Protein AF-0000000083947938 (afdb_homodimer)

Organism: NCBI:txid38313

Structure (mmCIF, N/CA/C/O backbone):
data_AF-0000000083947938-model_v1
#
loop_
_entity.id
_entity.type
_entity.pdbx_description
1 polymer 'Carbon starvation induced regulator'
#
loop_
_atom_site.group_PDB
_atom_site.id
_atom_site.type_symbol
_atom_site.label_atom_id
_atom_site.label_alt_id
_atom_site.label_comp_id
_atom_site.label_asym_id
_atom_site.label_entity_id
_atom_site.label_seq_id
_atom_site.pdbx_PDB_ins_code
_atom_site.Cartn_x
_atom_site.Cartn_y
_atom_site.Cartn_z
_atom_site.occupancy
_atom_site.B_iso_or_equiv
_atom_site.auth_seq_id
_atom_site.auth_comp_id
_atom_site.auth_asym_id
_atom_site.auth_atom_id
_atom_site.pdbx_PDB_model_num
ATOM 1 N N . MET A 1 1 ? -54.219 12.805 -4.195 1 29.02 1 MET A N 1
ATOM 2 C CA . MET A 1 1 ? -53.188 13.422 -3.361 1 29.02 1 MET A CA 1
ATOM 3 C C . MET A 1 1 ? -51.906 12.602 -3.389 1 29.02 1 MET A C 1
ATOM 5 O O . MET A 1 1 ? -51.781 11.578 -2.711 1 29.02 1 MET A O 1
ATOM 9 N N . ASP A 1 2 ? -51.25 12.336 -4.613 1 33.5 2 ASP A N 1
ATOM 10 C CA . ASP A 1 2 ? -50.344 11.352 -5.191 1 33.5 2 ASP A CA 1
ATOM 11 C C . ASP A 1 2 ? -48.938 11.547 -4.668 1 33.5 2 ASP A C 1
ATOM 13 O O . ASP A 1 2 ? -48.188 12.398 -5.168 1 33.5 2 ASP A O 1
ATOM 17 N N . LYS A 1 3 ? -48.594 11.461 -3.205 1 31.8 3 LYS A N 1
ATOM 18 C CA . LYS A 1 3 ? -47.594 11.75 -2.193 1 31.8 3 LYS A CA 1
ATOM 19 C C . LYS A 1 3 ? -46.281 11.062 -2.531 1 31.8 3 LYS A C 1
ATOM 21 O O . LYS A 1 3 ? -45.219 11.406 -1.966 1 31.8 3 LYS A O 1
ATOM 26 N N . ASN A 1 4 ? -46.156 9.766 -2.725 1 34.31 4 ASN A N 1
ATOM 27 C CA . ASN A 1 4 ? -44.938 9.156 -2.215 1 34.31 4 ASN A CA 1
ATOM 28 C C . ASN A 1 4 ? -43.719 9.5 -3.084 1 34.31 4 ASN A C 1
ATOM 30 O O . ASN A 1 4 ? -43.406 8.773 -4.023 1 34.31 4 ASN A O 1
ATOM 34 N N . GLY A 1 5 ? -43.5 10.711 -3.455 1 34 5 GLY A N 1
ATOM 35 C CA . GLY A 1 5 ? -42.375 11.078 -4.27 1 34 5 GLY A CA 1
ATOM 36 C C . GLY A 1 5 ? -41.031 10.578 -3.699 1 34 5 GLY A C 1
ATOM 37 O O . GLY A 1 5 ? -40.531 11.141 -2.725 1 34 5 GLY A O 1
ATOM 38 N N . PHE A 1 6 ? -40.844 9.234 -3.615 1 36.5 6 PHE A N 1
ATOM 39 C CA . PHE A 1 6 ? -39.5 8.734 -3.289 1 36.5 6 PHE A CA 1
ATOM 40 C C . PHE A 1 6 ? -38.438 9.523 -4.027 1 36.5 6 PHE A C 1
ATOM 42 O O . PHE A 1 6 ? -38.344 9.469 -5.258 1 36.5 6 PHE A O 1
ATOM 49 N N . ASP A 1 7 ? -38.125 10.703 -3.586 1 38.59 7 ASP A N 1
ATOM 50 C CA . ASP A 1 7 ? -36.969 11.492 -4.059 1 38.59 7 ASP A CA 1
ATOM 51 C C . ASP A 1 7 ? -35.75 10.602 -4.297 1 38.59 7 ASP A C 1
ATOM 53 O O . ASP A 1 7 ? -35.188 10.062 -3.354 1 38.59 7 ASP A O 1
ATOM 57 N N . LYS A 1 8 ? -35.688 9.844 -5.348 1 36.41 8 LYS A N 1
ATOM 58 C CA . LYS A 1 8 ? -34.531 9.125 -5.91 1 36.41 8 LYS A CA 1
ATOM 59 C C . LYS A 1 8 ? -33.281 9.977 -5.875 1 36.41 8 LYS A C 1
ATOM 61 O O . LYS A 1 8 ? -33.125 10.906 -6.672 1 36.41 8 LYS A O 1
ATOM 66 N N . ALA A 1 9 ? -32.75 10.281 -4.738 1 42.97 9 ALA A N 1
ATOM 67 C CA . ALA A 1 9 ? -31.453 10.938 -4.766 1 42.97 9 ALA A CA 1
ATOM 68 C C . ALA A 1 9 ? -30.562 10.32 -5.84 1 42.97 9 ALA A C 1
ATOM 70 O O . ALA A 1 9 ? -30.359 9.109 -5.871 1 42.97 9 ALA A O 1
ATOM 71 N N . THR A 1 10 ? -30.219 10.875 -6.938 1 44.31 10 THR A N 1
ATOM 72 C CA . THR A 1 10 ? -29.406 10.461 -8.078 1 44.31 10 THR A CA 1
ATOM 73 C C . THR A 1 10 ? -28 10.062 -7.637 1 44.31 10 THR A C 1
ATOM 75 O O . THR A 1 10 ? -27.422 10.703 -6.762 1 44.31 10 THR A O 1
ATOM 78 N N . PRO A 1 11 ? -27.469 8.914 -8.016 1 48.06 11 PRO A N 1
ATOM 79 C CA . PRO A 1 11 ? -26.141 8.375 -7.711 1 48.06 11 PRO A CA 1
ATOM 80 C C . PRO A 1 11 ? -25.062 9.453 -7.672 1 48.06 11 PRO A C 1
ATOM 82 O O . PRO A 1 11 ? -24.141 9.375 -6.855 1 48.06 11 PRO A O 1
ATOM 85 N N . GLU A 1 12 ? -25.125 10.461 -8.5 1 50.66 12 GLU A N 1
ATOM 86 C CA . GLU A 1 12 ? -24.156 11.555 -8.508 1 50.66 12 GLU A CA 1
ATOM 87 C C . GLU A 1 12 ? -24.234 12.375 -7.227 1 50.66 12 GLU A C 1
ATOM 89 O O . GLU A 1 12 ? -23.203 12.797 -6.691 1 50.66 12 GLU A O 1
ATOM 94 N N . LYS A 1 13 ? -25.406 12.617 -6.801 1 52.22 13 LYS A N 1
ATOM 95 C CA . LYS A 1 13 ? -25.609 13.414 -5.594 1 52.22 13 LYS A CA 1
ATOM 96 C C . LYS A 1 13 ? -25.078 12.695 -4.359 1 52.22 13 LYS A C 1
ATOM 98 O O . LYS A 1 13 ? -24.516 13.32 -3.463 1 52.22 13 LYS A O 1
ATOM 103 N N . SER A 1 14 ? -25.266 11.375 -4.387 1 57.41 14 SER A N 1
ATOM 104 C CA . SER A 1 14 ? -24.844 10.547 -3.268 1 57.41 14 SER A CA 1
ATOM 105 C C . SER A 1 14 ? -23.312 10.508 -3.16 1 57.41 14 SER A C 1
ATOM 107 O O . SER A 1 14 ? -22.766 10.602 -2.062 1 57.41 14 SER A O 1
ATOM 109 N N . SER A 1 15 ? -22.656 10.508 -4.344 1 64.06 15 SER A N 1
ATOM 110 C CA . SER A 1 15 ? -21.188 10.516 -4.34 1 64.06 15 SER A CA 1
ATOM 111 C C . SER A 1 15 ? -20.641 11.828 -3.795 1 64.06 15 SER A C 1
ATOM 113 O O . SER A 1 15 ? -19.688 11.836 -3.018 1 64.06 15 SER A O 1
ATOM 115 N N . THR A 1 16 ? -21.438 12.766 -4.031 1 76 16 THR A N 1
ATOM 116 C CA . THR A 1 16 ? -21 14.086 -3.574 1 76 16 THR A CA 1
ATOM 117 C C . THR A 1 16 ? -21.172 14.211 -2.062 1 76 16 THR A C 1
ATOM 119 O O . THR A 1 16 ? -20.297 14.766 -1.386 1 76 16 THR A O 1
ATOM 122 N N . LEU A 1 17 ? -22.266 13.594 -1.584 1 81.56 17 LEU A N 1
ATOM 123 C CA . LEU A 1 17 ? -22.5 13.672 -0.147 1 81.56 17 LEU A CA 1
ATOM 124 C C . LEU A 1 17 ? -21.453 12.859 0.618 1 81.56 17 LEU A C 1
ATOM 126 O O . LEU A 1 17 ? -20.938 13.312 1.638 1 81.56 17 LEU A O 1
ATOM 130 N N . VAL A 1 18 ? -21.141 11.688 0.118 1 87.19 18 VAL A N 1
ATOM 131 C CA . VAL A 1 18 ? -20.141 10.828 0.73 1 87.19 18 VAL A CA 1
ATOM 132 C C . VAL A 1 18 ? -18.781 11.539 0.765 1 87.19 18 VAL A C 1
ATOM 134 O O . VAL A 1 18 ? -18.094 11.516 1.783 1 87.19 18 VAL A O 1
ATOM 137 N N . ASP A 1 19 ? -18.5 12.219 -0.303 1 89.25 19 ASP A N 1
ATOM 138 C CA . ASP A 1 19 ? -17.234 12.93 -0.392 1 89.25 19 ASP A CA 1
ATOM 139 C C . ASP A 1 19 ? -17.156 14.047 0.643 1 89.25 19 ASP A C 1
ATOM 141 O O . ASP A 1 19 ? -16.109 14.258 1.259 1 89.25 19 ASP A O 1
ATOM 145 N N . GLN A 1 20 ? -18.188 14.75 0.762 1 86.81 20 GLN A N 1
ATOM 146 C CA . GLN A 1 20 ? -18.219 15.852 1.711 1 86.81 20 GLN A CA 1
ATOM 147 C C . GLN A 1 20 ? -18.031 15.359 3.143 1 86.81 20 GLN A C 1
ATOM 149 O O . GLN A 1 20 ? -17.25 15.922 3.908 1 86.81 20 GLN A O 1
ATOM 154 N N . ILE A 1 21 ? -18.734 14.336 3.471 1 88.62 21 ILE A N 1
ATOM 155 C CA . ILE A 1 21 ? -18.656 13.805 4.828 1 88.62 21 ILE A CA 1
ATOM 156 C C . ILE A 1 21 ? -17.281 13.195 5.062 1 88.62 21 ILE A C 1
ATOM 158 O O . ILE A 1 21 ? -16.719 13.305 6.156 1 88.62 21 ILE A O 1
ATOM 162 N N . LEU A 1 22 ? -16.812 12.555 4.047 1 93.25 22 LEU A N 1
ATOM 163 C CA . LEU A 1 22 ? -15.477 11.969 4.121 1 93.25 22 LEU A CA 1
ATOM 164 C C . LEU A 1 22 ? -14.438 13.031 4.48 1 93.25 22 LEU A C 1
ATOM 166 O O . LEU A 1 22 ? -13.648 12.844 5.406 1 93.25 22 LEU A O 1
ATOM 170 N N . VAL A 1 23 ? -14.516 14.125 3.836 1 92.06 23 VAL A N 1
ATOM 171 C CA . VAL A 1 23 ? -13.547 15.195 4.043 1 92.06 23 VAL A CA 1
ATOM 172 C C . VAL A 1 23 ? -13.68 15.742 5.465 1 92.06 23 VAL A C 1
ATOM 174 O O . VAL A 1 23 ? -12.68 16.031 6.117 1 92.06 23 VAL A O 1
ATOM 177 N N . GLN A 1 24 ? -14.852 15.859 5.93 1 90.5 24 GLN A N 1
ATOM 178 C CA . GLN A 1 24 ? -15.078 16.391 7.27 1 90.5 24 GLN A CA 1
ATOM 179 C C . GLN A 1 24 ? -14.523 15.461 8.336 1 90.5 24 GLN A C 1
ATOM 181 O O . GLN A 1 24 ? -13.844 15.906 9.266 1 90.5 24 GLN A O 1
ATOM 186 N N . ILE A 1 25 ? -14.82 14.172 8.211 1 93.38 25 ILE A N 1
ATOM 187 C CA . ILE A 1 25 ? -14.344 13.211 9.195 1 93.38 25 ILE A CA 1
ATOM 188 C C . ILE A 1 25 ? -12.82 13.117 9.125 1 93.38 25 ILE A C 1
ATOM 190 O O . ILE A 1 25 ? -12.148 13.094 10.164 1 93.38 25 ILE A O 1
ATOM 194 N N . GLN A 1 26 ? -12.305 13.094 7.93 1 94.94 26 GLN A N 1
ATOM 195 C CA . GLN A 1 26 ? -10.859 13.062 7.711 1 94.94 26 GLN A CA 1
ATOM 196 C C . GLN A 1 26 ? -10.18 14.234 8.406 1 94.94 26 GLN A C 1
ATOM 198 O O . GLN A 1 26 ? -9.18 14.055 9.102 1 94.94 26 GLN A O 1
ATOM 203 N N . THR A 1 27 ? -10.727 15.414 8.227 1 92.75 27 THR A N 1
ATOM 204 C CA . THR A 1 27 ? -10.18 16.625 8.828 1 92.75 27 THR A CA 1
ATOM 205 C C . THR A 1 27 ? -10.219 16.531 10.352 1 92.75 27 THR A C 1
ATOM 207 O O . THR A 1 27 ? -9.242 16.875 11.031 1 92.75 27 THR A O 1
ATOM 210 N N . SER A 1 28 ? -11.336 16.062 10.891 1 92.75 28 SER A N 1
ATOM 211 C CA . SER A 1 28 ? -11.484 15.938 12.336 1 92.75 28 SER A CA 1
ATOM 212 C C . SER A 1 28 ? -10.461 14.961 12.914 1 92.75 28 SER A C 1
ATOM 214 O O . SER A 1 28 ? -9.93 15.188 14 1 92.75 28 SER A O 1
ATOM 216 N N . ILE A 1 29 ? -10.172 13.906 12.188 1 95.94 29 ILE A N 1
ATOM 217 C CA . ILE A 1 29 ? -9.203 12.922 12.641 1 95.94 29 ILE A CA 1
ATOM 218 C C . ILE A 1 29 ? -7.793 13.508 12.555 1 95.94 29 ILE A C 1
ATOM 220 O O . ILE A 1 29 ? -7.027 13.438 13.516 1 95.94 29 ILE A O 1
ATOM 224 N N . ILE A 1 30 ? -7.484 14.164 11.492 1 94.69 30 ILE A N 1
ATOM 225 C CA . ILE A 1 30 ? -6.137 14.672 11.234 1 94.69 30 ILE A CA 1
ATOM 226 C C . ILE A 1 30 ? -5.812 15.797 12.211 1 94.69 30 ILE A C 1
ATOM 228 O O . ILE A 1 30 ? -4.711 15.859 12.758 1 94.69 30 ILE A O 1
ATOM 232 N N . LYS A 1 31 ? -6.781 16.609 12.531 1 92.06 31 LYS A N 1
ATOM 233 C CA . LYS A 1 31 ? -6.566 17.734 13.422 1 92.06 31 LYS A CA 1
ATOM 234 C C . LYS A 1 31 ? -6.621 17.297 14.883 1 92.06 31 LYS A C 1
ATOM 236 O O . LYS A 1 31 ? -6.328 18.094 15.789 1 92.06 31 LYS A O 1
ATOM 241 N N . GLY A 1 32 ? -7.094 16.094 15.156 1 93.5 32 GLY A N 1
ATOM 242 C CA . GLY A 1 32 ? -7.117 15.555 16.516 1 93.5 32 GLY A CA 1
ATOM 243 C C . GLY A 1 32 ? -8.422 15.828 17.234 1 93.5 32 GLY A C 1
ATOM 244 O O . GLY A 1 32 ? -8.531 15.57 18.438 1 93.5 32 GLY A O 1
ATOM 245 N N . GLU A 1 33 ? -9.367 16.375 16.516 1 93.44 33 GLU A N 1
ATOM 246 C CA . GLU A 1 33 ? -10.68 16.562 17.125 1 93.44 33 GLU A CA 1
ATOM 247 C C . GLU A 1 33 ? -11.312 15.219 17.484 1 93.44 33 GLU A C 1
ATOM 249 O O . GLU A 1 33 ? -12.039 15.117 18.469 1 93.44 33 GLU A O 1
ATOM 254 N N . LEU A 1 34 ? -11.195 14.25 16.641 1 94.69 34 LEU A N 1
ATOM 255 C CA . LEU A 1 34 ? -11.367 12.852 17 1 94.69 34 LEU A CA 1
ATOM 256 C C . LEU A 1 34 ? -10.031 12.219 17.391 1 94.69 34 LEU A C 1
ATOM 258 O O . LEU A 1 34 ? -9.172 11.992 16.547 1 94.69 34 LEU A O 1
ATOM 262 N N . ALA A 1 35 ? -9.867 11.953 18.625 1 94.88 35 ALA A N 1
ATOM 263 C CA . ALA A 1 35 ? -8.562 11.602 19.188 1 94.88 35 ALA A CA 1
ATOM 264 C C . ALA A 1 35 ? -8.109 10.227 18.703 1 94.88 35 ALA A C 1
ATOM 266 O O . ALA A 1 35 ? -8.93 9.32 18.531 1 94.88 35 ALA A O 1
ATOM 267 N N . PRO A 1 36 ? -6.785 10.055 18.609 1 96.25 36 P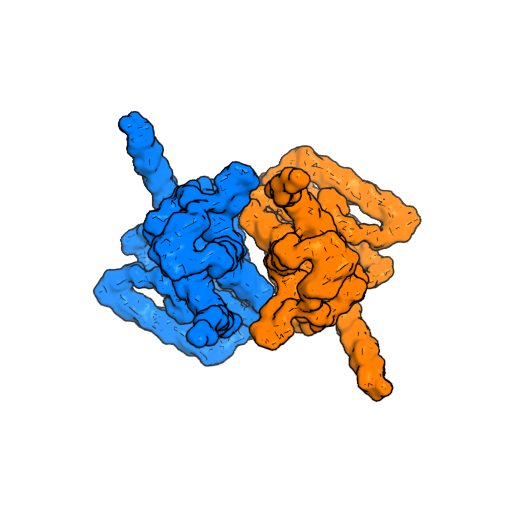RO A N 1
ATOM 268 C CA . PRO A 1 36 ? -6.281 8.711 18.312 1 96.25 36 PRO A CA 1
ATOM 269 C C . PRO A 1 36 ? -6.781 7.664 19.297 1 96.25 36 PRO A C 1
ATOM 271 O O . PRO A 1 36 ? -6.793 7.906 20.5 1 96.25 36 PRO A O 1
ATOM 274 N N . GLY A 1 37 ? -7.281 6.543 18.734 1 95.81 37 GLY A N 1
ATOM 275 C CA . GLY A 1 37 ? -7.727 5.441 19.562 1 95.81 37 GLY A CA 1
ATOM 276 C C . GLY A 1 37 ? -9.18 5.555 19.984 1 95.81 37 GLY A C 1
ATOM 277 O O . GLY A 1 37 ? -9.773 4.59 20.469 1 95.81 37 GLY A O 1
ATOM 278 N N . SER A 1 38 ? -9.805 6.676 19.812 1 96.31 38 SER A N 1
ATOM 279 C CA . SER A 1 38 ? -11.18 6.879 20.25 1 96.31 38 SER A CA 1
ATOM 280 C C . SER A 1 38 ? -12.164 6.07 19.406 1 96.31 38 SER A C 1
ATOM 282 O O . SER A 1 38 ? -11.898 5.801 18.234 1 96.31 38 SER A O 1
ATOM 284 N N . LYS A 1 39 ? -13.273 5.762 19.969 1 96.12 39 LYS A N 1
ATOM 285 C CA . LYS A 1 39 ? -14.32 5 19.281 1 96.12 39 LYS A CA 1
ATOM 286 C C . LYS A 1 39 ? -15.07 5.871 18.281 1 96.12 39 LYS A C 1
ATOM 288 O O . LYS A 1 39 ? -15.297 7.059 18.516 1 96.12 39 LYS A O 1
ATOM 293 N N . ILE A 1 40 ? -15.398 5.266 17.203 1 95.19 40 ILE A N 1
ATOM 294 C CA . ILE A 1 40 ? -16.234 5.914 16.203 1 95.19 40 ILE A CA 1
ATOM 295 C C . ILE A 1 40 ? -17.625 5.305 16.219 1 95.19 40 ILE A C 1
ATOM 297 O O . ILE A 1 40 ? -17.797 4.102 15.984 1 95.19 40 ILE A O 1
ATOM 301 N N . ASN A 1 41 ? -18.609 6.078 16.531 1 92.75 41 ASN A N 1
ATOM 302 C CA . ASN A 1 41 ? -20 5.676 16.516 1 92.75 41 ASN A CA 1
ATOM 303 C C . ASN A 1 41 ? -20.688 6.117 15.219 1 92.75 41 ASN A C 1
ATOM 305 O O . ASN A 1 41 ? -20.969 7.301 15.031 1 92.75 41 ASN A O 1
ATOM 309 N N . GLU A 1 42 ? -21.016 5.125 14.445 1 90.88 42 GLU A N 1
ATOM 310 C CA . GLU A 1 42 ? -21.578 5.391 13.125 1 90.88 42 GLU A CA 1
ATOM 311 C C . GLU A 1 42 ? -22.875 6.188 13.227 1 90.88 42 GLU A C 1
ATOM 313 O O . GLU A 1 42 ? -23.094 7.121 12.453 1 90.88 42 GLU A O 1
ATOM 318 N N . GLN A 1 43 ? -23.688 5.824 14.18 1 91.12 43 GLN A N 1
ATOM 319 C CA . GLN A 1 43 ? -24.969 6.504 14.359 1 91.12 43 GLN A CA 1
ATOM 320 C C . GLN A 1 43 ? -24.766 7.953 14.789 1 91.12 43 GLN A C 1
ATOM 322 O O . GLN A 1 43 ? -25.438 8.859 14.281 1 91.12 43 GLN A O 1
ATOM 327 N N . ALA A 1 44 ? -23.922 8.133 15.719 1 91.81 44 ALA A N 1
ATOM 328 C CA . ALA A 1 44 ? -23.625 9.477 16.203 1 91.81 44 ALA A CA 1
ATOM 329 C C . ALA A 1 44 ? -23.047 10.352 15.086 1 91.81 44 ALA A C 1
ATOM 331 O O . ALA A 1 44 ? -23.375 11.539 14.992 1 91.81 44 ALA A O 1
ATOM 332 N N . LEU A 1 45 ? -22.188 9.766 14.258 1 89.31 45 LEU A N 1
ATOM 333 C CA . LEU A 1 45 ? -21.578 10.5 13.148 1 89.31 45 LEU A CA 1
ATOM 334 C C . LEU A 1 45 ? -22.641 10.891 12.125 1 89.31 45 LEU A C 1
ATOM 336 O O . LEU A 1 45 ? -22.609 12.008 11.594 1 89.31 45 LEU A O 1
ATOM 340 N N . ALA A 1 46 ? -23.484 9.938 11.844 1 89.5 46 ALA A N 1
ATOM 341 C CA . ALA A 1 46 ? -24.562 10.211 10.898 1 89.5 46 ALA A CA 1
ATOM 342 C C . ALA A 1 46 ? -25.438 11.375 11.375 1 89.5 46 ALA A C 1
ATOM 344 O O . ALA A 1 46 ? -25.781 12.258 10.594 1 89.5 46 ALA A O 1
ATOM 345 N N . LEU A 1 47 ? -25.75 11.352 12.656 1 90.94 47 LEU A N 1
ATOM 346 C CA . LEU A 1 47 ? -26.562 12.406 13.258 1 90.94 47 LEU A CA 1
ATOM 347 C C . LEU A 1 47 ? -25.828 13.742 13.219 1 90.94 47 LEU A C 1
ATOM 349 O O . LEU A 1 47 ? -26.422 14.766 12.875 1 90.94 47 LEU A O 1
ATOM 353 N N . LYS A 1 48 ? -24.625 13.711 13.5 1 87.81 48 LYS A N 1
ATOM 354 C CA . LYS A 1 48 ? -23.812 14.922 13.555 1 87.81 48 LYS A CA 1
ATOM 355 C C . LYS A 1 48 ? -23.75 15.609 12.203 1 87.81 48 LYS A C 1
ATOM 357 O O . LYS A 1 48 ? -23.797 16.844 12.125 1 87.81 48 LYS A O 1
ATOM 362 N N . TYR A 1 49 ? -23.688 14.773 11.195 1 83.12 49 TYR A N 1
ATOM 363 C CA . TYR A 1 49 ? -23.469 15.359 9.883 1 83.12 49 TYR A CA 1
ATOM 364 C C . TYR A 1 49 ? -24.75 15.367 9.062 1 83.12 49 TYR A C 1
ATOM 366 O O . TYR A 1 49 ? -24.75 15.766 7.895 1 83.12 49 TYR A O 1
ATOM 374 N N . GLY A 1 50 ? -25.859 14.906 9.625 1 85.81 50 GLY A N 1
ATOM 375 C CA . GLY A 1 50 ? -27.172 14.984 9.016 1 85.81 50 GLY A CA 1
ATOM 376 C C . GLY A 1 50 ? -27.328 14.078 7.809 1 85.81 50 GLY A C 1
ATOM 377 O O . GLY A 1 50 ? -27.922 14.477 6.801 1 85.81 50 GLY A O 1
ATOM 378 N N . ILE A 1 51 ? -26.719 12.953 7.875 1 83.12 51 ILE A N 1
ATOM 379 C CA . ILE A 1 51 ? -26.766 12.047 6.734 1 83.12 51 ILE A CA 1
ATOM 380 C C . ILE A 1 51 ? -27.234 10.664 7.199 1 83.12 51 ILE A C 1
ATOM 382 O O . ILE A 1 51 ? -27.281 10.391 8.398 1 83.12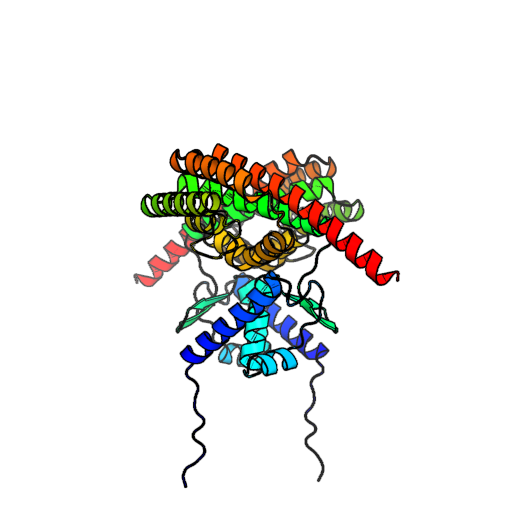 51 ILE A O 1
ATOM 386 N N . SER A 1 52 ? -27.641 9.914 6.191 1 84.5 52 SER A N 1
ATOM 387 C CA . SER A 1 52 ? -28.109 8.57 6.496 1 84.5 52 SER A CA 1
ATOM 388 C C . SER A 1 52 ? -26.953 7.621 6.789 1 84.5 52 SER A C 1
ATOM 390 O O . SER A 1 52 ? -25.781 7.988 6.613 1 84.5 52 SER A O 1
ATOM 392 N N . ARG A 1 53 ? -27.281 6.398 7.176 1 84.44 53 ARG A N 1
ATOM 393 C CA . ARG A 1 53 ? -26.297 5.395 7.559 1 84.44 53 ARG A CA 1
ATOM 394 C C . ARG A 1 53 ? -25.547 4.879 6.336 1 84.44 53 ARG A C 1
ATOM 396 O O . ARG A 1 53 ? -24.375 4.527 6.434 1 84.44 53 ARG A O 1
ATOM 403 N N . GLY A 1 54 ? -26.172 4.852 5.266 1 83.75 54 GLY A N 1
ATOM 404 C CA . GLY A 1 54 ? -25.562 4.348 4.051 1 83.75 54 GLY A CA 1
ATOM 405 C C . GLY A 1 54 ? -24.297 5.109 3.66 1 83.75 54 GLY A C 1
ATOM 406 O O . GLY A 1 54 ? -23.203 4.555 3.682 1 83.75 54 GLY A O 1
ATOM 407 N N . PRO A 1 55 ? -24.469 6.391 3.459 1 87 55 PRO A N 1
ATOM 408 C CA . PRO A 1 55 ? -23.312 7.227 3.121 1 87 55 PRO A CA 1
ATOM 409 C C . PRO A 1 55 ? -22.281 7.273 4.234 1 87 55 PRO A C 1
ATOM 411 O O . PRO A 1 55 ? -21.078 7.344 3.959 1 87 55 PRO A O 1
ATOM 414 N N . THR A 1 56 ? -22.703 7.219 5.453 1 89.38 56 THR A N 1
ATOM 415 C CA . THR A 1 56 ? -21.766 7.223 6.578 1 89.38 56 THR A CA 1
ATOM 416 C C . THR A 1 56 ? -20.891 5.969 6.566 1 89.38 56 THR A C 1
ATOM 418 O O . THR A 1 56 ? -19.688 6.047 6.746 1 89.38 56 THR A O 1
ATOM 421 N N . ARG A 1 57 ? -21.5 4.891 6.316 1 86.69 57 ARG A N 1
ATOM 422 C CA . ARG A 1 57 ? -20.766 3.627 6.246 1 86.69 57 ARG A CA 1
ATOM 423 C C . ARG A 1 57 ? -19.766 3.637 5.098 1 86.69 57 ARG A C 1
ATOM 425 O O . ARG A 1 57 ? -18.641 3.141 5.242 1 86.69 57 ARG A O 1
ATOM 432 N N . GLU A 1 58 ? -20.141 4.188 4.031 1 88.69 58 GLU A N 1
ATOM 433 C CA . GLU A 1 58 ? -19.25 4.281 2.883 1 88.69 58 GLU A CA 1
ATOM 434 C C . GLU A 1 58 ? -18.047 5.164 3.193 1 88.69 58 GLU A C 1
ATOM 436 O O . GLU A 1 58 ? -16.922 4.836 2.82 1 88.69 58 GLU A O 1
ATOM 441 N N . ALA A 1 59 ? -18.312 6.234 3.838 1 92.75 59 ALA A N 1
ATOM 442 C CA . ALA A 1 59 ? -17.219 7.125 4.23 1 92.75 59 ALA A CA 1
ATOM 443 C C . ALA A 1 59 ? -16.25 6.422 5.18 1 92.75 59 ALA A C 1
ATOM 445 O O . ALA A 1 59 ? -15.031 6.551 5.039 1 92.75 59 ALA A O 1
ATOM 446 N N . LEU A 1 60 ? -16.797 5.668 6.078 1 92.94 60 LEU A N 1
ATOM 447 C CA . LEU A 1 60 ? -15.977 4.957 7.047 1 92.94 60 LEU A CA 1
ATOM 448 C C . LEU A 1 60 ? -15.133 3.885 6.363 1 92.94 60 LEU A C 1
ATOM 450 O O . LEU A 1 60 ? -13.992 3.635 6.762 1 92.94 60 LEU A O 1
ATOM 454 N N . GLN A 1 61 ? -15.648 3.314 5.355 1 90.88 61 GLN A N 1
ATOM 455 C CA . GLN A 1 61 ? -14.898 2.316 4.598 1 90.88 61 GLN A CA 1
ATOM 456 C C . GLN A 1 61 ? -13.711 2.949 3.875 1 90.88 61 GLN A C 1
ATOM 458 O O . GLN A 1 61 ? -12.625 2.363 3.818 1 90.88 61 GLN A O 1
ATOM 463 N N . ILE A 1 62 ? -13.961 4.117 3.355 1 93.44 62 ILE A N 1
ATOM 464 C CA . ILE A 1 62 ? -12.875 4.832 2.691 1 93.44 62 ILE A CA 1
ATOM 465 C C . ILE A 1 62 ? -11.812 5.223 3.713 1 93.44 62 ILE A C 1
ATOM 467 O O . ILE A 1 62 ? -10.609 5.074 3.457 1 93.44 62 ILE A O 1
ATOM 471 N N . LEU A 1 63 ? -12.227 5.617 4.867 1 96.56 63 LEU A N 1
ATOM 472 C CA . LEU A 1 63 ? -11.305 6.004 5.926 1 96.56 63 LEU A CA 1
ATOM 473 C C . LEU A 1 63 ? -10.492 4.805 6.402 1 96.56 63 LEU A C 1
ATOM 475 O O . LEU A 1 63 ? -9.328 4.953 6.793 1 96.56 63 LEU A O 1
ATOM 479 N N . GLU A 1 64 ? -11.102 3.643 6.379 1 95.06 64 GLU A N 1
ATOM 480 C CA . GLU A 1 64 ? -10.383 2.416 6.711 1 95.06 64 GLU A CA 1
ATOM 481 C C . GLU A 1 64 ? -9.297 2.113 5.68 1 95.06 64 GLU A C 1
ATOM 483 O O . GLU A 1 64 ? -8.188 1.715 6.035 1 95.06 64 GLU A O 1
ATOM 488 N N . ARG A 1 65 ? -9.602 2.33 4.461 1 93.12 65 ARG A N 1
ATOM 489 C CA . ARG A 1 65 ? -8.625 2.145 3.393 1 93.12 65 ARG A CA 1
ATOM 490 C C . ARG A 1 65 ? -7.465 3.127 3.535 1 93.12 65 ARG A C 1
ATOM 492 O O . ARG A 1 65 ? -6.32 2.797 3.215 1 93.12 65 ARG A O 1
ATOM 499 N N . GLN A 1 66 ? -7.82 4.25 4.016 1 96.25 66 GLN A N 1
ATOM 500 C CA . GLN A 1 66 ? -6.82 5.293 4.215 1 96.25 66 GLN A CA 1
ATOM 501 C C . GLN A 1 66 ? -6.051 5.078 5.516 1 96.25 66 GLN A C 1
ATOM 503 O O . GLN A 1 66 ? -5.184 5.879 5.871 1 96.25 66 GLN A O 1
ATOM 508 N N . ARG A 1 67 ? -6.445 4.098 6.293 1 97.25 67 ARG A N 1
ATOM 509 C CA . ARG A 1 67 ? -5.805 3.629 7.516 1 97.25 67 ARG A CA 1
ATOM 510 C C . ARG A 1 67 ? -5.992 4.629 8.648 1 97.25 67 ARG A C 1
ATOM 512 O O . ARG A 1 67 ? -5.227 4.633 9.617 1 97.25 67 ARG A O 1
ATOM 519 N N . LEU A 1 68 ? -6.953 5.535 8.5 1 97.88 68 LEU A N 1
ATOM 520 C CA . LEU A 1 68 ? -7.285 6.496 9.547 1 97.88 68 LEU A CA 1
ATOM 521 C C . LEU A 1 68 ? -8.219 5.871 10.578 1 97.88 68 LEU A C 1
ATOM 523 O O . LEU A 1 68 ? -8.273 6.324 11.727 1 97.88 68 LEU A O 1
ATOM 527 N N . VAL A 1 69 ? -8.977 4.867 10.078 1 97.44 69 VAL A N 1
ATOM 528 C CA . VAL A 1 69 ? -9.922 4.148 10.93 1 97.44 69 VAL A CA 1
ATOM 529 C C . VAL A 1 69 ? -9.586 2.656 10.922 1 97.44 69 VAL A C 1
ATOM 531 O O . VAL A 1 69 ? -9.266 2.092 9.875 1 97.44 69 VAL A O 1
ATOM 534 N N . VAL A 1 70 ? -9.617 2.035 12.07 1 96.19 70 VAL A N 1
ATOM 535 C CA . VAL A 1 70 ? -9.391 0.599 12.203 1 96.19 70 VAL A CA 1
ATOM 536 C C . VAL A 1 70 ? -10.641 -0.069 12.781 1 96.19 70 VAL A C 1
ATOM 538 O O . VAL A 1 70 ? -11.289 0.477 13.672 1 96.19 70 VAL A O 1
ATOM 541 N N . ARG A 1 71 ? -10.953 -1.18 12.188 1 91.88 71 ARG A N 1
ATOM 542 C CA . ARG A 1 71 ? -12.078 -1.948 12.711 1 91.88 71 ARG A CA 1
ATOM 543 C C . ARG A 1 71 ? -11.594 -3.119 13.555 1 91.88 71 ARG A C 1
ATOM 545 O O . ARG A 1 71 ? -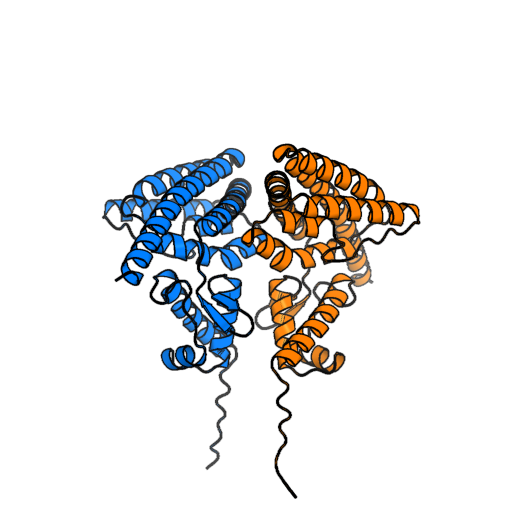10.781 -3.928 13.102 1 91.88 71 ARG A O 1
ATOM 552 N N . ILE A 1 72 ? -12.047 -3.197 14.727 1 89.44 72 ILE A N 1
ATOM 553 C CA . ILE A 1 72 ? -11.719 -4.277 15.648 1 89.44 72 ILE A CA 1
ATOM 554 C C . ILE A 1 72 ? -12.93 -5.195 15.82 1 89.44 72 ILE A C 1
ATOM 556 O O . ILE A 1 72 ? -14.023 -4.738 16.141 1 89.44 72 ILE A O 1
ATOM 560 N N . PRO A 1 73 ? -12.75 -6.48 15.625 1 85.56 73 PRO A N 1
ATOM 561 C CA . PRO A 1 73 ? -13.867 -7.41 15.773 1 85.56 73 PRO A CA 1
ATOM 562 C C . PRO A 1 73 ? -14.562 -7.289 17.125 1 85.56 73 PRO A C 1
ATOM 564 O O . PRO A 1 73 ? -13.891 -7.176 18.156 1 85.56 73 PRO A O 1
ATOM 567 N N . HIS A 1 74 ? -15.82 -7.219 17.125 1 86.31 74 HIS A N 1
ATOM 568 C CA . HIS A 1 74 ? -16.703 -7.23 18.281 1 86.31 74 HIS A CA 1
ATOM 569 C C . HIS A 1 74 ? -16.594 -5.922 19.062 1 86.31 74 HIS A C 1
ATOM 571 O O . HIS A 1 74 ? -17.266 -5.75 20.094 1 86.31 74 HIS A O 1
ATOM 577 N N . VAL A 1 75 ? -15.672 -5.07 18.781 1 87.12 75 VAL A N 1
ATOM 578 C CA . VAL A 1 75 ? -15.531 -3.795 19.484 1 87.12 75 VAL A CA 1
ATOM 579 C C . VAL A 1 75 ? -16.109 -2.672 18.625 1 87.12 75 VAL A C 1
ATOM 581 O O . VAL A 1 75 ? -16.859 -1.834 19.109 1 87.12 75 VAL A O 1
ATOM 584 N N . GLY A 1 76 ? -15.75 -2.641 17.312 1 90.88 76 GLY A N 1
ATOM 585 C CA . GLY A 1 76 ? -16.219 -1.584 16.422 1 90.88 76 GLY A CA 1
ATOM 586 C C . GLY A 1 76 ? -15.078 -0.809 15.781 1 90.88 76 GLY A C 1
ATOM 587 O O . GLY A 1 76 ? -13.953 -1.307 15.688 1 90.88 76 GLY A O 1
ATOM 588 N N . ALA A 1 77 ? -15.398 0.393 15.289 1 95.19 77 ALA A N 1
ATOM 589 C CA . ALA A 1 77 ? -14.438 1.233 14.578 1 95.19 77 ALA A CA 1
ATOM 590 C C . ALA A 1 77 ? -13.766 2.221 15.531 1 95.19 77 ALA A C 1
ATOM 592 O O . ALA A 1 77 ? -14.414 2.758 16.438 1 95.19 77 ALA A O 1
ATOM 593 N N . ARG A 1 78 ? -12.461 2.457 15.375 1 97.69 78 ARG A N 1
ATOM 594 C CA . ARG A 1 78 ? -11.695 3.418 16.156 1 97.69 78 ARG A CA 1
ATOM 595 C C . ARG A 1 78 ? -10.773 4.246 15.266 1 97.69 78 ARG A C 1
ATOM 597 O O . ARG A 1 78 ? -10.391 3.803 14.188 1 97.69 78 ARG A O 1
ATOM 604 N N . VAL A 1 79 ? -10.477 5.402 15.727 1 97.94 79 VAL A N 1
ATOM 605 C CA . VAL A 1 79 ? -9.438 6.18 15.062 1 97.94 79 VAL A CA 1
ATOM 606 C C . VAL A 1 79 ? -8.086 5.484 15.219 1 97.94 79 VAL A C 1
ATOM 608 O O . VAL A 1 79 ? -7.762 4.98 16.297 1 97.94 79 VAL A O 1
ATOM 611 N N . ALA A 1 80 ? -7.312 5.504 14.227 1 97.69 80 ALA A N 1
ATOM 612 C CA . ALA A 1 80 ? -5.992 4.875 14.266 1 97.69 80 ALA A CA 1
ATOM 613 C C . ALA A 1 80 ? -5.129 5.484 15.367 1 97.69 80 ALA A C 1
ATOM 615 O O . ALA A 1 80 ? -5.164 6.695 15.594 1 97.69 80 ALA A O 1
ATOM 616 N N . ALA A 1 81 ? -4.43 4.684 16.062 1 96.5 81 ALA A N 1
ATOM 617 C CA . ALA A 1 81 ? -3.439 5.059 17.062 1 96.5 81 ALA A CA 1
ATOM 618 C C . ALA A 1 81 ? -2.215 4.152 17 1 96.5 81 ALA A C 1
ATOM 620 O O . ALA A 1 81 ? -2.334 2.959 16.703 1 96.5 81 ALA A O 1
ATOM 621 N N . MET A 1 82 ? -1.079 4.766 17.281 1 95.62 82 MET A N 1
ATOM 622 C CA . MET A 1 82 ? 0.141 3.979 17.141 1 95.62 82 MET A CA 1
ATOM 623 C C . MET A 1 82 ? 1.066 4.18 18.328 1 95.62 82 MET A C 1
ATOM 625 O O . MET A 1 82 ? 1.119 5.273 18.906 1 95.62 82 MET A O 1
ATOM 629 N N . THR A 1 83 ? 1.741 3.088 18.672 1 96.44 83 THR A N 1
ATOM 630 C CA . THR A 1 83 ? 2.895 3.197 19.562 1 96.44 83 THR A CA 1
ATOM 631 C C . THR A 1 83 ? 4.078 3.832 18.828 1 96.44 83 THR A C 1
ATOM 633 O O . THR A 1 83 ? 4.039 4.012 17.609 1 96.44 83 THR A O 1
ATOM 636 N N . VAL A 1 84 ? 5.074 4.188 19.578 1 97.19 84 VAL A N 1
ATOM 637 C CA . VAL A 1 84 ? 6.293 4.742 18.984 1 97.19 84 VAL A CA 1
ATOM 638 C C . VAL A 1 84 ? 6.906 3.73 18.031 1 97.19 84 VAL A C 1
ATOM 640 O O . VAL A 1 84 ? 7.355 4.098 16.938 1 97.19 84 VAL A O 1
ATOM 643 N N . ALA A 1 85 ? 6.891 2.502 18.406 1 97.5 85 ALA A N 1
ATOM 644 C CA . ALA A 1 85 ? 7.441 1.455 17.547 1 97.5 85 ALA A CA 1
ATOM 645 C C . ALA A 1 85 ? 6.66 1.354 16.234 1 97.5 85 ALA A C 1
ATOM 647 O O . ALA A 1 85 ? 7.254 1.218 15.164 1 97.5 85 ALA A O 1
ATOM 648 N N . GLU A 1 86 ? 5.383 1.417 16.312 1 97.19 86 GLU A N 1
ATOM 649 C CA . GLU A 1 86 ? 4.543 1.345 15.125 1 97.19 86 GLU A CA 1
ATOM 650 C C . GLU A 1 86 ? 4.738 2.568 14.234 1 97.19 86 GLU A C 1
ATOM 652 O O . GLU A 1 86 ? 4.684 2.465 13.008 1 97.19 86 GLU A O 1
ATOM 657 N N . LEU A 1 87 ? 4.91 3.719 14.875 1 97.94 87 LEU A N 1
ATOM 658 C CA . LEU A 1 87 ? 5.203 4.934 14.125 1 97.94 87 LEU A CA 1
ATOM 659 C C . LEU A 1 87 ? 6.512 4.797 13.352 1 97.94 87 LEU A C 1
ATOM 661 O O . LEU A 1 87 ? 6.598 5.195 12.188 1 97.94 87 LEU A O 1
ATOM 665 N N . ASN A 1 88 ? 7.488 4.273 14.023 1 98.25 88 ASN A N 1
ATOM 666 C CA . ASN A 1 88 ? 8.773 4.082 13.359 1 98.25 88 ASN A CA 1
ATOM 667 C C . ASN A 1 88 ? 8.664 3.105 12.195 1 98.25 88 ASN A C 1
ATOM 669 O O . ASN A 1 88 ? 9.273 3.314 11.141 1 98.25 88 ASN A O 1
ATOM 673 N N . ASP A 1 89 ? 7.879 2.08 12.359 1 98.5 89 ASP A N 1
ATOM 674 C CA . ASP A 1 89 ? 7.598 1.151 11.266 1 98.5 89 ASP A CA 1
ATOM 675 C C . ASP A 1 89 ? 6.941 1.867 10.094 1 98.5 89 ASP A C 1
ATOM 677 O O . ASP A 1 89 ? 7.285 1.614 8.938 1 98.5 89 ASP A O 1
ATOM 681 N N . LEU A 1 90 ? 6.004 2.709 10.383 1 98.44 90 LEU A N 1
ATOM 682 C CA . LEU A 1 90 ? 5.316 3.479 9.352 1 98.44 90 LEU A CA 1
ATOM 683 C C . LEU A 1 90 ? 6.297 4.352 8.578 1 98.44 90 LEU A C 1
ATOM 685 O O . LEU A 1 90 ? 6.238 4.414 7.344 1 98.44 90 LEU A O 1
ATOM 689 N N . TYR A 1 91 ? 7.207 4.996 9.258 1 98.5 91 TYR A N 1
ATOM 690 C CA . TYR A 1 91 ? 8.148 5.906 8.609 1 98.5 91 TYR A CA 1
ATOM 691 C C . TYR A 1 91 ? 9.188 5.137 7.809 1 98.5 91 TYR A C 1
ATOM 693 O O . TYR A 1 91 ? 9.688 5.629 6.793 1 98.5 91 TYR A O 1
ATOM 701 N N . GLU A 1 92 ? 9.5 3.93 8.266 1 98.25 92 GLU A N 1
ATOM 702 C CA . GLU A 1 92 ? 10.391 3.094 7.465 1 98.25 92 GLU A CA 1
ATOM 703 C C . GLU A 1 92 ? 9.758 2.77 6.113 1 98.25 92 GLU A C 1
ATOM 705 O O . GLU A 1 92 ? 10.43 2.842 5.078 1 98.25 92 GLU A O 1
ATOM 710 N N . LEU A 1 93 ? 8.523 2.42 6.148 1 98.75 93 LEU A N 1
ATOM 711 C CA . LEU A 1 93 ? 7.805 2.16 4.906 1 98.75 93 LEU A CA 1
ATOM 712 C C . LEU A 1 93 ? 7.672 3.434 4.078 1 98.75 93 LEU A C 1
ATOM 714 O O . LEU A 1 93 ? 7.91 3.42 2.867 1 98.75 93 LEU A O 1
ATOM 718 N N . ARG A 1 94 ? 7.262 4.527 4.707 1 98.75 94 ARG A N 1
ATOM 719 C CA . ARG A 1 94 ? 7.148 5.82 4.039 1 98.75 94 ARG A CA 1
ATOM 720 C C . ARG A 1 94 ? 8.43 6.164 3.293 1 98.75 94 ARG A C 1
ATOM 722 O O . ARG A 1 94 ? 8.391 6.559 2.125 1 98.75 94 ARG A O 1
ATOM 729 N N . SER A 1 95 ? 9.57 6.031 4.055 1 98.81 95 SER A N 1
ATOM 730 C CA . SER A 1 95 ? 10.867 6.367 3.482 1 98.81 95 SER A CA 1
ATOM 731 C C . SER A 1 95 ? 11.141 5.562 2.215 1 98.81 95 SER A C 1
ATOM 733 O O . SER A 1 95 ? 11.57 6.121 1.201 1 98.81 95 SER A O 1
ATOM 735 N N . THR A 1 96 ? 10.836 4.324 2.26 1 98.81 96 THR A N 1
ATOM 736 C CA . THR A 1 96 ? 11.062 3.434 1.127 1 98.81 96 THR A CA 1
ATOM 737 C C . THR A 1 96 ? 10.195 3.834 -0.06 1 98.81 96 THR A C 1
ATOM 739 O O . THR A 1 96 ? 10.688 3.984 -1.179 1 98.81 96 THR A O 1
ATOM 742 N N . LEU A 1 97 ? 8.992 4.066 0.149 1 98.88 97 LEU A N 1
ATOM 743 C CA . LEU A 1 97 ? 8.023 4.328 -0.911 1 98.88 97 LEU A CA 1
ATOM 744 C C . LEU A 1 97 ? 8.227 5.723 -1.493 1 98.88 97 LEU A C 1
ATOM 746 O O . LEU A 1 97 ? 8.172 5.906 -2.711 1 98.88 97 LEU A O 1
ATOM 750 N N . GLU A 1 98 ? 8.414 6.727 -0.653 1 98.81 98 GLU A N 1
ATOM 751 C CA . GLU A 1 98 ? 8.547 8.086 -1.16 1 98.81 98 GLU A CA 1
ATOM 752 C C . GLU A 1 98 ? 9.906 8.305 -1.808 1 98.81 98 GLU A C 1
ATOM 754 O O . GLU A 1 98 ? 10.047 9.133 -2.709 1 98.81 98 GLU A O 1
ATOM 759 N N . ALA A 1 99 ? 10.961 7.559 -1.328 1 98.88 99 ALA A N 1
ATOM 760 C CA . ALA A 1 99 ? 12.211 7.566 -2.08 1 98.88 99 ALA A CA 1
ATOM 761 C C . ALA A 1 99 ? 12.008 7.02 -3.49 1 98.88 99 ALA A C 1
ATOM 763 O O . ALA A 1 99 ? 12.508 7.594 -4.461 1 98.88 99 ALA A O 1
ATOM 764 N N . MET A 1 100 ? 11.273 5.934 -3.602 1 98.88 100 MET A N 1
ATOM 765 C CA . MET A 1 100 ? 10.945 5.379 -4.914 1 98.88 100 MET A CA 1
ATOM 766 C C . MET A 1 100 ? 10.195 6.398 -5.762 1 98.88 100 MET A C 1
ATOM 768 O O . MET A 1 100 ? 10.461 6.543 -6.953 1 98.88 100 MET A O 1
ATOM 772 N N . ALA A 1 101 ? 9.242 7.082 -5.145 1 98.94 101 ALA A N 1
ATOM 773 C CA . ALA A 1 101 ? 8.492 8.109 -5.863 1 98.94 101 ALA A CA 1
ATOM 774 C C . ALA A 1 101 ? 9.422 9.172 -6.434 1 98.94 101 ALA A C 1
ATOM 776 O O . ALA A 1 101 ? 9.266 9.602 -7.578 1 98.94 101 ALA A O 1
ATOM 777 N N . CYS A 1 102 ? 10.398 9.602 -5.672 1 98.88 102 CYS A N 1
ATOM 778 C CA . CYS A 1 102 ? 11.352 10.609 -6.117 1 98.88 102 CYS A CA 1
ATOM 779 C C . CYS A 1 102 ? 12.195 10.086 -7.273 1 98.88 102 CYS A C 1
ATOM 781 O O . CYS A 1 102 ? 12.43 10.805 -8.25 1 98.88 102 CYS A O 1
ATOM 783 N N . GLU A 1 103 ? 12.656 8.852 -7.109 1 98.94 103 GLU A N 1
ATOM 784 C CA . GLU A 1 103 ? 13.469 8.242 -8.164 1 98.94 103 GLU A CA 1
ATOM 785 C C . GLU A 1 103 ? 12.703 8.188 -9.484 1 98.94 103 GLU A C 1
ATOM 787 O O . GLU A 1 103 ? 13.242 8.523 -10.539 1 98.94 103 GLU A O 1
ATOM 792 N N . LEU A 1 104 ? 11.484 7.75 -9.422 1 98.88 104 LEU A N 1
ATOM 793 C CA . LEU A 1 104 ? 10.656 7.652 -10.617 1 98.88 104 LEU A CA 1
ATOM 794 C C . LEU A 1 104 ? 10.328 9.039 -11.164 1 98.88 104 LEU A C 1
ATOM 796 O O . LEU A 1 104 ? 10.336 9.242 -12.383 1 98.88 104 LEU A O 1
ATOM 800 N N . ALA A 1 105 ? 10 9.992 -10.266 1 98.88 105 ALA A N 1
ATOM 801 C CA . ALA A 1 105 ? 9.719 11.359 -10.695 1 98.88 105 ALA A CA 1
ATOM 802 C C . ALA A 1 105 ? 10.898 11.945 -11.461 1 98.88 105 ALA A C 1
ATOM 804 O O . ALA A 1 105 ? 10.719 12.633 -12.469 1 98.88 105 ALA A O 1
ATOM 805 N N . ALA A 1 106 ? 12.102 11.695 -11 1 98.88 106 ALA A N 1
ATOM 806 C CA . ALA A 1 106 ? 13.297 12.203 -11.672 1 98.88 106 ALA A CA 1
ATOM 807 C C . ALA A 1 106 ? 13.383 11.695 -13.102 1 98.88 106 ALA A C 1
ATOM 809 O O . ALA A 1 106 ? 13.906 12.383 -13.984 1 98.88 106 ALA A O 1
ATOM 810 N N . LYS A 1 107 ? 12.852 10.523 -13.359 1 98.69 107 LYS A N 1
ATOM 811 C CA . LYS A 1 107 ? 12.922 9.883 -14.672 1 98.69 107 LYS A CA 1
ATOM 812 C C . LYS A 1 107 ? 11.727 10.273 -15.539 1 98.69 107 LYS A C 1
ATOM 814 O O . LYS A 1 107 ? 11.828 10.312 -16.766 1 98.69 107 LYS A O 1
ATOM 819 N N . ARG A 1 108 ? 10.594 10.625 -14.883 1 98.62 108 ARG A N 1
ATOM 820 C CA . ARG A 1 108 ? 9.352 10.609 -15.648 1 98.62 108 ARG A CA 1
ATOM 821 C C . ARG A 1 108 ? 8.68 11.977 -15.625 1 98.62 108 ARG A C 1
ATOM 823 O O . ARG A 1 108 ? 7.758 12.242 -16.406 1 98.62 108 ARG A O 1
ATOM 830 N N . ILE A 1 109 ? 9.07 12.867 -14.75 1 98.69 109 ILE A N 1
ATOM 831 C CA . ILE A 1 109 ? 8.352 14.125 -14.523 1 98.69 109 ILE A CA 1
ATOM 832 C C . ILE A 1 109 ? 8.32 14.93 -15.82 1 98.69 109 ILE A C 1
ATOM 834 O O . ILE A 1 109 ? 9.305 14.984 -16.547 1 98.69 109 ILE A O 1
ATOM 838 N N . THR A 1 110 ? 7.176 15.484 -16.078 1 98.56 110 THR A N 1
ATOM 839 C CA . THR A 1 110 ? 7.039 16.359 -17.25 1 98.56 110 THR A CA 1
ATOM 840 C C . THR A 1 110 ? 7.477 17.781 -16.906 1 98.56 110 THR A C 1
ATOM 842 O O . THR A 1 110 ? 7.559 18.156 -15.734 1 98.56 110 THR A O 1
ATOM 845 N N . ASP A 1 111 ? 7.652 18.516 -17.938 1 98.38 111 ASP A N 1
ATOM 846 C CA . ASP A 1 111 ? 8.016 19.922 -17.75 1 98.38 111 ASP A CA 1
ATOM 847 C C . ASP A 1 111 ? 6.914 20.672 -17 1 98.38 111 ASP A C 1
ATOM 849 O O . ASP A 1 111 ? 7.199 21.531 -16.172 1 98.38 111 ASP A O 1
ATOM 853 N N . GLU A 1 112 ? 5.734 20.328 -17.312 1 98.5 112 GLU A N 1
ATOM 854 C CA . GLU A 1 112 ? 4.598 20.984 -16.672 1 98.5 112 GLU A CA 1
ATOM 855 C C . GLU A 1 112 ? 4.547 20.641 -15.18 1 98.5 112 GLU A C 1
ATOM 857 O O . GLU A 1 112 ? 4.352 21.516 -14.344 1 98.5 112 GLU A O 1
ATOM 862 N N . GLN A 1 113 ? 4.762 19.422 -14.875 1 98.5 113 GLN A N 1
ATOM 863 C CA . GLN A 1 113 ? 4.754 18.984 -13.484 1 98.5 113 GLN A CA 1
ATOM 864 C C . GLN A 1 113 ? 5.906 19.609 -12.703 1 98.5 113 GLN A C 1
ATOM 866 O O . GLN A 1 113 ? 5.738 20.016 -11.547 1 98.5 113 GLN A O 1
ATOM 871 N N . LEU A 1 114 ? 7.07 19.641 -13.305 1 98.62 114 LEU A N 1
ATOM 872 C CA . LEU A 1 114 ? 8.234 20.25 -12.664 1 98.62 114 LEU A CA 1
ATOM 873 C C . LEU A 1 114 ? 8 21.719 -12.383 1 98.62 114 LEU A C 1
ATOM 875 O O . LEU A 1 114 ? 8.352 22.219 -11.312 1 98.62 114 LEU A O 1
ATOM 879 N N . SER A 1 115 ? 7.398 22.375 -13.359 1 98.44 115 SER A N 1
ATOM 880 C CA . SER A 1 115 ? 7.059 23.781 -13.18 1 98.44 115 SER A CA 1
ATOM 881 C C . SER A 1 115 ? 6.094 23.984 -12.008 1 98.44 115 SER A C 1
ATOM 883 O O . SER A 1 115 ? 6.262 24.906 -11.211 1 98.44 115 SER A O 1
ATOM 885 N N . GLN A 1 116 ? 5.121 23.125 -11.922 1 97.69 116 GLN A N 1
ATOM 886 C CA . GLN A 1 116 ? 4.156 23.188 -10.828 1 97.69 116 GLN A CA 1
ATOM 887 C C . GLN A 1 116 ? 4.84 22.969 -9.484 1 97.69 116 GLN A C 1
ATOM 889 O O . GLN A 1 116 ? 4.48 23.594 -8.484 1 97.69 116 GLN A O 1
ATOM 894 N N . LEU A 1 117 ? 5.789 22.094 -9.438 1 97.12 117 LEU A N 1
ATOM 895 C CA . LEU A 1 117 ? 6.527 21.797 -8.211 1 97.12 117 LEU A CA 1
ATOM 896 C C . LEU A 1 117 ? 7.344 23.016 -7.77 1 97.12 117 LEU A C 1
ATOM 898 O O . LEU A 1 117 ? 7.363 23.359 -6.586 1 97.12 117 LEU A O 1
ATOM 902 N N . TRP A 1 118 ? 7.996 23.656 -8.727 1 97.75 118 TRP A N 1
ATOM 903 C CA . TRP A 1 118 ? 8.75 24.859 -8.422 1 97.75 118 TRP A CA 1
ATOM 904 C C . TRP A 1 118 ? 7.82 25.969 -7.918 1 97.75 118 TRP A C 1
ATOM 906 O O . TRP A 1 118 ? 8.156 26.688 -6.973 1 97.75 118 TRP A O 1
ATOM 916 N N . GLN A 1 119 ? 6.703 26.094 -8.531 1 97.25 119 GLN A N 1
ATOM 917 C CA . GLN A 1 119 ? 5.73 27.109 -8.117 1 97.25 119 GLN A CA 1
ATOM 918 C C . GLN A 1 119 ? 5.23 26.828 -6.699 1 97.25 119 GLN A C 1
ATOM 920 O O . GLN A 1 119 ? 5.062 27.766 -5.91 1 97.25 119 GLN A O 1
ATOM 925 N N . LEU A 1 120 ? 4.973 25.609 -6.434 1 94.88 120 LEU A N 1
ATOM 926 C CA . LEU A 1 120 ? 4.551 25.219 -5.09 1 94.88 120 LEU A CA 1
ATOM 927 C C . LEU A 1 120 ? 5.609 25.609 -4.059 1 94.88 120 LEU A C 1
ATOM 929 O O . LEU A 1 120 ? 5.285 26.172 -3.018 1 94.88 120 LEU A O 1
ATOM 933 N N . LEU A 1 121 ? 6.898 25.328 -4.324 1 94.12 121 LEU A N 1
ATOM 934 C CA . LEU A 1 121 ? 7.992 25.625 -3.41 1 94.12 121 LEU A CA 1
ATOM 935 C C . LEU A 1 121 ? 8.109 27.141 -3.188 1 94.12 121 LEU A C 1
ATOM 937 O O . LEU A 1 121 ? 8.32 27.578 -2.059 1 94.12 121 LEU A O 1
ATOM 941 N N . ALA A 1 122 ? 7.977 27.844 -4.266 1 94.56 122 ALA A N 1
ATOM 942 C CA . ALA A 1 122 ? 8.055 29.297 -4.172 1 94.56 122 ALA A CA 1
ATOM 943 C C . ALA A 1 122 ? 6.953 29.859 -3.271 1 94.56 122 ALA A C 1
ATOM 945 O O . ALA A 1 122 ? 7.199 30.734 -2.451 1 94.56 122 ALA A O 1
ATOM 946 N N . ARG A 1 123 ? 5.762 29.344 -3.432 1 92.31 123 ARG A N 1
ATOM 947 C CA . ARG A 1 123 ? 4.637 29.766 -2.605 1 92.31 123 ARG A CA 1
ATOM 948 C C . ARG A 1 123 ? 4.875 29.422 -1.139 1 92.31 123 ARG A C 1
ATOM 950 O O . ARG A 1 123 ? 4.57 30.219 -0.249 1 92.31 123 ARG A O 1
ATOM 957 N N . GLN A 1 124 ? 5.406 28.266 -0.88 1 89.56 124 GLN A N 1
ATOM 958 C CA . GLN A 1 124 ? 5.652 27.812 0.488 1 89.56 124 GLN A CA 1
ATOM 959 C C . GLN A 1 124 ? 6.773 28.625 1.138 1 89.56 124 GLN A C 1
ATOM 961 O O . GLN A 1 124 ? 6.699 28.953 2.322 1 89.56 124 GLN A O 1
ATOM 966 N N . GLU A 1 125 ? 7.766 28.906 0.355 1 89.38 125 GLU A N 1
ATOM 967 C CA . GLU A 1 125 ? 8.852 29.734 0.848 1 89.38 125 GLU A CA 1
ATOM 968 C C . GLU A 1 125 ? 8.359 31.141 1.186 1 89.38 125 GLU A C 1
ATOM 970 O O . GLU A 1 125 ? 8.75 31.719 2.205 1 89.38 125 GLU A O 1
ATOM 975 N N . ALA A 1 126 ? 7.52 31.688 0.385 1 90.81 126 ALA A N 1
ATOM 976 C CA . ALA A 1 126 ? 6.953 33 0.621 1 90.81 126 ALA A CA 1
ATOM 977 C C . ALA A 1 126 ? 6.074 33 1.87 1 90.81 126 ALA A C 1
ATOM 979 O O . ALA A 1 126 ? 6.117 33.969 2.66 1 90.81 126 ALA A O 1
ATOM 980 N N . ALA A 1 127 ? 5.285 32 2.01 1 86.31 127 ALA A N 1
ATOM 981 C CA . ALA A 1 127 ? 4.422 31.875 3.182 1 86.31 127 ALA A CA 1
ATOM 982 C C . ALA A 1 127 ? 5.242 31.797 4.465 1 86.31 127 ALA A C 1
ATOM 984 O O . ALA A 1 127 ? 4.891 32.406 5.477 1 86.31 127 ALA A O 1
ATOM 985 N N . LEU A 1 128 ? 6.281 31.047 4.438 1 84.06 128 LEU A N 1
ATOM 986 C CA . LEU A 1 128 ? 7.16 30.906 5.594 1 84.06 128 LEU A CA 1
ATOM 987 C C . LEU A 1 128 ? 7.785 32.25 5.969 1 84.06 128 LEU A C 1
ATOM 989 O O . LEU A 1 128 ? 7.914 32.562 7.152 1 84.06 128 LEU A O 1
ATOM 993 N N . ALA A 1 129 ? 8.148 32.906 4.988 1 85.19 129 ALA A N 1
ATOM 994 C CA . ALA A 1 129 ? 8.766 34.219 5.207 1 85.19 129 ALA A CA 1
ATOM 995 C C . ALA A 1 129 ? 7.789 35.188 5.887 1 85.19 129 ALA A C 1
ATOM 997 O O . ALA A 1 129 ? 8.203 36.062 6.633 1 85.19 129 ALA A O 1
ATOM 998 N N . GLU A 1 130 ? 6.492 34.906 5.672 1 85.75 130 GLU A N 1
ATOM 999 C CA . GLU A 1 130 ? 5.453 35.719 6.273 1 85.75 130 GLU A CA 1
ATOM 1000 C C . GLU A 1 130 ? 5.031 35.188 7.637 1 85.75 130 GLU A C 1
ATOM 1002 O O . GLU A 1 130 ? 4.121 35.719 8.273 1 85.75 130 GLU A O 1
ATOM 1007 N N . GLY A 1 131 ? 5.633 34.125 8.047 1 77.06 131 GLY A N 1
ATOM 1008 C CA . GLY A 1 131 ? 5.379 33.562 9.367 1 77.06 131 GLY A CA 1
ATOM 1009 C C . GLY A 1 131 ? 4.305 32.5 9.367 1 77.06 131 GLY A C 1
ATOM 1010 O O . GLY A 1 131 ? 3.889 32.031 10.43 1 77.06 131 GLY A O 1
ATOM 1011 N N . ASP A 1 132 ? 3.822 32.156 8.18 1 70.81 132 ASP A N 1
ATOM 1012 C CA . ASP A 1 132 ? 2.828 31.109 8.078 1 70.81 132 ASP A CA 1
ATOM 1013 C C . ASP A 1 132 ? 3.488 29.734 8.117 1 70.81 132 ASP A C 1
ATOM 1015 O O . ASP A 1 132 ? 4.199 29.344 7.184 1 70.81 132 ASP A O 1
ATOM 1019 N N . THR A 1 133 ? 3.398 29.078 9.258 1 60.59 133 THR A N 1
ATOM 1020 C CA . THR A 1 133 ? 4.113 27.828 9.422 1 60.59 133 THR A CA 1
ATOM 1021 C C . THR A 1 133 ? 3.201 26.641 9.109 1 60.59 133 THR A C 1
ATOM 1023 O O . THR A 1 133 ? 3.629 25.484 9.18 1 60.59 133 THR A O 1
ATOM 1026 N N . TYR A 1 134 ? 1.854 27.141 8.695 1 56.34 134 TYR A N 1
ATOM 1027 C CA . TYR A 1 134 ? 0.949 26 8.711 1 56.34 134 TYR A CA 1
ATOM 1028 C C . TYR A 1 134 ? 0.729 25.469 7.305 1 56.34 134 TYR A C 1
ATOM 1030 O O . TYR A 1 134 ? -0.066 26.016 6.539 1 56.34 134 TYR A O 1
ATOM 1038 N N . PHE A 1 135 ? 1.687 24.781 6.789 1 55.75 135 PHE A N 1
ATOM 1039 C CA . PHE A 1 135 ? 1.628 24.172 5.461 1 55.75 135 PHE A CA 1
ATOM 1040 C C . PHE A 1 135 ? 0.908 22.828 5.504 1 55.75 135 PHE A C 1
ATOM 1042 O O . PHE A 1 135 ? 1.536 21.781 5.371 1 55.75 135 PHE A O 1
ATOM 1049 N N . GLN A 1 136 ? -0.285 22.734 6.223 1 61.91 136 GLN A N 1
ATOM 1050 C CA . GLN A 1 136 ? -0.765 21.359 6.344 1 61.91 136 GLN A CA 1
ATOM 1051 C C . GLN A 1 136 ? -1.915 21.094 5.379 1 61.91 136 GLN A C 1
ATOM 1053 O O . GLN A 1 136 ? -2.848 20.359 5.703 1 61.91 136 GLN A O 1
ATOM 1058 N N . GLU A 1 137 ? -1.756 21.734 4.168 1 72.06 137 GLU A N 1
ATOM 1059 C CA . GLU A 1 137 ? -2.77 21.469 3.152 1 72.06 137 GLU A CA 1
ATOM 1060 C C . GLU A 1 137 ? -2.479 20.172 2.412 1 72.06 137 GLU A C 1
ATOM 1062 O O . GLU A 1 137 ? -1.404 19.594 2.568 1 72.06 137 GLU A O 1
ATOM 1067 N N . GLU A 1 138 ? -3.523 19.641 1.828 1 80.62 138 GLU A N 1
ATOM 1068 C CA . GLU A 1 138 ? -3.451 18.344 1.16 1 80.62 138 GLU A CA 1
ATOM 1069 C C . GLU A 1 138 ? -3.576 18.5 -0.353 1 80.62 138 GLU A C 1
ATOM 1071 O O . GLU A 1 138 ? -3.885 19.578 -0.851 1 80.62 138 GLU A O 1
ATOM 1076 N N . GLY A 1 139 ? -3.209 17.438 -1.081 1 87.25 139 GLY A N 1
ATOM 1077 C CA . GLY A 1 139 ? -3.432 17.375 -2.516 1 87.25 139 GLY A CA 1
ATOM 1078 C C . GLY A 1 139 ? -2.434 18.188 -3.312 1 87.25 139 GLY A C 1
ATOM 1079 O O . GLY A 1 139 ? -1.225 18.094 -3.09 1 87.25 139 GLY A O 1
ATOM 1080 N N . ASP A 1 140 ? -2.861 19.062 -4.117 1 85.88 140 ASP A N 1
ATOM 1081 C CA . ASP A 1 140 ? -2.018 19.734 -5.098 1 85.88 140 ASP A CA 1
ATOM 1082 C C . ASP A 1 140 ? -1.141 20.797 -4.438 1 85.88 140 ASP A C 1
ATOM 1084 O O . ASP A 1 140 ? -0.179 21.281 -5.039 1 85.88 140 ASP A O 1
ATOM 1088 N N . VAL A 1 141 ? -1.409 21.078 -3.195 1 88.75 141 VAL A N 1
ATOM 1089 C CA . VAL A 1 141 ? -0.595 22.078 -2.516 1 88.75 141 VAL A CA 1
ATOM 1090 C C . VAL A 1 141 ? 0.333 21.406 -1.513 1 88.75 141 VAL A C 1
ATOM 1092 O O . VAL A 1 141 ? 0.905 22.062 -0.641 1 88.75 141 VAL A O 1
ATOM 1095 N N . ASP A 1 142 ? 0.405 20.125 -1.614 1 92.88 142 ASP A N 1
ATOM 1096 C CA . ASP A 1 142 ? 1.333 19.344 -0.796 1 92.88 142 ASP A CA 1
ATOM 1097 C C . ASP A 1 142 ? 2.518 18.859 -1.626 1 92.88 142 ASP A C 1
ATOM 1099 O O . ASP A 1 142 ? 2.332 18.25 -2.686 1 92.88 142 ASP A O 1
ATOM 1103 N N . PHE A 1 143 ? 3.723 19.094 -1.105 1 95.25 143 PHE A N 1
ATOM 1104 C CA . PHE A 1 143 ? 4.977 18.812 -1.788 1 95.25 143 PHE A CA 1
ATOM 1105 C C . PHE A 1 143 ? 5.098 17.312 -2.074 1 95.25 143 PHE A C 1
ATOM 1107 O O . PHE A 1 143 ? 5.383 16.922 -3.207 1 95.25 143 PHE A O 1
ATOM 1114 N N . HIS A 1 144 ? 4.898 16.453 -1.113 1 96.75 144 HIS A N 1
ATOM 1115 C CA . HIS A 1 144 ? 5.027 15 -1.259 1 96.75 144 HIS A CA 1
ATOM 1116 C C . HIS A 1 144 ? 3.994 14.453 -2.234 1 96.75 144 HIS A C 1
ATOM 1118 O O . HIS A 1 144 ? 4.309 13.586 -3.053 1 96.75 144 HIS A O 1
ATOM 1124 N N . TYR A 1 145 ? 2.785 15.031 -2.148 1 97.19 145 TYR A N 1
ATOM 1125 C CA . TYR A 1 145 ? 1.702 14.617 -3.035 1 97.19 145 TYR A CA 1
ATOM 1126 C C . TYR A 1 145 ? 2.088 14.828 -4.496 1 97.19 145 TYR A C 1
ATOM 1128 O O . TYR A 1 145 ? 1.896 13.938 -5.328 1 97.19 145 TYR A O 1
ATOM 1136 N N . GLN A 1 146 ? 2.635 15.961 -4.781 1 97.44 146 GLN A N 1
ATOM 1137 C CA . GLN A 1 146 ? 3.002 16.281 -6.16 1 97.44 146 GLN A CA 1
ATOM 1138 C C . GLN A 1 146 ? 4.098 15.344 -6.664 1 97.44 146 GLN A C 1
ATOM 1140 O O . GLN A 1 146 ? 4.094 14.953 -7.832 1 97.44 146 GLN A O 1
ATOM 1145 N N . ILE A 1 147 ? 5.016 15.008 -5.836 1 98.56 147 ILE A N 1
ATOM 1146 C CA . ILE A 1 147 ? 6.094 14.109 -6.223 1 98.56 147 ILE A CA 1
ATOM 1147 C C . ILE A 1 147 ? 5.531 12.719 -6.504 1 98.56 147 ILE A C 1
ATOM 1149 O O . ILE A 1 147 ? 5.91 12.078 -7.484 1 98.56 147 ILE A O 1
ATOM 1153 N N . ILE A 1 148 ? 4.68 12.227 -5.641 1 98.56 148 ILE A N 1
ATOM 1154 C CA . ILE A 1 148 ? 4.055 10.914 -5.816 1 98.56 148 ILE A CA 1
ATOM 1155 C C . ILE A 1 148 ? 3.326 10.867 -7.156 1 98.56 148 ILE A C 1
ATOM 1157 O O . ILE A 1 148 ? 3.463 9.898 -7.91 1 98.56 148 ILE A O 1
ATOM 1161 N N . ARG A 1 149 ? 2.58 11.93 -7.492 1 98.12 149 ARG A N 1
ATOM 1162 C CA . ARG A 1 149 ? 1.878 12 -8.766 1 98.12 149 ARG A CA 1
ATOM 1163 C C . ARG A 1 149 ? 2.859 11.961 -9.938 1 98.12 149 ARG A C 1
ATOM 1165 O O . ARG A 1 149 ? 2.615 11.289 -10.938 1 98.12 149 ARG A O 1
ATOM 1172 N N . ALA A 1 150 ? 3.947 12.648 -9.781 1 98.56 150 ALA A N 1
ATOM 1173 C CA . ALA A 1 150 ? 4.938 12.781 -10.852 1 98.56 150 ALA A CA 1
ATOM 1174 C C . ALA A 1 150 ? 5.684 11.469 -11.07 1 98.56 150 ALA A C 1
ATOM 1176 O O . ALA A 1 150 ? 6.367 11.297 -12.086 1 98.56 150 ALA A O 1
ATOM 1177 N N . SER A 1 151 ? 5.629 10.539 -10.109 1 98.75 151 SER A N 1
ATOM 1178 C CA . SER A 1 151 ? 6.266 9.234 -10.266 1 98.75 151 SER A CA 1
ATOM 1179 C C . SER A 1 151 ? 5.711 8.484 -11.477 1 98.75 151 SER A C 1
ATOM 1181 O O . SER A 1 151 ? 6.375 7.613 -12.031 1 98.75 151 SER A O 1
ATOM 1183 N N . GLY A 1 152 ? 4.379 8.742 -11.773 1 98.19 152 GLY A N 1
ATOM 1184 C CA . GLY A 1 152 ? 3.73 8.109 -12.914 1 98.19 152 GLY A CA 1
ATOM 1185 C C . GLY A 1 152 ? 3.426 6.641 -12.688 1 98.19 152 GLY A C 1
ATOM 1186 O O . GLY A 1 152 ? 2.994 5.941 -13.602 1 98.19 152 GLY A O 1
ATOM 1187 N N . ASN A 1 153 ? 3.695 6.109 -11.547 1 98.5 153 ASN A N 1
ATOM 1188 C CA . ASN A 1 153 ? 3.381 4.738 -11.172 1 98.5 153 ASN A CA 1
ATOM 1189 C C . ASN A 1 153 ? 2.051 4.648 -10.43 1 98.5 153 ASN A C 1
ATOM 1191 O O . ASN A 1 153 ? 1.972 4.973 -9.25 1 98.5 153 ASN A O 1
ATOM 1195 N N . LYS A 1 154 ? 1.061 4.164 -11.086 1 97.19 154 LYS A N 1
ATOM 1196 C CA . LYS A 1 154 ? -0.303 4.195 -10.562 1 97.19 154 LYS A CA 1
ATOM 1197 C C . LYS A 1 154 ? -0.432 3.336 -9.312 1 97.19 154 LYS A C 1
ATOM 1199 O O . LYS A 1 154 ? -1.201 3.664 -8.406 1 97.19 154 LYS A O 1
ATOM 1204 N N . HIS A 1 155 ? 0.274 2.236 -9.258 1 97.88 155 HIS A N 1
ATOM 1205 C CA . HIS A 1 155 ? 0.234 1.38 -8.078 1 97.88 155 HIS A CA 1
ATOM 1206 C C . HIS A 1 155 ? 0.869 2.066 -6.875 1 97.88 155 HIS A C 1
ATOM 1208 O O . HIS A 1 155 ? 0.367 1.955 -5.754 1 97.88 155 HIS A O 1
ATOM 1214 N N . LEU A 1 156 ? 1.988 2.764 -7.129 1 98.62 156 LEU A N 1
ATOM 1215 C CA . LEU A 1 156 ? 2.637 3.535 -6.074 1 98.62 156 LEU A CA 1
ATOM 1216 C C . LEU A 1 156 ? 1.729 4.66 -5.59 1 98.62 156 LEU A C 1
ATOM 1218 O O . LEU A 1 156 ? 1.601 4.883 -4.383 1 98.62 156 LEU A O 1
ATOM 1222 N N . GLN A 1 157 ? 1.082 5.344 -6.547 1 98.19 157 GLN A N 1
ATOM 1223 C CA . GLN A 1 157 ? 0.143 6.41 -6.207 1 98.19 157 GLN A CA 1
ATOM 1224 C C . GLN A 1 157 ? -0.994 5.883 -5.336 1 98.19 157 GLN A C 1
ATOM 1226 O O . GLN A 1 157 ? -1.333 6.488 -4.316 1 98.19 157 GLN A O 1
ATOM 1231 N N . GLU A 1 158 ? -1.507 4.758 -5.668 1 96.62 158 GLU A N 1
ATOM 1232 C CA . GLU A 1 158 ? -2.611 4.188 -4.902 1 96.62 158 GLU A CA 1
ATOM 1233 C C . GLU A 1 158 ? -2.154 3.76 -3.512 1 96.62 158 GLU A C 1
ATOM 1235 O O . GLU A 1 158 ? -2.889 3.918 -2.535 1 96.62 158 GLU A O 1
ATOM 1240 N N . THR A 1 159 ? -0.963 3.209 -3.42 1 98.25 159 THR A N 1
ATOM 1241 C CA . THR A 1 159 ? -0.413 2.758 -2.146 1 98.25 159 THR A CA 1
ATOM 1242 C C . THR A 1 159 ? -0.192 3.938 -1.204 1 98.25 159 THR A C 1
ATOM 1244 O O . THR A 1 159 ? -0.511 3.857 -0.016 1 98.25 159 THR A O 1
ATOM 1247 N N . LEU A 1 160 ? 0.273 5.023 -1.757 1 98.25 160 LEU A N 1
ATOM 1248 C CA . LEU A 1 160 ? 0.597 6.191 -0.941 1 98.25 160 LEU A CA 1
ATOM 1249 C C . LEU A 1 160 ? -0.614 7.105 -0.795 1 98.25 160 LEU A C 1
ATOM 1251 O O . LEU A 1 160 ? -1.213 7.184 0.28 1 98.25 160 LEU A O 1
ATOM 1255 N N . ILE A 1 161 ? -1.166 7.648 -1.88 1 96.12 161 ILE A N 1
ATOM 1256 C CA . ILE A 1 161 ? -2.227 8.648 -1.853 1 96.12 161 ILE A CA 1
ATOM 1257 C C . ILE A 1 161 ? -3.537 8 -1.412 1 96.12 161 ILE A C 1
ATOM 1259 O O . ILE A 1 161 ? -4.285 8.578 -0.618 1 96.12 161 ILE A O 1
ATOM 1263 N N . GLY A 1 162 ? -3.76 6.773 -1.787 1 92.62 162 GLY A N 1
ATOM 1264 C CA . GLY A 1 162 ? -4.996 6.09 -1.448 1 92.62 162 GLY A CA 1
ATOM 1265 C C . GLY A 1 162 ? -4.918 5.328 -0.139 1 92.62 162 GLY A C 1
ATOM 1266 O O . GLY A 1 162 ? -5.941 4.914 0.408 1 92.62 162 GLY A O 1
ATOM 1267 N N . GLY A 1 163 ? -3.748 5.18 0.418 1 95.19 163 GLY A N 1
ATOM 1268 C CA . GLY A 1 163 ? -3.578 4.297 1.561 1 95.19 163 GLY A CA 1
ATOM 1269 C C . GLY A 1 163 ? -2.926 4.977 2.748 1 95.19 163 GLY A C 1
ATOM 1270 O O . GLY A 1 163 ? -3.557 5.156 3.793 1 95.19 163 GLY A O 1
ATOM 1271 N N . LEU A 1 164 ? -1.719 5.5 2.549 1 97.75 164 LEU A N 1
ATOM 1272 C CA . LEU A 1 164 ? -0.889 5.887 3.686 1 97.75 164 LEU A CA 1
ATOM 1273 C C . LEU A 1 164 ? -0.892 7.402 3.871 1 97.75 164 LEU A C 1
ATOM 1275 O O . LEU A 1 164 ? -0.562 7.898 4.949 1 97.75 164 LEU A O 1
ATOM 1279 N N . TYR A 1 165 ? -1.251 8.125 2.906 1 97 165 TYR A N 1
ATOM 1280 C CA . TYR A 1 165 ? -1.048 9.57 2.836 1 97 165 TYR A CA 1
ATOM 1281 C C . TYR A 1 165 ? -1.76 10.281 3.984 1 97 165 TYR A C 1
ATOM 1283 O O . TYR A 1 165 ? -1.158 11.094 4.688 1 97 165 TYR A O 1
ATOM 1291 N N . HIS A 1 166 ? -2.967 9.984 4.176 1 96.12 166 HIS A N 1
ATOM 1292 C CA . HIS A 1 166 ? -3.732 10.711 5.184 1 96.12 166 HIS A CA 1
ATOM 1293 C C . HIS A 1 166 ? -3.311 10.312 6.59 1 96.12 166 HIS A C 1
ATOM 1295 O O . HIS A 1 166 ? -3.334 11.133 7.508 1 96.12 166 HIS A O 1
ATOM 1301 N N . LEU A 1 167 ? -2.949 9.055 6.793 1 97.44 167 LEU A N 1
ATOM 1302 C CA . LEU A 1 167 ? -2.4 8.633 8.078 1 97.44 167 LEU A CA 1
ATOM 1303 C C . LEU A 1 167 ? -1.116 9.391 8.398 1 97.44 167 LEU A C 1
ATOM 1305 O O . LEU A 1 167 ? -0.935 9.867 9.516 1 97.44 167 LEU A O 1
ATOM 1309 N N . LEU A 1 168 ? -0.245 9.5 7.395 1 96.44 168 LEU A N 1
ATOM 1310 C CA . LEU A 1 168 ? 1.002 10.242 7.555 1 96.44 168 LEU A CA 1
ATOM 1311 C C . LEU A 1 168 ? 0.728 11.711 7.852 1 96.44 168 LEU A C 1
ATOM 1313 O O . LEU A 1 168 ? 1.399 12.312 8.688 1 96.44 168 LEU A O 1
ATOM 1317 N N . ARG A 1 169 ? -0.242 12.289 7.234 1 94.06 169 ARG A N 1
ATOM 1318 C CA . ARG A 1 169 ? -0.625 13.672 7.5 1 94.06 169 ARG A CA 1
ATOM 1319 C C . ARG A 1 169 ? -1.104 13.836 8.938 1 94.06 169 ARG A C 1
ATOM 1321 O O . ARG A 1 169 ? -0.847 14.867 9.57 1 94.06 169 ARG A O 1
ATOM 1328 N N . MET A 1 170 ? -1.834 12.875 9.43 1 94.62 170 MET A N 1
ATOM 1329 C CA . MET A 1 170 ? -2.326 12.93 10.805 1 94.62 170 MET A CA 1
ATOM 1330 C C . MET A 1 170 ? -1.178 13.133 11.781 1 94.62 170 MET A C 1
ATOM 1332 O O . MET A 1 170 ? -1.217 14.055 12.609 1 94.62 170 MET A O 1
ATOM 1336 N N . TYR A 1 171 ? -0.129 12.398 11.562 1 93.5 171 TYR A N 1
ATOM 1337 C CA . TYR A 1 171 ? 0.965 12.453 12.531 1 93.5 171 TYR A CA 1
ATOM 1338 C C . TYR A 1 171 ? 1.895 13.625 12.227 1 93.5 171 TYR A C 1
ATOM 1340 O O . TYR A 1 171 ? 2.508 14.188 13.141 1 93.5 171 TYR A O 1
ATOM 1348 N N . ARG A 1 172 ? 1.957 13.992 10.984 1 90.06 172 ARG A N 1
ATOM 1349 C CA . ARG A 1 172 ? 2.682 15.219 10.664 1 90.06 172 ARG A CA 1
ATOM 1350 C C . ARG A 1 172 ? 2.025 16.438 11.312 1 90.06 172 ARG A C 1
ATOM 1352 O O . ARG A 1 172 ? 2.715 17.328 11.82 1 90.06 172 ARG A O 1
ATOM 1359 N N . TYR A 1 173 ? 0.742 16.438 11.281 1 89.94 173 TYR A N 1
ATOM 1360 C CA . TYR A 1 173 ? -0.001 17.562 11.836 1 89.94 173 TYR A CA 1
ATOM 1361 C C . TYR A 1 173 ? 0.052 17.562 13.359 1 89.94 173 TYR A C 1
ATOM 1363 O O . TYR A 1 173 ? 0.349 18.578 13.984 1 89.94 173 TYR A O 1
ATOM 1371 N N . GLN A 1 174 ? -0.22 16.484 13.953 1 89.31 174 GLN A N 1
ATOM 1372 C CA . GLN A 1 174 ? -0.396 16.406 15.398 1 89.31 174 GLN A CA 1
ATOM 1373 C C . GLN A 1 174 ? 0.95 16.406 16.125 1 89.31 174 GLN A C 1
ATOM 1375 O O . GLN A 1 174 ? 1.022 16.719 17.312 1 89.31 174 GLN A O 1
ATOM 1380 N N . CYS A 1 175 ? 2.016 16.125 15.359 1 83.5 175 CYS A N 1
ATOM 1381 C CA . CYS A 1 175 ? 3.334 16.062 15.984 1 83.5 175 CYS A CA 1
ATOM 1382 C C . CYS A 1 175 ? 4.258 17.125 15.43 1 83.5 175 CYS A C 1
ATOM 1384 O O . CYS A 1 175 ? 5.48 16.984 15.461 1 83.5 175 CYS A O 1
ATOM 1386 N N . THR A 1 176 ? 3.67 18.094 14.766 1 76.25 176 THR A N 1
ATOM 1387 C CA . THR A 1 176 ? 4.477 19.172 14.219 1 76.25 176 THR A CA 1
ATOM 1388 C C . THR A 1 176 ? 4.973 20.094 15.336 1 76.25 176 THR A C 1
ATOM 1390 O O . THR A 1 176 ? 4.246 20.359 16.297 1 76.25 176 THR A O 1
ATOM 1393 N N . ASN A 1 177 ? 6.297 20.219 15.242 1 66.69 177 ASN A N 1
ATOM 1394 C CA . ASN A 1 177 ? 6.891 21.234 16.109 1 66.69 177 ASN A CA 1
ATOM 1395 C C . ASN A 1 177 ? 7.105 22.547 15.367 1 66.69 177 ASN A C 1
ATOM 1397 O O . ASN A 1 177 ? 7.223 22.562 14.141 1 66.69 177 ASN A O 1
ATOM 1401 N N . LYS A 1 178 ? 7.027 23.672 16.125 1 61.12 178 LYS A N 1
ATOM 1402 C CA . LYS A 1 178 ? 7.09 25.047 15.641 1 61.12 178 LYS A CA 1
ATOM 1403 C C . LYS A 1 178 ? 8.328 25.281 14.781 1 61.12 178 LYS A C 1
ATOM 1405 O O . LYS A 1 178 ? 8.32 26.109 13.875 1 61.12 178 LYS A O 1
ATOM 1410 N N . ASN A 1 179 ? 9.445 24.609 14.992 1 60.56 179 ASN A N 1
ATOM 1411 C CA . ASN A 1 179 ? 10.703 24.938 14.336 1 60.56 179 ASN A CA 1
ATOM 1412 C C . ASN A 1 179 ? 10.922 24.109 13.078 1 60.56 179 ASN A C 1
ATOM 1414 O O . ASN A 1 179 ? 11.859 24.344 12.32 1 60.56 179 ASN A O 1
ATOM 1418 N N . ARG A 1 180 ? 10.039 23.297 12.57 1 63.03 180 ARG A N 1
ATOM 1419 C CA . ARG A 1 180 ? 10.266 22.266 11.562 1 63.03 180 ARG A CA 1
ATOM 1420 C C . ARG A 1 180 ? 10.039 22.812 10.156 1 63.03 180 ARG A C 1
ATOM 1422 O O . ARG A 1 180 ? 10.789 22.5 9.227 1 63.03 180 ARG A O 1
ATOM 1429 N N . PRO A 1 181 ? 9.484 23.906 10 1 70.44 181 PRO A N 1
ATOM 1430 C CA . PRO A 1 181 ? 9.102 24.266 8.625 1 70.44 181 PRO A CA 1
ATOM 1431 C C . PRO A 1 181 ? 10.266 24.844 7.828 1 70.44 181 PRO A C 1
ATOM 1433 O O . PRO A 1 181 ? 10.414 24.547 6.641 1 70.44 181 PRO A O 1
ATOM 1436 N N . VAL A 1 182 ? 11.203 25.531 8.445 1 74.44 182 VAL A N 1
ATOM 1437 C CA . VAL A 1 182 ? 12.273 26.172 7.695 1 74.44 182 VAL A CA 1
ATOM 1438 C C . VAL A 1 182 ? 13.25 25.125 7.176 1 74.44 182 VAL A C 1
ATOM 1440 O O . VAL A 1 182 ? 13.602 25.109 5.992 1 74.44 182 VAL A O 1
ATOM 1443 N N . LYS A 1 183 ? 13.656 24.25 7.98 1 84.06 183 LYS A N 1
ATOM 1444 C CA . LYS A 1 183 ? 14.586 23.203 7.57 1 84.06 183 LYS A CA 1
ATOM 1445 C C . LYS A 1 183 ? 13.969 22.312 6.504 1 84.06 183 LYS A C 1
ATOM 1447 O O . LYS A 1 183 ? 14.641 21.922 5.551 1 84.06 183 LYS A O 1
ATOM 1452 N N . ALA A 1 184 ? 12.773 22.094 6.629 1 89.25 184 ALA A N 1
ATOM 1453 C CA . ALA A 1 184 ? 12.086 21.188 5.707 1 89.25 184 ALA A CA 1
ATOM 1454 C C . ALA A 1 184 ? 12.008 21.797 4.305 1 89.25 184 ALA A C 1
ATOM 1456 O O . ALA A 1 184 ? 12.18 21.078 3.312 1 89.25 184 ALA A O 1
ATOM 1457 N N . ILE A 1 185 ? 11.828 23.062 4.195 1 90.12 185 ILE A N 1
ATOM 1458 C CA . ILE A 1 185 ? 11.68 23.703 2.895 1 90.12 185 ILE A CA 1
ATOM 1459 C C . ILE A 1 185 ? 13.016 23.688 2.152 1 90.12 185 ILE A C 1
ATOM 1461 O O . ILE A 1 185 ? 13.047 23.516 0.931 1 90.12 185 ILE A O 1
ATOM 1465 N N . ALA A 1 186 ? 14.094 23.922 2.852 1 92.94 186 ALA A N 1
ATOM 1466 C CA . ALA A 1 186 ? 15.414 23.844 2.234 1 92.94 186 ALA A CA 1
ATOM 1467 C C . ALA A 1 186 ? 15.688 22.438 1.706 1 92.94 186 ALA A C 1
ATOM 1469 O O . ALA A 1 186 ? 16.281 22.266 0.634 1 92.94 186 ALA A O 1
ATOM 1470 N N . GLU A 1 187 ? 15.305 21.438 2.438 1 96.12 187 GLU A N 1
ATOM 1471 C CA . GLU A 1 187 ? 15.438 20.047 2.002 1 96.12 187 GLU A CA 1
ATOM 1472 C C . GLU A 1 187 ? 14.586 19.781 0.767 1 96.12 187 GLU A C 1
ATOM 1474 O O . GLU A 1 187 ? 15.031 19.094 -0.159 1 96.12 187 GLU A O 1
ATOM 1479 N N . HIS A 1 188 ? 13.359 20.328 0.756 1 96.94 188 HIS A N 1
ATOM 1480 C CA . HIS A 1 188 ? 12.477 20.172 -0.396 1 96.94 188 HIS A CA 1
ATOM 1481 C C . HIS A 1 188 ? 13.109 20.75 -1.656 1 96.94 188 HIS A C 1
ATOM 1483 O O . HIS A 1 188 ? 13.039 20.156 -2.729 1 96.94 188 HIS A O 1
ATOM 1489 N N . ARG A 1 189 ? 13.734 21.859 -1.503 1 97.06 189 ARG A N 1
ATOM 1490 C CA . ARG A 1 189 ? 14.367 22.5 -2.648 1 97.06 189 ARG A CA 1
ATOM 1491 C C . ARG A 1 189 ? 15.461 21.609 -3.236 1 97.06 189 ARG A C 1
ATOM 1493 O O . ARG A 1 189 ? 15.547 21.453 -4.457 1 97.06 189 ARG A O 1
ATOM 1500 N N . ARG A 1 190 ? 16.281 21.047 -2.385 1 98.31 190 ARG A N 1
ATOM 1501 C CA . ARG A 1 190 ? 17.359 20.172 -2.846 1 98.31 190 ARG A CA 1
ATOM 1502 C C . ARG A 1 190 ? 16.797 18.938 -3.557 1 98.31 190 ARG A C 1
ATOM 1504 O O . ARG A 1 190 ? 17.375 18.469 -4.531 1 98.31 190 ARG A O 1
ATOM 1511 N N . ILE A 1 191 ? 15.711 18.422 -3.109 1 98.75 191 ILE A N 1
ATOM 1512 C CA . ILE A 1 191 ? 15.062 17.266 -3.725 1 98.75 191 ILE A CA 1
ATOM 1513 C C . ILE A 1 191 ? 14.578 17.641 -5.125 1 98.75 191 ILE A C 1
ATOM 1515 O O . ILE A 1 191 ? 14.82 16.906 -6.086 1 98.75 191 ILE A O 1
ATOM 1519 N N . VAL A 1 192 ? 13.906 18.844 -5.242 1 98.56 192 VAL A N 1
ATOM 1520 C CA . VAL A 1 192 ? 13.391 19.266 -6.539 1 98.56 192 VAL A CA 1
ATOM 1521 C C . VAL A 1 192 ? 14.555 19.5 -7.504 1 98.56 192 VAL A C 1
ATOM 1523 O O . VAL A 1 192 ? 14.453 19.188 -8.695 1 98.56 192 VAL A O 1
ATOM 1526 N N . GLU A 1 193 ? 15.625 20.047 -6.988 1 98.75 193 GLU A N 1
ATOM 1527 C CA . GLU A 1 193 ? 16.812 20.266 -7.812 1 98.75 193 GLU A CA 1
ATOM 1528 C C . GLU A 1 193 ? 17.344 18.938 -8.367 1 98.75 193 GLU A C 1
ATOM 1530 O O . GLU A 1 193 ? 17.688 18.859 -9.547 1 98.75 193 GLU A O 1
ATOM 1535 N N . ALA A 1 194 ? 17.422 17.938 -7.496 1 98.88 194 ALA A N 1
ATOM 1536 C CA . ALA A 1 194 ? 17.875 16.625 -7.934 1 98.88 194 ALA A CA 1
ATOM 1537 C C . ALA A 1 194 ? 16.922 16.031 -8.977 1 98.88 194 ALA A C 1
ATOM 1539 O O . ALA A 1 194 ? 17.375 15.445 -9.969 1 98.88 194 ALA A O 1
ATOM 1540 N N . ILE A 1 195 ? 15.625 16.203 -8.844 1 98.88 195 ILE A N 1
ATOM 1541 C CA . ILE A 1 195 ? 14.625 15.719 -9.789 1 98.88 195 ILE A CA 1
ATOM 1542 C C . ILE A 1 195 ? 14.773 16.469 -11.117 1 98.88 195 ILE A C 1
ATOM 1544 O O . ILE A 1 195 ? 14.75 15.852 -12.188 1 98.88 195 ILE A O 1
ATOM 1548 N N . ALA A 1 196 ? 14.945 17.75 -11.039 1 98.75 196 ALA A N 1
ATOM 1549 C CA . ALA A 1 196 ? 15.094 18.578 -12.227 1 98.75 196 ALA A CA 1
ATOM 1550 C C . ALA A 1 196 ? 16.328 18.172 -13.031 1 98.75 196 ALA A C 1
ATOM 1552 O O . ALA A 1 196 ? 16.328 18.266 -14.258 1 98.75 196 ALA A O 1
ATOM 1553 N N . GLN A 1 197 ? 17.344 17.719 -12.352 1 98.69 197 GLN A N 1
ATOM 1554 C CA . GLN A 1 197 ? 18.578 17.297 -12.992 1 98.69 197 GLN A CA 1
ATOM 1555 C C . GLN A 1 197 ? 18.5 15.836 -13.438 1 98.69 197 GLN A C 1
ATOM 1557 O O . GLN A 1 197 ? 19.484 15.266 -13.914 1 98.69 197 GLN A O 1
ATOM 1562 N N . ARG A 1 198 ? 17.438 15.219 -13.172 1 98.69 198 ARG A N 1
ATOM 1563 C CA . ARG A 1 198 ? 17.172 13.836 -13.539 1 98.69 198 ARG A CA 1
ATOM 1564 C C . ARG A 1 198 ? 18.109 12.883 -12.805 1 98.69 198 ARG A C 1
ATOM 1566 O O . ARG A 1 198 ? 18.516 11.859 -13.352 1 98.69 198 ARG A O 1
ATOM 1573 N N . ASP A 1 199 ? 18.547 13.281 -11.672 1 98.81 199 ASP A N 1
ATOM 1574 C CA . ASP A 1 199 ? 19.375 12.43 -10.836 1 98.81 199 ASP A CA 1
ATOM 1575 C C . ASP A 1 199 ? 18.531 11.594 -9.875 1 98.81 199 ASP A C 1
ATOM 1577 O O . ASP A 1 199 ? 18.344 11.977 -8.719 1 98.81 199 ASP A O 1
ATOM 1581 N N . ALA A 1 200 ? 18.141 10.477 -10.32 1 98.81 200 ALA A N 1
ATOM 1582 C CA . ALA A 1 200 ? 17.203 9.625 -9.602 1 98.81 200 ALA A CA 1
ATOM 1583 C C . ALA A 1 200 ? 17.781 9.164 -8.266 1 98.81 200 ALA A C 1
ATOM 1585 O O . ALA A 1 200 ? 17.109 9.211 -7.234 1 98.81 200 ALA A O 1
ATOM 1586 N N . GLU A 1 201 ? 19.016 8.766 -8.312 1 98.69 201 GLU A N 1
ATOM 1587 C CA . GLU A 1 201 ? 19.641 8.242 -7.105 1 98.69 201 GLU A CA 1
ATOM 1588 C C . GLU A 1 201 ? 19.75 9.32 -6.027 1 98.69 201 GLU A C 1
ATOM 1590 O O . GLU A 1 201 ? 19.406 9.078 -4.867 1 98.69 201 GLU A O 1
ATOM 1595 N N . LEU A 1 202 ? 20.172 10.492 -6.418 1 98.88 202 LEU A N 1
ATOM 1596 C CA . LEU A 1 202 ? 20.312 11.578 -5.461 1 98.88 202 LEU A CA 1
ATOM 1597 C C . LEU A 1 202 ? 18.938 12.016 -4.941 1 98.88 202 LEU A C 1
ATOM 1599 O O . LEU A 1 202 ? 18.781 12.305 -3.752 1 98.88 202 LEU A O 1
ATOM 1603 N N . ALA A 1 203 ? 17.906 12.102 -5.77 1 98.94 203 ALA A N 1
ATOM 1604 C CA . ALA A 1 203 ? 16.562 12.5 -5.359 1 98.94 203 ALA A CA 1
ATOM 1605 C C . ALA A 1 203 ? 16.016 11.562 -4.289 1 98.94 203 ALA A C 1
ATOM 1607 O O . ALA A 1 203 ? 15.484 12.008 -3.266 1 98.94 203 ALA A O 1
ATOM 1608 N N . GLY A 1 204 ? 16.203 10.25 -4.535 1 98.88 204 GLY A N 1
ATOM 1609 C CA . GLY A 1 204 ? 15.75 9.266 -3.562 1 98.88 204 GLY A CA 1
ATOM 1610 C C . GLY A 1 204 ? 16.469 9.367 -2.232 1 98.88 204 GLY A C 1
ATOM 1611 O O . GLY A 1 204 ? 15.852 9.297 -1.173 1 98.88 204 GLY A O 1
ATOM 1612 N N . LEU A 1 205 ? 17.766 9.555 -2.342 1 98.81 205 LEU A N 1
ATOM 1613 C CA . LEU A 1 205 ? 18.578 9.656 -1.134 1 98.81 205 LEU A CA 1
ATOM 1614 C C . LEU A 1 205 ? 18.172 10.867 -0.303 1 98.81 205 LEU A C 1
ATOM 1616 O O . LEU A 1 205 ? 18.047 10.773 0.92 1 98.81 205 LEU A O 1
ATOM 1620 N N . LEU A 1 206 ? 17.984 11.984 -0.926 1 98.88 206 LEU A N 1
ATOM 1621 C CA . LEU A 1 206 ? 17.609 13.211 -0.233 1 98.88 206 LEU A CA 1
ATOM 1622 C C . LEU A 1 206 ? 16.234 13.078 0.406 1 98.88 206 LEU A C 1
ATOM 1624 O O . LEU A 1 206 ? 16 13.555 1.521 1 98.88 206 LEU A O 1
ATOM 1628 N N . MET A 1 207 ? 15.32 12.414 -0.238 1 98.88 207 MET A N 1
ATOM 1629 C CA . MET A 1 207 ? 14 12.188 0.336 1 98.88 207 MET A CA 1
ATOM 1630 C C . MET A 1 207 ? 14.078 11.289 1.562 1 98.88 207 MET A C 1
ATOM 1632 O O . MET A 1 207 ? 13.422 11.539 2.572 1 98.88 207 MET A O 1
ATOM 1636 N N . ARG A 1 208 ? 14.891 10.211 1.466 1 98.69 208 ARG A N 1
ATOM 1637 C CA . ARG A 1 208 ? 15.07 9.328 2.615 1 98.69 208 ARG A CA 1
ATOM 1638 C C . ARG A 1 208 ? 15.578 10.109 3.828 1 98.69 208 ARG A C 1
ATOM 1640 O O . ARG A 1 208 ? 15.078 9.922 4.941 1 98.69 208 ARG A O 1
ATOM 1647 N N . ARG A 1 209 ? 16.531 10.945 3.607 1 98.38 209 ARG A N 1
ATOM 1648 C CA . ARG A 1 209 ? 17.109 11.734 4.695 1 98.38 209 ARG A CA 1
ATOM 1649 C C . ARG A 1 209 ? 16.062 12.695 5.266 1 98.38 209 ARG A C 1
ATOM 1651 O O . ARG A 1 209 ? 15.977 12.875 6.484 1 98.38 209 ARG A O 1
ATOM 1658 N N . HIS A 1 210 ? 15.312 13.352 4.371 1 97.56 210 HIS A N 1
ATOM 1659 C CA . HIS A 1 210 ? 14.25 14.266 4.781 1 97.56 210 HIS A CA 1
ATOM 1660 C C . HIS A 1 210 ? 13.219 13.555 5.652 1 97.56 210 HIS A C 1
ATOM 1662 O O . HIS A 1 210 ? 12.844 14.07 6.711 1 97.56 210 HIS A O 1
ATOM 1668 N N . ILE A 1 211 ? 12.797 12.359 5.238 1 97.75 211 ILE A N 1
ATOM 1669 C CA . ILE A 1 211 ? 11.773 11.602 5.957 1 97.75 211 ILE A CA 1
ATOM 1670 C C . ILE A 1 211 ? 12.328 11.125 7.297 1 97.75 211 ILE A C 1
ATOM 1672 O O . ILE A 1 211 ? 11.617 11.125 8.305 1 97.75 211 ILE A O 1
ATOM 1676 N N . GLU A 1 212 ? 13.602 10.727 7.289 1 97.19 212 GLU A N 1
ATOM 1677 C CA . GLU A 1 212 ? 14.227 10.273 8.531 1 97.19 212 GLU A CA 1
ATOM 1678 C C . GLU A 1 212 ? 14.289 11.398 9.555 1 97.19 212 GLU A C 1
ATOM 1680 O O . GLU A 1 212 ? 14.062 11.172 10.75 1 97.19 212 GLU A O 1
ATOM 1685 N N . GLN A 1 213 ? 14.656 12.57 9.109 1 94.56 213 GLN A N 1
ATOM 1686 C CA . GLN A 1 213 ? 14.648 13.711 10.008 1 94.56 213 GLN A CA 1
ATOM 1687 C C . GLN A 1 213 ? 13.242 13.977 10.547 1 94.56 213 GLN A C 1
ATOM 1689 O O . GLN A 1 213 ? 13.07 14.281 11.734 1 94.56 213 GLN A O 1
ATOM 1694 N N . GLY A 1 214 ? 12.273 13.93 9.633 1 93.62 214 GLY A N 1
ATOM 1695 C CA . GLY A 1 214 ? 10.891 14.07 10.062 1 93.62 214 GLY A CA 1
ATOM 1696 C C . GLY A 1 214 ? 10.477 13.023 11.086 1 93.62 214 GLY A C 1
ATOM 1697 O O . GLY A 1 214 ? 9.773 13.336 12.047 1 93.62 214 GLY A O 1
ATOM 1698 N N . ARG A 1 215 ? 10.898 11.789 10.859 1 96.06 215 ARG A N 1
ATOM 1699 C CA . ARG A 1 215 ? 10.586 10.688 11.758 1 96.06 215 ARG A CA 1
ATOM 1700 C C . ARG A 1 215 ? 11.062 10.984 13.172 1 96.06 215 ARG A C 1
ATOM 1702 O O . ARG A 1 215 ? 10.328 10.781 14.141 1 96.06 215 ARG A O 1
ATOM 1709 N N . ARG A 1 216 ? 12.297 11.453 13.312 1 95.62 216 ARG A N 1
ATOM 1710 C CA . ARG A 1 216 ? 12.875 11.75 14.617 1 95.62 216 ARG A CA 1
ATOM 1711 C C . ARG A 1 216 ? 12.055 12.797 15.359 1 95.62 216 ARG A C 1
ATOM 1713 O O . ARG A 1 216 ? 11.805 12.664 16.562 1 95.62 216 ARG A O 1
ATOM 1720 N N . ASN A 1 217 ? 11.672 13.82 14.656 1 92.69 217 ASN A N 1
ATOM 1721 C CA . ASN A 1 217 ? 10.875 14.883 15.258 1 92.69 217 ASN A CA 1
ATOM 1722 C C . ASN A 1 217 ? 9.5 14.375 15.695 1 92.69 217 ASN A C 1
ATOM 1724 O O . ASN A 1 217 ? 9.039 14.688 16.797 1 92.69 217 ASN A O 1
ATOM 1728 N N . THR A 1 218 ? 8.852 13.625 14.852 1 94.69 218 THR A N 1
ATOM 1729 C CA . THR A 1 218 ? 7.527 13.086 15.148 1 94.69 218 THR A CA 1
ATOM 1730 C C . THR A 1 218 ? 7.59 12.109 16.312 1 94.69 218 THR A C 1
ATOM 1732 O O . THR A 1 218 ? 6.715 12.117 17.188 1 94.69 218 THR A O 1
ATOM 1735 N N . GLU A 1 219 ? 8.625 11.281 16.281 1 96.38 219 GLU A N 1
ATOM 1736 C CA . GLU A 1 219 ? 8.82 10.32 17.359 1 96.38 219 GLU A CA 1
ATOM 1737 C C . GLU A 1 219 ? 8.945 11.039 18.703 1 96.38 219 GLU A C 1
ATOM 1739 O O . GLU A 1 219 ? 8.32 10.633 19.688 1 96.38 219 GLU A O 1
ATOM 1744 N N . LEU A 1 220 ? 9.781 12.055 18.781 1 95 220 LEU A N 1
ATOM 1745 C CA . LEU A 1 220 ? 9.984 12.812 20 1 95 220 LEU A CA 1
ATOM 1746 C C . LEU A 1 220 ? 8.672 13.414 20.5 1 95 220 LEU A C 1
ATOM 1748 O O . LEU A 1 220 ? 8.359 13.328 21.688 1 95 220 LEU A O 1
ATOM 1752 N N . ARG A 1 221 ? 7.957 14 19.609 1 93.62 221 ARG A N 1
ATOM 1753 C CA . ARG A 1 221 ? 6.695 14.625 20 1 93.62 221 ARG A CA 1
ATOM 1754 C C . ARG A 1 221 ? 5.691 13.586 20.469 1 93.62 221 ARG A C 1
ATOM 1756 O O . ARG A 1 221 ? 4.945 13.82 21.422 1 93.62 221 ARG A O 1
ATOM 1763 N N . LEU A 1 222 ? 5.633 12.422 19.797 1 94.75 222 LEU A N 1
ATOM 1764 C CA . LEU A 1 222 ? 4.715 11.359 20.203 1 94.75 222 LEU A CA 1
ATOM 1765 C C . LEU A 1 222 ? 5.039 10.875 21.609 1 94.75 222 LEU A C 1
ATOM 1767 O O . LEU A 1 222 ? 4.137 10.641 22.422 1 94.75 222 LEU A O 1
ATOM 1771 N N . LYS A 1 223 ? 6.297 10.742 21.906 1 95.75 223 LYS A N 1
ATOM 1772 C CA . LYS A 1 223 ? 6.723 10.344 23.25 1 95.75 223 LYS A CA 1
ATOM 1773 C C . LYS A 1 223 ? 6.281 11.359 24.281 1 95.75 223 LYS A C 1
ATOM 1775 O O . LYS A 1 223 ? 5.828 10.992 25.375 1 95.75 223 LYS A O 1
ATOM 1780 N N . GLN A 1 224 ? 6.406 12.617 23.938 1 93.62 224 GLN A N 1
ATOM 1781 C CA . GLN A 1 224 ? 5.988 13.688 24.828 1 93.62 224 GLN A CA 1
ATOM 1782 C C . GLN A 1 224 ? 4.484 13.641 25.078 1 93.62 224 GLN A C 1
ATOM 1784 O O . GLN A 1 224 ? 4.035 13.773 26.219 1 93.62 224 GLN A O 1
ATOM 1789 N N . LEU A 1 225 ? 3.77 13.453 24.031 1 90.5 225 LEU A N 1
ATOM 1790 C CA . LEU A 1 225 ? 2.316 13.398 24.156 1 90.5 225 LEU A CA 1
ATOM 1791 C C . LEU A 1 225 ? 1.883 12.211 25 1 90.5 225 LEU A C 1
ATOM 1793 O O . LEU A 1 225 ? 0.956 12.32 25.812 1 90.5 225 LEU A O 1
ATOM 1797 N N . GLN A 1 226 ? 2.502 11.078 24.812 1 89.56 226 GLN A N 1
ATOM 1798 C CA . GLN A 1 226 ? 2.174 9.883 25.578 1 89.56 226 GLN A CA 1
ATOM 1799 C C . GLN A 1 226 ? 2.516 10.07 27.047 1 89.56 226 GLN A C 1
ATOM 1801 O O . GLN A 1 226 ? 1.78 9.609 27.938 1 89.56 226 GLN A O 1
ATOM 1806 N N . ALA A 1 227 ? 3.584 10.75 27.328 1 91.25 227 ALA A N 1
ATOM 1807 C CA . ALA A 1 227 ? 3.969 11.062 28.703 1 91.25 227 ALA A CA 1
ATOM 1808 C C . ALA A 1 227 ? 2.967 12.008 29.359 1 91.25 227 ALA A C 1
ATOM 1810 O O . ALA A 1 227 ? 2.627 11.859 30.531 1 91.25 227 ALA A O 1
ATOM 1811 N N . GLU A 1 228 ? 2.555 12.945 28.594 1 89.56 228 GLU A N 1
ATOM 1812 C CA . GLU A 1 228 ? 1.574 13.906 29.094 1 89.56 228 GLU A CA 1
ATOM 1813 C C . GLU A 1 228 ? 0.246 13.227 29.406 1 89.56 228 GLU A C 1
ATOM 1815 O O . GLU A 1 228 ? -0.4 13.562 30.406 1 89.56 228 GLU A O 1
ATOM 1820 N N . HIS A 1 229 ? -0.161 12.328 28.594 1 85.06 229 HIS A N 1
ATOM 1821 C CA . HIS A 1 229 ? -1.408 11.602 28.797 1 85.06 229 HIS A CA 1
ATOM 1822 C C . HIS A 1 229 ? -1.309 10.68 30.016 1 85.06 229 HIS A C 1
ATOM 1824 O O . HIS A 1 229 ? -2.26 10.555 30.781 1 85.06 229 HIS A O 1
ATOM 1830 N N . ALA A 1 230 ? -0.195 10.016 30.203 1 85.69 230 ALA A N 1
ATOM 1831 C CA . ALA A 1 230 ? 0.021 9.125 31.344 1 85.69 230 ALA A CA 1
ATOM 1832 C C . ALA A 1 230 ? 0.004 9.898 32.656 1 85.69 230 ALA A C 1
ATOM 1834 O O . ALA A 1 230 ? -0.496 9.398 33.656 1 85.69 230 ALA A O 1
ATOM 1835 N N . ALA A 1 231 ? 0.52 11.039 32.594 1 86.31 231 ALA A N 1
ATOM 1836 C CA . ALA A 1 231 ? 0.553 11.883 33.781 1 86.31 231 ALA A CA 1
ATOM 1837 C C . ALA A 1 231 ? -0.852 12.328 34.156 1 86.31 231 ALA A C 1
ATOM 1839 O O . ALA A 1 231 ? -1.174 12.406 35.344 1 86.31 231 ALA A O 1
ATOM 1840 N N . LEU A 1 232 ? -1.663 12.539 33.219 1 82.06 232 LEU A N 1
ATOM 1841 C CA . LEU A 1 232 ? -3.029 12.992 33.469 1 82.06 232 LEU A CA 1
ATOM 1842 C C . LEU A 1 232 ? -3.887 11.852 34 1 82.06 232 LEU A C 1
ATOM 1844 O O . LEU A 1 232 ? -4.785 12.078 34.812 1 82.06 232 LEU A O 1
ATOM 1848 N N . ASP A 1 233 ? -3.652 10.617 33.625 1 75.06 233 ASP A N 1
ATOM 1849 C CA . ASP A 1 233 ? -4.398 9.453 34.062 1 75.06 233 ASP A CA 1
ATOM 1850 C C . ASP A 1 233 ? -4.004 9.07 35.5 1 75.06 233 ASP A C 1
ATOM 1852 O O . ASP A 1 233 ? -4.762 8.398 36.188 1 75.06 233 ASP A O 1
ATOM 1856 N N . SER A 1 234 ? -2.83 9.453 35.938 1 76.44 234 SER A N 1
ATOM 1857 C CA . SER A 1 234 ? -2.32 9.109 37.25 1 76.44 234 SER A CA 1
ATOM 1858 C C . SER A 1 234 ? -2.816 10.094 38.312 1 76.44 234 SER A C 1
ATOM 1860 O O . SER A 1 234 ? -2.633 9.867 39.5 1 76.44 234 SER A O 1
ATOM 1862 N N . ILE A 1 235 ? -3.494 11.086 38.062 1 69.38 235 ILE A N 1
ATOM 1863 C CA . ILE A 1 235 ? -4.086 12.016 39 1 69.38 235 ILE A CA 1
ATOM 1864 C C . ILE A 1 235 ? -5.562 11.672 39.219 1 69.38 235 ILE A C 1
ATOM 1866 O O . ILE A 1 235 ? -6.289 11.445 38.25 1 69.38 235 ILE A O 1
ATOM 1870 N N . MET B 1 1 ? -52.219 -17.312 14.805 1 28.41 1 MET B N 1
ATOM 1871 C CA . MET B 1 1 ? -51.188 -17.688 13.828 1 28.41 1 MET B CA 1
ATOM 1872 C C . MET B 1 1 ? -50 -16.734 13.891 1 28.41 1 MET B C 1
ATOM 1874 O O . MET B 1 1 ? -50.125 -15.578 13.5 1 28.41 1 MET B O 1
ATOM 1878 N N . ASP B 1 2 ? -49.031 -16.859 14.82 1 26.42 2 ASP B N 1
ATOM 1879 C CA . ASP B 1 2 ? -48.094 -15.891 15.398 1 26.42 2 ASP B CA 1
ATOM 1880 C C . ASP B 1 2 ? -47.125 -15.367 14.336 1 26.42 2 ASP B C 1
ATOM 1882 O O . ASP B 1 2 ? -47 -15.961 13.273 1 26.42 2 ASP B O 1
ATOM 1886 N N . LYS B 1 3 ? -46.031 -14.398 14.844 1 30.92 3 LYS B N 1
ATOM 1887 C CA . LYS B 1 3 ? -45 -13.367 14.742 1 30.92 3 LYS B CA 1
ATOM 1888 C C . LYS B 1 3 ? -43.844 -13.836 13.852 1 30.92 3 LYS B C 1
ATOM 1890 O O . LYS B 1 3 ? -43.625 -15.031 13.688 1 30.92 3 LYS B O 1
ATOM 1895 N N . ASN B 1 4 ? -43.219 -12.953 12.891 1 33.31 4 ASN B N 1
ATOM 1896 C CA . ASN B 1 4 ? -42.219 -12.641 11.883 1 33.31 4 ASN B CA 1
ATOM 1897 C C . ASN B 1 4 ? -40.812 -13.07 12.32 1 33.31 4 ASN B C 1
ATOM 1899 O O . ASN B 1 4 ? -40.156 -12.352 13.07 1 33.31 4 ASN B O 1
ATOM 1903 N N . GLY B 1 5 ? -40.562 -14.242 12.625 1 33.59 5 GLY B N 1
ATOM 1904 C CA . GLY B 1 5 ? -39.25 -14.688 13 1 33.59 5 GLY B CA 1
ATOM 1905 C C . GLY B 1 5 ? -38.156 -14.172 12.078 1 33.59 5 GLY B C 1
ATOM 1906 O O . GLY B 1 5 ? -37.938 -14.727 11 1 33.59 5 GLY B O 1
ATOM 1907 N N . PHE B 1 6 ? -38.031 -12.828 11.922 1 36.12 6 PHE B N 1
ATOM 1908 C CA . PHE B 1 6 ? -36.844 -12.281 11.289 1 36.12 6 PHE B CA 1
ATOM 1909 C C . PHE B 1 6 ? -35.594 -13.016 11.75 1 36.12 6 PHE B C 1
ATOM 1911 O O . PHE B 1 6 ? -35.219 -12.945 12.922 1 36.12 6 PHE B O 1
ATOM 1918 N N . ASP B 1 7 ? -35.312 -14.164 11.289 1 38.72 7 ASP B N 1
ATOM 1919 C CA . ASP B 1 7 ? -34.062 -14.867 11.484 1 38.72 7 ASP B CA 1
ATOM 1920 C C . ASP B 1 7 ? -32.875 -13.898 11.43 1 38.72 7 ASP B C 1
ATOM 1922 O O . ASP B 1 7 ? -32.562 -13.352 10.375 1 38.72 7 ASP B O 1
ATOM 1926 N N . LYS B 1 8 ? -32.625 -13.117 12.398 1 36.25 8 LYS B N 1
ATOM 1927 C CA . LYS B 1 8 ? -31.438 -12.305 12.688 1 36.25 8 LYS B CA 1
ATOM 1928 C C . LYS B 1 8 ? -30.156 -13.078 12.406 1 36.25 8 LYS B C 1
ATOM 1930 O O . LYS B 1 8 ? -29.812 -14.008 13.133 1 36.25 8 LYS B O 1
ATOM 1935 N N . ALA B 1 9 ? -29.828 -13.336 11.211 1 43.66 9 ALA B N 1
ATOM 1936 C CA . ALA B 1 9 ? -28.5 -13.891 11 1 43.66 9 ALA B CA 1
ATOM 1937 C C . ALA B 1 9 ? -27.469 -13.211 11.906 1 43.66 9 ALA B C 1
ATOM 1939 O O . ALA B 1 9 ? -27.391 -11.984 11.938 1 43.66 9 ALA B O 1
ATOM 1940 N N . THR B 1 10 ? -26.859 -13.742 12.875 1 43.88 10 THR B N 1
ATOM 1941 C CA . THR B 1 10 ? -25.875 -13.258 13.828 1 43.88 10 THR B CA 1
ATOM 1942 C C . THR B 1 10 ? -24.625 -12.758 13.109 1 43.88 10 THR B C 1
ATOM 1944 O O . THR B 1 10 ? -24.203 -13.328 12.094 1 43.88 10 THR B O 1
ATOM 1947 N N . PRO B 1 11 ? -24.125 -11.555 13.398 1 48.44 11 PRO B N 1
ATOM 1948 C CA . PRO B 1 11 ? -22.938 -10.906 12.82 1 48.44 11 PRO B CA 1
ATOM 1949 C C . PRO B 1 11 ? -21.812 -11.891 12.531 1 48.44 11 PRO B C 1
ATOM 1951 O O . PRO B 1 11 ? -21.109 -11.75 11.531 1 48.44 11 PRO B O 1
ATOM 1954 N N . GLU B 1 12 ? -21.594 -12.883 13.32 1 50.59 12 GLU B N 1
ATOM 1955 C CA . GLU B 1 12 ? -20.547 -13.875 13.125 1 50.59 12 GLU B CA 1
ATOM 1956 C C . GLU B 1 12 ? -20.797 -14.719 11.875 1 50.59 12 GLU B C 1
ATOM 1958 O O . GLU B 1 12 ? -19.875 -15.023 11.117 1 50.59 12 GLU B O 1
ATOM 1963 N N . LYS B 1 13 ? -21.969 -15.117 11.719 1 52.44 13 LYS B N 1
ATOM 1964 C CA . LYS B 1 13 ? -22.344 -15.945 10.578 1 52.44 13 LYS B CA 1
ATOM 1965 C C . LYS B 1 13 ? -22.156 -15.18 9.266 1 52.44 13 LYS B C 1
ATOM 1967 O O . LYS B 1 13 ? -21.734 -15.75 8.258 1 52.44 13 LYS B O 1
ATOM 1972 N N . SER B 1 14 ? -22.531 -13.883 9.375 1 57.44 14 SER B N 1
ATOM 1973 C CA . SER B 1 14 ? -22.422 -13.031 8.195 1 57.44 14 SER B CA 1
ATOM 1974 C C . SER B 1 14 ? -20.969 -12.852 7.777 1 57.44 14 SER B C 1
ATOM 1976 O O . SER B 1 14 ? -20.641 -12.906 6.586 1 57.44 14 SER B O 1
ATOM 1978 N N . SER B 1 15 ? -20.062 -12.734 8.805 1 64.19 15 SER B N 1
ATOM 1979 C CA . SER B 1 15 ? -18.656 -12.602 8.492 1 64.19 15 SER B CA 1
ATOM 1980 C C . SER B 1 15 ? -18.109 -13.867 7.828 1 64.19 15 SER B C 1
ATOM 1982 O O . SER B 1 15 ? -17.344 -13.797 6.867 1 64.19 15 SER B O 1
ATOM 1984 N N . THR B 1 16 ? -18.734 -14.867 8.211 1 75.94 16 THR B N 1
ATOM 1985 C CA . THR B 1 16 ? -18.297 -16.141 7.664 1 75.94 16 THR B CA 1
ATOM 1986 C C . THR B 1 16 ? -18.766 -16.312 6.223 1 75.94 16 THR B C 1
ATOM 1988 O O . THR B 1 16 ? -18.016 -16.781 5.367 1 75.94 16 THR B O 1
ATOM 1991 N N . LEU B 1 17 ? -19.984 -15.82 5.98 1 81.62 17 LEU B N 1
ATOM 1992 C CA . LEU B 1 17 ? -20.516 -15.938 4.629 1 81.62 17 LEU B CA 1
ATOM 1993 C C . LEU B 1 17 ? -19.75 -15.031 3.666 1 81.62 17 LEU B C 1
ATOM 1995 O O . LEU B 1 17 ? -19.422 -15.445 2.553 1 81.62 17 LEU B O 1
ATOM 1999 N N . VAL B 1 18 ? -19.438 -13.836 4.094 1 87.19 18 VAL B N 1
ATOM 2000 C CA . VAL B 1 18 ? -18.688 -12.883 3.289 1 87.19 18 VAL B CA 1
ATOM 2001 C C . VAL B 1 18 ? -17.312 -13.469 2.959 1 87.19 18 VAL B C 1
ATOM 2003 O O . VAL B 1 18 ? -16.859 -13.391 1.815 1 87.19 18 VAL B O 1
ATOM 2006 N N . ASP B 1 19 ? -16.75 -14.109 3.938 1 89.31 19 ASP B N 1
ATOM 2007 C CA . ASP B 1 19 ? -15.422 -14.688 3.746 1 89.31 19 ASP B CA 1
ATOM 2008 C C . ASP B 1 19 ? -15.461 -15.805 2.707 1 89.31 19 ASP 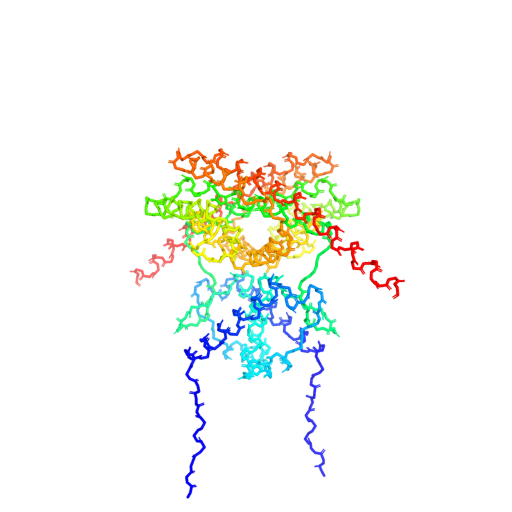B C 1
ATOM 2010 O O . ASP B 1 19 ? -14.555 -15.914 1.878 1 89.31 19 ASP B O 1
ATOM 2014 N N . GLN B 1 20 ? -16.438 -16.594 2.805 1 86.75 20 GLN B N 1
ATOM 2015 C CA . GLN B 1 20 ? -16.547 -17.703 1.871 1 86.75 20 GLN B CA 1
ATOM 2016 C C . GLN B 1 20 ? -16.734 -17.219 0.439 1 86.75 20 GLN B C 1
ATOM 2018 O O . GLN B 1 20 ? -16.078 -17.703 -0.482 1 86.75 20 GLN B O 1
ATOM 2023 N N . ILE B 1 21 ? -17.578 -16.281 0.276 1 88.69 21 ILE B N 1
ATOM 2024 C CA . ILE B 1 21 ? -17.844 -15.75 -1.061 1 88.69 21 ILE B CA 1
ATOM 2025 C C . ILE B 1 21 ? -16.609 -15.016 -1.579 1 88.69 21 ILE B C 1
ATOM 2027 O O . ILE B 1 21 ? -16.297 -15.07 -2.771 1 88.69 21 ILE B O 1
ATOM 2031 N N . LEU B 1 22 ? -16 -14.32 -0.673 1 93.31 22 LEU B N 1
ATOM 2032 C CA . LEU B 1 22 ? -14.781 -13.609 -1.028 1 93.31 22 LEU B CA 1
ATOM 2033 C C . LEU B 1 22 ? -13.742 -14.57 -1.607 1 93.31 22 LEU B C 1
ATOM 2035 O O . LEU B 1 22 ? -13.188 -14.32 -2.678 1 93.31 22 LEU B O 1
ATOM 2039 N N . VAL B 1 23 ? -13.578 -15.648 -0.973 1 92.19 23 VAL B N 1
ATOM 2040 C CA . VAL B 1 23 ? -12.578 -16.625 -1.392 1 92.19 23 VAL B CA 1
ATOM 2041 C C . VAL B 1 23 ? -12.961 -17.203 -2.754 1 92.19 23 VAL B C 1
ATOM 2043 O O . VAL B 1 23 ? -12.094 -17.406 -3.609 1 92.19 23 VAL B O 1
ATOM 2046 N N . GLN B 1 24 ? -14.188 -17.438 -2.963 1 90.75 24 GLN B N 1
ATOM 2047 C CA . GLN B 1 24 ? -14.648 -18 -4.227 1 90.75 24 GLN B CA 1
ATOM 2048 C C . GLN B 1 24 ? -14.422 -17.031 -5.383 1 90.75 24 GLN B C 1
ATOM 2050 O O . GLN B 1 24 ? -13.922 -17.422 -6.438 1 90.75 24 GLN B O 1
ATOM 2055 N N . ILE B 1 25 ? -14.805 -15.781 -5.18 1 93.5 25 ILE B N 1
ATOM 2056 C CA . ILE B 1 25 ? -14.641 -14.789 -6.234 1 93.5 25 ILE B CA 1
ATOM 2057 C C . ILE B 1 25 ? -13.156 -14.547 -6.492 1 93.5 25 ILE B C 1
ATOM 2059 O O . ILE B 1 25 ? -12.727 -14.477 -7.648 1 93.5 25 ILE B O 1
ATOM 2063 N N . GLN B 1 26 ? -12.406 -14.453 -5.43 1 94.94 26 GLN B N 1
ATOM 2064 C CA . GLN B 1 26 ? -10.961 -14.289 -5.527 1 94.94 26 GLN B CA 1
ATOM 2065 C C . GLN B 1 26 ? -10.328 -15.398 -6.363 1 94.94 26 GLN B C 1
ATOM 2067 O O . GLN B 1 26 ? -9.523 -15.133 -7.254 1 94.94 26 GLN B O 1
ATOM 2072 N N . THR B 1 27 ? -10.711 -16.609 -6.086 1 93 27 THR B N 1
ATOM 2073 C CA . THR B 1 27 ? -10.195 -17.781 -6.805 1 93 27 THR B CA 1
ATOM 2074 C C . THR B 1 27 ? -10.57 -17.719 -8.281 1 93 27 THR B C 1
ATOM 2076 O O . THR B 1 27 ? -9.734 -17.953 -9.148 1 93 27 THR B O 1
ATOM 2079 N N . SER B 1 28 ? -11.805 -17.344 -8.562 1 92.94 28 SER B N 1
ATOM 2080 C CA . SER B 1 28 ? -12.273 -17.25 -9.945 1 92.94 28 SER B CA 1
ATOM 2081 C C . SER B 1 28 ? -11.5 -16.188 -10.719 1 92.94 28 SER B C 1
ATOM 2083 O O . SER B 1 28 ? -11.195 -16.375 -11.898 1 92.94 28 SER B O 1
ATOM 2085 N N . ILE B 1 29 ? -11.172 -15.109 -10.055 1 96.06 29 ILE B N 1
ATOM 2086 C CA . ILE B 1 29 ? -10.414 -14.039 -10.695 1 96.06 29 ILE B CA 1
ATOM 2087 C C . ILE B 1 29 ? -8.969 -14.484 -10.922 1 96.06 29 ILE B C 1
ATOM 2089 O O . ILE B 1 29 ? -8.438 -14.344 -12.023 1 96.06 29 ILE B O 1
ATOM 2093 N N . ILE B 1 30 ? -8.375 -15.102 -9.953 1 94.81 30 ILE B N 1
ATOM 2094 C CA . ILE B 1 30 ? -6.965 -15.477 -9.992 1 94.81 30 ILE B CA 1
ATOM 2095 C C . ILE B 1 30 ? -6.75 -16.578 -11.031 1 94.81 30 ILE B C 1
ATOM 2097 O O . ILE B 1 30 ? -5.789 -16.531 -11.805 1 94.81 30 ILE B O 1
ATOM 2101 N N . LYS B 1 31 ? -7.684 -17.453 -11.156 1 92.25 31 LYS B N 1
ATOM 2102 C CA . LYS B 1 31 ? -7.555 -18.578 -12.094 1 92.25 31 LYS B CA 1
ATOM 2103 C C . LYS B 1 31 ? -7.965 -18.156 -13.5 1 92.25 31 LYS B C 1
ATOM 2105 O O . LYS B 1 31 ? -7.793 -18.922 -14.453 1 92.25 31 LYS B O 1
ATOM 2110 N N . GLY B 1 32 ? -8.602 -17.016 -13.656 1 93.56 32 GLY B N 1
ATOM 2111 C CA . GLY B 1 32 ? -8.969 -16.5 -14.969 1 93.56 32 GLY B CA 1
ATOM 2112 C C . GLY B 1 32 ? -10.359 -16.906 -15.398 1 93.56 32 GLY B C 1
ATOM 2113 O O . GLY B 1 32 ? -10.75 -16.688 -16.547 1 93.56 32 GLY B O 1
ATOM 2114 N N . GLU B 1 33 ? -11.078 -17.531 -14.484 1 93.56 33 GLU B N 1
ATOM 2115 C CA . GLU B 1 33 ? -12.469 -17.844 -14.797 1 93.56 33 GLU B CA 1
ATOM 2116 C C . GLU B 1 33 ? -13.289 -16.578 -15 1 93.56 33 GLU B C 1
ATOM 2118 O O . GLU B 1 33 ? -14.203 -16.547 -15.828 1 93.56 33 GLU B O 1
ATOM 2123 N N . LEU B 1 34 ? -13.07 -15.602 -14.203 1 94.75 34 LEU B N 1
ATOM 2124 C CA . LEU B 1 34 ? -13.453 -14.227 -14.508 1 94.75 34 LEU B CA 1
ATOM 2125 C C . LEU B 1 34 ? -12.297 -13.477 -15.164 1 94.75 34 LEU B C 1
ATOM 2127 O O . LEU B 1 34 ? -11.305 -13.156 -14.508 1 94.75 34 LEU B O 1
ATOM 2131 N N . ALA B 1 35 ? -12.43 -13.203 -16.391 1 95 35 ALA B N 1
ATOM 2132 C CA . ALA B 1 35 ? -11.312 -12.734 -17.219 1 95 35 ALA B CA 1
ATOM 2133 C C . ALA B 1 35 ? -10.898 -11.32 -16.828 1 95 35 ALA B C 1
ATOM 2135 O O . ALA B 1 35 ? -11.742 -10.492 -16.469 1 95 35 ALA B O 1
ATOM 2136 N N . PRO B 1 36 ? -9.609 -11.023 -17.016 1 96.31 36 PRO B N 1
ATOM 2137 C CA . PRO B 1 36 ? -9.188 -9.633 -16.812 1 96.31 36 PRO B CA 1
ATOM 2138 C C . PRO B 1 36 ? -9.984 -8.648 -17.672 1 96.31 36 PRO B C 1
ATOM 2140 O O . PRO B 1 36 ? -10.227 -8.906 -18.844 1 96.31 36 PRO B O 1
ATOM 2143 N N . GLY B 1 37 ? -10.461 -7.578 -17 1 95.81 37 GLY B N 1
ATOM 2144 C CA . GLY B 1 37 ? -11.172 -6.531 -17.719 1 95.81 37 GLY B CA 1
ATOM 2145 C C . GLY B 1 37 ? -12.664 -6.789 -17.812 1 95.81 37 GLY B C 1
ATOM 2146 O O . GLY B 1 37 ? -13.438 -5.891 -18.156 1 95.81 37 GLY B O 1
ATOM 2147 N N . SER B 1 38 ? -13.141 -7.961 -17.516 1 96.38 38 SER B N 1
ATOM 2148 C CA . SER B 1 38 ? -14.555 -8.297 -17.656 1 96.38 38 SER B CA 1
ATOM 2149 C C . SER B 1 38 ? -15.398 -7.578 -16.609 1 96.38 38 SER B C 1
ATOM 2151 O O . SER B 1 38 ? -14.914 -7.273 -15.523 1 96.38 38 SER B O 1
ATOM 2153 N N . LYS B 1 39 ? -16.625 -7.387 -16.906 1 96.12 39 LYS B N 1
ATOM 2154 C CA . LYS B 1 39 ? -17.562 -6.723 -16.016 1 96.12 39 LYS B CA 1
ATOM 2155 C C . LYS B 1 39 ? -18 -7.648 -14.875 1 96.12 39 LYS B C 1
ATOM 2157 O O . LYS B 1 39 ? -18.156 -8.859 -15.078 1 96.12 39 LYS B O 1
ATOM 2162 N N . ILE B 1 40 ? -18.156 -7.059 -13.75 1 95.25 40 ILE B N 1
ATOM 2163 C CA . ILE B 1 40 ? -18.688 -7.773 -12.594 1 95.25 40 ILE B CA 1
ATOM 2164 C C . ILE B 1 40 ? -20.109 -7.305 -12.305 1 95.25 40 ILE B C 1
ATOM 2166 O O . ILE B 1 40 ? -20.328 -6.125 -12.031 1 95.25 40 ILE B O 1
ATOM 2170 N N . ASN B 1 41 ? -21.031 -8.18 -12.43 1 92.81 41 ASN B N 1
ATOM 2171 C CA . ASN B 1 41 ? -22.438 -7.91 -12.102 1 92.81 41 ASN B CA 1
ATOM 2172 C C . ASN B 1 41 ? -22.781 -8.398 -10.695 1 92.81 41 ASN B C 1
ATOM 2174 O O . ASN B 1 41 ? -22.891 -9.609 -10.469 1 92.81 41 ASN B O 1
ATOM 2178 N N . GLU B 1 42 ? -23.016 -7.438 -9.859 1 90.94 42 GLU B N 1
ATOM 2179 C CA . GLU B 1 42 ? -23.266 -7.738 -8.453 1 90.94 42 GLU B CA 1
ATOM 2180 C C . GLU B 1 42 ? -24.469 -8.656 -8.273 1 90.94 42 GLU B C 1
ATOM 2182 O O . GLU B 1 42 ? -24.422 -9.602 -7.484 1 90.94 42 GLU B O 1
ATOM 2187 N N . GLN B 1 43 ? -25.5 -8.391 -9.023 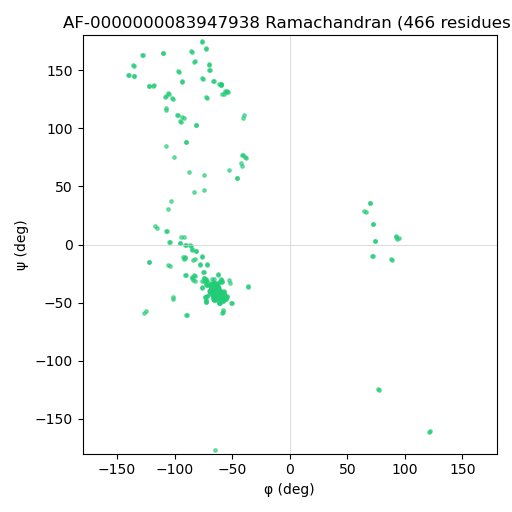1 91.31 43 GLN B N 1
ATOM 2188 C CA . GLN B 1 43 ? -26.719 -9.188 -8.93 1 91.31 43 GLN B CA 1
ATOM 2189 C C . GLN B 1 43 ? -26.469 -10.617 -9.406 1 91.31 43 GLN B C 1
ATOM 2191 O O . GLN B 1 43 ? -26.922 -11.57 -8.773 1 91.31 43 GLN B O 1
ATOM 2196 N N . ALA B 1 44 ? -25.844 -10.711 -10.5 1 92 44 ALA B N 1
ATOM 2197 C CA . ALA B 1 44 ? -25.531 -12.031 -11.055 1 92 44 ALA B CA 1
ATOM 2198 C C . ALA B 1 44 ? -24.656 -12.828 -10.102 1 92 44 ALA B C 1
ATOM 2200 O O . ALA B 1 44 ? -24.828 -14.039 -9.945 1 92 44 ALA B O 1
ATOM 2201 N N . LEU B 1 45 ? -23.688 -12.164 -9.477 1 89.5 45 LEU B N 1
ATOM 2202 C CA . LEU B 1 45 ? -22.797 -12.82 -8.531 1 89.5 45 LEU B CA 1
ATOM 2203 C C . LEU B 1 45 ? -23.562 -13.305 -7.309 1 89.5 45 LEU B C 1
ATOM 2205 O O . LEU B 1 45 ? -23.312 -14.406 -6.809 1 89.5 45 LEU B O 1
ATOM 2209 N N . ALA B 1 46 ? -24.422 -12.445 -6.828 1 89.81 46 ALA B N 1
ATOM 2210 C CA . ALA B 1 46 ? -25.234 -12.805 -5.68 1 89.81 46 ALA B CA 1
ATOM 2211 C C . ALA B 1 46 ? -26.078 -14.055 -5.973 1 89.81 46 ALA B C 1
ATOM 2213 O O . ALA B 1 46 ? -26.156 -14.961 -5.141 1 89.81 46 ALA B O 1
ATOM 2214 N N . LEU B 1 47 ? -26.656 -14.07 -7.152 1 91.12 47 LEU B N 1
ATOM 2215 C CA . LEU B 1 47 ? -27.469 -15.203 -7.578 1 91.12 47 LEU B CA 1
ATOM 2216 C C . LEU B 1 47 ? -26.625 -16.469 -7.711 1 91.12 47 LEU B C 1
ATOM 2218 O O . LEU B 1 47 ? -27.016 -17.531 -7.258 1 91.12 47 LEU B O 1
ATOM 2222 N N . LYS B 1 48 ? -25.516 -16.328 -8.258 1 88.06 48 LYS B N 1
ATOM 2223 C CA . LYS B 1 48 ? -24.625 -17.453 -8.5 1 88.06 48 LYS B CA 1
ATOM 2224 C C . LYS B 1 48 ? -24.203 -18.125 -7.191 1 88.06 48 LYS B C 1
ATOM 2226 O O . LYS B 1 48 ? -24.125 -19.344 -7.113 1 88.06 48 LYS B O 1
ATOM 2231 N N . TYR B 1 49 ? -24 -17.266 -6.211 1 83.62 49 TYR B N 1
ATOM 2232 C CA . TYR B 1 49 ? -23.453 -17.812 -4.98 1 83.62 49 TYR B CA 1
ATOM 2233 C C . TYR B 1 49 ? -24.516 -17.938 -3.908 1 83.62 49 TYR B C 1
ATOM 2235 O O . TYR B 1 49 ? -24.234 -18.328 -2.771 1 83.62 49 TYR B O 1
ATOM 2243 N N . GLY B 1 50 ? -25.766 -17.594 -4.219 1 86.06 50 GLY B N 1
ATOM 2244 C CA . GLY B 1 50 ? -26.906 -17.797 -3.344 1 86.06 50 GLY B CA 1
ATOM 2245 C C . GLY B 1 50 ? -26.891 -16.906 -2.117 1 86.06 50 GLY B C 1
ATOM 2246 O O . GLY B 1 50 ? -27.203 -17.344 -1.012 1 86.06 50 GLY B O 1
ATOM 2247 N N . ILE B 1 51 ? -26.422 -15.719 -2.295 1 83.31 51 ILE B N 1
ATOM 2248 C CA . ILE B 1 51 ? -26.312 -14.805 -1.16 1 83.31 51 ILE B CA 1
ATOM 2249 C C . ILE B 1 51 ? -26.984 -13.477 -1.495 1 83.31 51 ILE B C 1
ATOM 2251 O O . ILE B 1 51 ? -27.312 -13.219 -2.654 1 83.31 51 ILE B O 1
ATOM 2255 N N . SER B 1 52 ? -27.234 -12.758 -0.419 1 84.69 52 SER B N 1
ATOM 2256 C CA . SER B 1 52 ? -27.891 -11.469 -0.596 1 84.69 52 SER B CA 1
ATOM 2257 C C . SER B 1 52 ? -26.906 -10.414 -1.12 1 84.69 52 SER B C 1
ATOM 2259 O O . SER B 1 52 ? -25.703 -10.664 -1.201 1 84.69 52 SER B O 1
ATOM 2261 N N . ARG B 1 53 ? -27.438 -9.242 -1.421 1 84.56 53 ARG B N 1
ATOM 2262 C CA . ARG B 1 53 ? -26.656 -8.148 -1.994 1 84.56 53 ARG B CA 1
ATOM 2263 C C . ARG B 1 53 ? -25.703 -7.551 -0.959 1 84.56 53 ARG B C 1
ATOM 2265 O O . ARG B 1 53 ? -24.625 -7.086 -1.301 1 84.56 53 ARG B O 1
ATOM 2272 N N . GLY B 1 54 ? -26.109 -7.566 0.23 1 83.81 54 GLY B N 1
ATOM 2273 C CA . GLY B 1 54 ? -25.297 -6.988 1.289 1 83.81 54 GLY B CA 1
ATOM 2274 C C . GLY B 1 54 ? -23.922 -7.621 1.396 1 83.81 54 GLY B C 1
ATOM 2275 O O . GLY B 1 54 ? -22.906 -6.965 1.145 1 83.81 54 GLY B O 1
ATOM 2276 N N . PRO B 1 55 ? -23.922 -8.906 1.611 1 86.94 55 PRO B N 1
ATOM 2277 C CA . PRO B 1 55 ? -22.641 -9.617 1.688 1 86.94 55 PRO B CA 1
ATOM 2278 C C . PRO B 1 55 ? -21.859 -9.578 0.375 1 86.94 55 PRO B C 1
ATOM 2280 O O . PRO B 1 55 ? -20.625 -9.531 0.387 1 86.94 55 PRO B O 1
ATOM 2283 N N . THR B 1 56 ? -22.531 -9.594 -0.727 1 89.5 56 THR B N 1
ATOM 2284 C CA . THR B 1 56 ? -21.859 -9.523 -2.023 1 89.5 56 THR B CA 1
ATOM 2285 C C . THR B 1 56 ? -21.141 -8.188 -2.188 1 89.5 56 THR B C 1
ATOM 2287 O O . THR B 1 56 ? -19.984 -8.148 -2.629 1 89.5 56 THR B O 1
ATOM 2290 N N . ARG B 1 57 ? -21.766 -7.16 -1.81 1 86.81 57 ARG B N 1
ATOM 2291 C CA . ARG B 1 57 ? -21.172 -5.832 -1.884 1 86.81 57 ARG B CA 1
ATOM 2292 C C . ARG B 1 57 ? -19.953 -5.73 -0.978 1 86.81 57 ARG B C 1
ATOM 2294 O O . ARG B 1 57 ? -18.938 -5.129 -1.353 1 86.81 57 ARG B O 1
ATOM 2301 N N . GLU B 1 58 ? -20.047 -6.305 0.144 1 88.75 58 GLU B N 1
ATOM 2302 C CA . GLU B 1 58 ? -18.922 -6.297 1.074 1 88.75 58 GLU B CA 1
ATOM 2303 C C . GLU B 1 58 ? -17.719 -7.062 0.506 1 88.75 58 GLU B C 1
ATOM 2305 O O . GLU B 1 58 ? -16.578 -6.625 0.632 1 88.75 58 GLU B O 1
ATOM 2310 N N . ALA B 1 59 ? -18.031 -8.148 -0.082 1 92.81 59 ALA B N 1
ATOM 2311 C CA . ALA B 1 59 ? -16.969 -8.938 -0.707 1 92.81 59 ALA B CA 1
ATOM 2312 C C . ALA B 1 59 ? -16.297 -8.156 -1.834 1 92.81 59 ALA B C 1
ATOM 2314 O O . ALA B 1 59 ? -15.07 -8.172 -1.959 1 92.81 59 ALA B O 1
ATOM 2315 N N . LEU B 1 60 ? -17.094 -7.477 -2.586 1 93 60 LEU B N 1
ATOM 2316 C CA . LEU B 1 60 ? -16.562 -6.703 -3.703 1 93 60 LEU B CA 1
ATOM 2317 C C . LEU B 1 60 ? -15.703 -5.547 -3.203 1 93 60 LEU B C 1
ATOM 2319 O O . LEU B 1 60 ? -14.703 -5.191 -3.834 1 93 60 LEU B O 1
ATOM 2323 N N . GLN B 1 61 ? -16.031 -5.016 -2.102 1 90.94 61 GLN B N 1
ATOM 2324 C CA . GLN B 1 61 ? -15.242 -3.941 -1.509 1 90.94 61 GLN B CA 1
ATOM 2325 C C . GLN B 1 61 ? -13.875 -4.449 -1.066 1 90.94 61 GLN B C 1
ATOM 2327 O O . GLN B 1 61 ? -12.867 -3.762 -1.24 1 90.94 61 GLN B O 1
ATOM 2332 N N . ILE B 1 62 ? -13.898 -5.629 -0.52 1 93.44 62 ILE B N 1
ATOM 2333 C CA . ILE B 1 62 ? -12.633 -6.23 -0.109 1 93.44 62 ILE B CA 1
ATOM 2334 C C . ILE B 1 62 ? -11.781 -6.527 -1.34 1 93.44 62 ILE B C 1
ATOM 2336 O O . ILE B 1 62 ? -10.578 -6.262 -1.346 1 93.44 62 ILE B O 1
ATOM 2340 N N . LEU B 1 63 ? -12.391 -6.969 -2.375 1 96.56 63 LEU B N 1
ATOM 2341 C CA . LEU B 1 63 ? -11.688 -7.277 -3.613 1 96.56 63 LEU B CA 1
ATOM 2342 C C . LEU B 1 63 ? -11.109 -6.012 -4.242 1 96.56 63 LEU B C 1
ATOM 2344 O O . LEU B 1 63 ? -10.055 -6.051 -4.871 1 96.56 63 LEU B O 1
ATOM 2348 N N . GLU B 1 64 ? -11.805 -4.914 -4.074 1 95.06 64 GLU B N 1
ATOM 2349 C CA . GLU B 1 64 ? -11.297 -3.627 -4.543 1 95.06 64 GLU B CA 1
ATOM 2350 C C . GLU B 1 64 ? -10.055 -3.209 -3.764 1 95.06 64 GLU B C 1
ATOM 2352 O O . GLU B 1 64 ? -9.086 -2.713 -4.348 1 95.06 64 GLU B O 1
ATOM 2357 N N . ARG B 1 65 ? -10.062 -3.439 -2.51 1 93.06 65 ARG B N 1
ATOM 2358 C CA . ARG B 1 65 ? -8.898 -3.148 -1.674 1 93.06 65 ARG B CA 1
ATOM 2359 C C . ARG B 1 65 ? -7.711 -4.016 -2.068 1 93.06 65 ARG B C 1
ATOM 2361 O O . ARG B 1 65 ? -6.562 -3.576 -1.992 1 93.06 65 ARG B O 1
ATOM 2368 N N . GLN B 1 66 ? -8.047 -5.168 -2.479 1 96.19 66 GLN B N 1
ATOM 2369 C CA . GLN B 1 66 ? -7.02 -6.113 -2.9 1 96.19 66 GLN B CA 1
ATOM 2370 C C . GLN B 1 66 ? -6.574 -5.836 -4.332 1 96.19 66 GLN B C 1
ATOM 2372 O O . GLN B 1 66 ? -5.73 -6.555 -4.875 1 96.19 66 GLN B O 1
ATOM 2377 N N . ARG B 1 67 ? -7.223 -4.918 -4.996 1 97.19 67 ARG B N 1
ATOM 2378 C CA . ARG B 1 67 ? -6.91 -4.402 -6.324 1 97.19 67 ARG B CA 1
ATOM 2379 C C . ARG B 1 67 ? -7.238 -5.434 -7.402 1 97.19 67 ARG B C 1
ATOM 2381 O O . ARG B 1 67 ? -6.699 -5.375 -8.508 1 97.19 67 ARG B O 1
ATOM 2388 N N . LEU B 1 68 ? -8.055 -6.426 -7.062 1 97.88 68 LEU B N 1
ATOM 2389 C CA . LEU B 1 68 ? -8.508 -7.426 -8.023 1 97.88 68 LEU B CA 1
ATOM 2390 C C . LEU B 1 68 ? -9.695 -6.91 -8.82 1 97.88 68 LEU B C 1
ATOM 2392 O O . LEU B 1 68 ? -9.953 -7.383 -9.93 1 97.88 68 LEU B O 1
ATOM 2396 N N . VAL B 1 69 ? -10.422 -5.977 -8.164 1 97.5 69 VAL B N 1
ATOM 2397 C CA . VAL B 1 69 ? -11.594 -5.359 -8.789 1 97.5 69 VAL B CA 1
ATOM 2398 C C . VAL B 1 69 ? -11.414 -3.846 -8.836 1 97.5 69 VAL B C 1
ATOM 2400 O O . VAL B 1 69 ? -10.93 -3.24 -7.875 1 97.5 69 VAL B O 1
ATOM 2403 N N . VAL B 1 70 ? -11.742 -3.246 -9.945 1 96.19 70 VAL B N 1
ATOM 2404 C CA . VAL B 1 70 ? -11.688 -1.798 -10.109 1 96.19 70 VAL B CA 1
ATOM 2405 C C . VAL B 1 70 ? -13.086 -1.258 -10.398 1 96.19 70 VAL B C 1
ATOM 2407 O O . VAL B 1 70 ? -13.852 -1.873 -11.141 1 96.19 70 VAL B O 1
ATOM 2410 N N . ARG B 1 71 ? -13.367 -0.171 -9.75 1 91.94 71 ARG B N 1
ATOM 2411 C CA . ARG B 1 71 ? -14.648 0.478 -10.016 1 91.94 71 ARG B CA 1
ATOM 2412 C C . ARG B 1 71 ? -14.469 1.684 -10.93 1 91.94 71 ARG B C 1
ATOM 2414 O O . ARG B 1 71 ? -13.664 2.572 -10.648 1 91.94 71 ARG B O 1
ATOM 2421 N N . ILE B 1 72 ? -15.172 1.71 -11.969 1 89.62 72 ILE B N 1
ATOM 2422 C CA . ILE B 1 72 ? -15.156 2.811 -12.93 1 89.62 72 ILE B CA 1
ATOM 2423 C C . ILE B 1 72 ? -16.453 3.604 -12.82 1 89.62 72 ILE B C 1
ATOM 2425 O O . ILE B 1 72 ? -17.547 3.033 -12.906 1 89.62 72 ILE B O 1
ATOM 2429 N N . PRO B 1 73 ? -16.375 4.895 -12.648 1 85.69 73 PRO B N 1
ATOM 2430 C CA . PRO B 1 73 ? -17.578 5.707 -12.547 1 85.69 73 PRO B CA 1
ATOM 2431 C C . PRO B 1 73 ? -18.547 5.504 -13.719 1 85.69 73 PRO B C 1
ATOM 2433 O O . PRO B 1 73 ? -18.109 5.449 -14.875 1 85.69 73 PRO B O 1
ATOM 2436 N N . HIS B 1 74 ? -19.75 5.301 -13.469 1 86.5 74 HIS B N 1
ATOM 2437 C CA . HIS B 1 74 ? -20.859 5.207 -14.406 1 86.5 74 HIS B CA 1
ATOM 2438 C C . HIS B 1 74 ? -20.797 3.908 -15.203 1 86.5 74 HIS B C 1
ATOM 2440 O O . HIS B 1 74 ? -21.656 3.658 -16.062 1 86.5 74 HIS B O 1
ATOM 2446 N N . VAL B 1 75 ? -19.75 3.154 -15.141 1 87.5 75 VAL B N 1
ATOM 2447 C CA . VAL B 1 75 ? -19.641 1.891 -15.859 1 87.5 75 VAL B CA 1
ATOM 2448 C C . VAL B 1 75 ? -19.891 0.727 -14.906 1 87.5 75 VAL B C 1
ATOM 2450 O O . VAL B 1 75 ? -20.656 -0.192 -15.227 1 87.5 75 VAL B O 1
ATOM 2453 N N . GLY B 1 76 ? -19.281 0.76 -13.703 1 91.12 76 GLY B N 1
ATOM 2454 C CA . GLY B 1 76 ? -19.438 -0.327 -12.75 1 91.12 76 GLY B CA 1
ATOM 2455 C C . GLY B 1 76 ? -18.109 -0.981 -12.375 1 91.12 76 GLY B C 1
ATOM 2456 O O . GLY B 1 76 ? -17.047 -0.376 -12.523 1 91.12 76 GLY B O 1
ATOM 2457 N N . ALA B 1 77 ? -18.203 -2.211 -11.828 1 95.31 77 ALA B N 1
ATOM 2458 C CA . ALA B 1 77 ? -17.031 -2.945 -11.359 1 95.31 77 ALA B CA 1
ATOM 2459 C C . ALA B 1 77 ? -16.5 -3.871 -12.438 1 95.31 77 ALA B C 1
ATOM 2461 O O . ALA B 1 77 ? -17.266 -4.48 -13.188 1 95.31 77 ALA B O 1
ATOM 2462 N N . ARG B 1 78 ? -15.172 -3.977 -12.562 1 97.75 78 ARG B N 1
ATOM 2463 C CA . ARG B 1 78 ? -14.5 -4.867 -13.508 1 97.75 78 ARG B CA 1
ATOM 2464 C C . ARG B 1 78 ? -13.336 -5.594 -12.836 1 97.75 78 ARG B C 1
ATOM 2466 O O . ARG B 1 78 ? -12.773 -5.105 -11.852 1 97.75 78 ARG B O 1
ATOM 2473 N N . VAL B 1 79 ? -13.023 -6.715 -13.367 1 97.94 79 VAL B N 1
ATOM 2474 C CA . VAL B 1 79 ? -11.805 -7.387 -12.945 1 97.94 79 VAL B CA 1
ATOM 2475 C C . VAL B 1 79 ? -10.586 -6.566 -13.383 1 97.94 79 VAL B C 1
ATOM 2477 O O . VAL B 1 79 ? -10.555 -6.039 -14.5 1 97.94 79 VAL B O 1
ATOM 2480 N N . ALA B 1 80 ? -9.625 -6.496 -12.578 1 97.69 80 ALA B N 1
ATOM 2481 C CA . ALA B 1 80 ? -8.414 -5.742 -12.891 1 97.69 80 ALA B CA 1
ATOM 2482 C C . ALA B 1 80 ? -7.746 -6.277 -14.148 1 97.69 80 ALA B C 1
ATOM 2484 O O . ALA B 1 80 ? -7.711 -7.488 -14.375 1 97.69 80 ALA B O 1
ATOM 2485 N N . ALA B 1 81 ? -7.297 -5.414 -14.977 1 96.56 81 ALA B N 1
ATOM 2486 C CA . ALA B 1 81 ? -6.512 -5.703 -16.172 1 96.56 81 ALA B CA 1
ATOM 2487 C C . ALA B 1 81 ? -5.395 -4.68 -16.359 1 96.56 81 ALA B C 1
ATOM 2489 O O . ALA B 1 81 ? -5.562 -3.502 -16.031 1 96.56 81 ALA B O 1
ATOM 2490 N N . MET B 1 82 ? -4.297 -5.199 -16.891 1 95.69 82 MET B N 1
ATOM 2491 C CA . MET B 1 82 ? -3.158 -4.293 -17 1 95.69 82 MET B CA 1
ATOM 2492 C C . MET B 1 82 ? -2.492 -4.418 -18.359 1 95.69 82 MET B C 1
ATOM 2494 O O . MET B 1 82 ? -2.457 -5.504 -18.938 1 95.69 82 MET B O 1
ATOM 2498 N N . THR B 1 83 ? -2.008 -3.264 -18.812 1 96.5 83 THR B N 1
ATOM 2499 C CA . THR B 1 83 ? -1.062 -3.271 -19.922 1 96.5 83 THR B CA 1
ATOM 2500 C C . THR B 1 83 ? 0.302 -3.783 -19.469 1 96.5 83 THR B C 1
ATOM 2502 O O . THR B 1 83 ? 0.541 -3.953 -18.281 1 96.5 83 THR B O 1
ATOM 2505 N N . VAL B 1 84 ? 1.152 -4.047 -20.422 1 97.25 84 VAL B N 1
ATOM 2506 C CA . VAL B 1 84 ? 2.514 -4.477 -20.109 1 97.25 84 VAL B CA 1
ATOM 2507 C C . VAL B 1 84 ? 3.221 -3.398 -19.297 1 97.25 84 VAL B C 1
ATOM 2509 O O . VAL B 1 84 ? 3.924 -3.707 -18.328 1 97.25 84 VAL B O 1
ATOM 2512 N N . ALA B 1 85 ? 3.002 -2.188 -19.641 1 97.5 85 ALA B N 1
ATOM 2513 C CA . ALA B 1 85 ? 3.615 -1.081 -18.906 1 97.5 85 ALA B CA 1
ATOM 2514 C C . ALA B 1 85 ? 3.127 -1.042 -17.469 1 97.5 85 ALA B C 1
ATOM 2516 O O . ALA B 1 85 ? 3.918 -0.836 -16.547 1 97.5 85 ALA B O 1
ATOM 2517 N N . GLU B 1 86 ? 1.87 -1.227 -17.281 1 97.25 86 GLU B N 1
ATOM 2518 C CA . GLU B 1 86 ? 1.299 -1.222 -15.93 1 97.25 86 GLU B CA 1
ATOM 2519 C C . GLU B 1 86 ? 1.798 -2.41 -15.117 1 97.25 86 GLU B C 1
ATOM 2521 O O . GLU B 1 86 ? 1.996 -2.299 -13.898 1 97.25 86 GLU B O 1
ATOM 2526 N N . LEU B 1 87 ? 1.938 -3.543 -15.781 1 97.94 87 LEU B N 1
ATOM 2527 C CA . LEU B 1 87 ? 2.5 -4.719 -15.125 1 97.94 87 LEU B CA 1
ATOM 2528 C C . LEU B 1 87 ? 3.924 -4.445 -14.648 1 97.94 87 LEU B C 1
ATOM 2530 O O . LEU B 1 87 ? 4.293 -4.82 -13.531 1 97.94 87 LEU B O 1
ATOM 2534 N N . ASN B 1 88 ? 4.688 -3.84 -15.508 1 98.25 88 ASN B N 1
ATOM 2535 C CA . ASN B 1 88 ? 6.062 -3.514 -15.133 1 98.25 88 ASN B CA 1
ATOM 2536 C C . ASN B 1 88 ? 6.105 -2.541 -13.961 1 98.25 88 ASN B C 1
ATOM 2538 O O . ASN B 1 88 ? 6.945 -2.68 -13.07 1 98.25 88 ASN B O 1
ATOM 2542 N N . ASP B 1 89 ? 5.203 -1.594 -13.945 1 98.5 89 ASP B N 1
ATOM 2543 C CA . ASP B 1 89 ? 5.078 -0.684 -12.812 1 98.5 89 ASP B CA 1
ATOM 2544 C C . ASP B 1 89 ? 4.758 -1.447 -11.523 1 98.5 89 ASP B C 1
ATOM 2546 O O . ASP B 1 89 ? 5.312 -1.149 -10.469 1 98.5 89 ASP B O 1
ATOM 2550 N N . LEU B 1 90 ? 3.865 -2.385 -11.625 1 98.44 90 LEU B N 1
ATOM 2551 C CA . LEU B 1 90 ? 3.488 -3.203 -10.477 1 98.44 90 LEU B CA 1
ATOM 2552 C C . LEU B 1 90 ? 4.691 -3.967 -9.938 1 98.44 90 LEU B C 1
ATOM 2554 O O . LEU B 1 90 ? 4.902 -4.02 -8.719 1 98.44 90 LEU B O 1
ATOM 2558 N N . TYR B 1 91 ? 5.492 -4.527 -10.797 1 98.5 91 TYR B N 1
ATOM 2559 C CA . TYR B 1 91 ? 6.633 -5.336 -10.375 1 98.5 91 TYR B CA 1
ATOM 2560 C C . TYR B 1 91 ? 7.742 -4.461 -9.805 1 98.5 91 TYR B C 1
ATOM 2562 O O . TYR B 1 91 ? 8.492 -4.887 -8.93 1 98.5 91 TYR B O 1
ATOM 2570 N N . GLU B 1 92 ? 7.832 -3.229 -10.312 1 98.25 92 GLU B N 1
ATOM 2571 C CA . GLU B 1 92 ? 8.781 -2.299 -9.711 1 98.25 92 GLU B CA 1
ATOM 2572 C C . GLU B 1 92 ? 8.438 -2.021 -8.25 1 98.25 92 GLU B C 1
ATOM 2574 O O . GLU B 1 92 ? 9.312 -2.018 -7.391 1 98.25 92 GLU B O 1
ATOM 2579 N N . LEU B 1 93 ? 7.191 -1.794 -8.023 1 98.75 93 LEU B N 1
ATOM 2580 C CA . LEU B 1 93 ? 6.73 -1.592 -6.652 1 98.75 93 LEU B CA 1
ATOM 2581 C C . LEU B 1 93 ? 6.902 -2.863 -5.828 1 98.75 93 LEU B C 1
ATOM 2583 O O . LEU B 1 93 ? 7.395 -2.812 -4.699 1 98.75 93 LEU B O 1
ATOM 2587 N N . ARG B 1 94 ? 6.469 -4 -6.363 1 98.75 94 ARG B N 1
ATOM 2588 C CA . ARG B 1 94 ? 6.629 -5.289 -5.699 1 98.75 94 ARG B CA 1
ATOM 2589 C C . ARG B 1 94 ? 8.07 -5.5 -5.246 1 98.75 94 ARG B C 1
ATOM 2591 O O . ARG B 1 94 ? 8.32 -5.879 -4.102 1 98.75 94 ARG B O 1
ATOM 2598 N N . SER B 1 95 ? 9.008 -5.266 -6.23 1 98.81 95 SER B N 1
ATOM 2599 C CA . SER B 1 95 ? 10.422 -5.473 -5.953 1 98.81 95 SER B CA 1
ATOM 2600 C C . SER B 1 95 ? 10.883 -4.629 -4.766 1 98.81 95 SER B C 1
ATOM 2602 O O . SER B 1 95 ? 11.57 -5.129 -3.873 1 98.81 95 SER B O 1
ATOM 2604 N N . THR B 1 96 ? 10.469 -3.424 -4.73 1 98.81 96 THR B N 1
ATOM 2605 C CA . THR B 1 96 ? 10.844 -2.502 -3.664 1 98.81 96 THR B CA 1
ATOM 2606 C C . THR B 1 96 ? 10.297 -2.971 -2.322 1 98.81 96 THR B C 1
ATOM 2608 O O . THR B 1 96 ? 11.031 -3.062 -1.339 1 98.81 96 THR B O 1
ATOM 2611 N N . LEU B 1 97 ? 9.102 -3.32 -2.273 1 98.88 97 LEU B N 1
ATOM 2612 C CA . LEU B 1 97 ? 8.414 -3.664 -1.033 1 98.88 97 LEU B CA 1
ATOM 2613 C C . LEU B 1 97 ? 8.867 -5.027 -0.522 1 98.88 97 LEU B C 1
ATOM 2615 O O . LEU B 1 97 ? 9.094 -5.199 0.677 1 98.88 97 LEU B O 1
ATOM 2619 N N . GLU B 1 98 ? 8.961 -6.016 -1.395 1 98.81 98 GLU B N 1
ATOM 2620 C CA . GLU B 1 98 ? 9.336 -7.355 -0.943 1 98.81 98 GLU B CA 1
ATOM 2621 C C . GLU B 1 98 ? 10.82 -7.434 -0.609 1 98.81 98 GLU B C 1
ATOM 2623 O O . GLU B 1 98 ? 11.234 -8.234 0.232 1 98.81 98 GLU B O 1
ATOM 2628 N N . ALA B 1 99 ? 11.672 -6.582 -1.293 1 98.88 99 ALA B N 1
ATOM 2629 C CA . ALA B 1 99 ? 13.055 -6.457 -0.829 1 98.88 99 ALA B CA 1
ATOM 2630 C C . ALA B 1 99 ? 13.102 -5.918 0.597 1 98.88 99 ALA B C 1
ATOM 2632 O O . ALA B 1 99 ? 13.852 -6.43 1.434 1 98.88 99 ALA B O 1
ATOM 2633 N N . MET B 1 100 ? 12.305 -4.914 0.874 1 98.88 100 MET B N 1
ATOM 2634 C CA . MET B 1 100 ? 12.219 -4.379 2.23 1 98.88 100 MET B CA 1
ATOM 2635 C C . MET B 1 100 ? 11.766 -5.457 3.211 1 98.88 100 MET B C 1
ATOM 2637 O O . MET B 1 100 ? 12.297 -5.562 4.316 1 98.88 100 MET B O 1
ATOM 2641 N N . ALA B 1 101 ? 10.773 -6.234 2.811 1 98.94 101 ALA B N 1
ATOM 2642 C CA . ALA B 1 101 ? 10.297 -7.32 3.664 1 98.94 101 ALA B CA 1
ATOM 2643 C C . ALA B 1 101 ? 11.422 -8.281 4.008 1 98.94 101 ALA B C 1
ATOM 2645 O O . ALA B 1 101 ? 11.555 -8.711 5.156 1 98.94 101 ALA B O 1
ATOM 2646 N N . CYS B 1 102 ? 12.25 -8.633 3.057 1 98.88 102 CYS B N 1
ATOM 2647 C CA . CYS B 1 102 ? 13.375 -9.531 3.279 1 98.88 102 CYS B CA 1
ATOM 2648 C C . CYS B 1 102 ? 14.391 -8.914 4.234 1 98.88 102 CYS B C 1
ATOM 2650 O O . CYS B 1 102 ? 14.891 -9.594 5.133 1 98.88 102 CYS B O 1
ATOM 2652 N N . GLU B 1 103 ? 14.68 -7.645 3.979 1 98.94 103 GLU B N 1
ATOM 2653 C CA . GLU B 1 103 ? 15.633 -6.953 4.844 1 98.94 103 GLU B CA 1
ATOM 2654 C C . GLU B 1 103 ? 15.164 -6.953 6.293 1 98.94 103 GLU B C 1
ATOM 2656 O O . GLU B 1 103 ? 15.945 -7.234 7.203 1 98.94 103 GLU B O 1
ATOM 2661 N N . LEU B 1 104 ? 13.93 -6.637 6.5 1 98.94 104 LEU B N 1
ATOM 2662 C CA . LEU B 1 104 ? 13.359 -6.613 7.844 1 98.94 104 LEU B CA 1
ATOM 2663 C C . LEU B 1 104 ? 13.305 -8.016 8.438 1 98.94 104 LEU B C 1
ATOM 2665 O O . LEU B 1 104 ? 13.586 -8.211 9.617 1 98.94 104 LEU B O 1
ATOM 2669 N N . ALA B 1 105 ? 12.875 -9.008 7.613 1 98.88 105 ALA B N 1
ATOM 2670 C CA . ALA B 1 105 ? 12.828 -10.391 8.086 1 98.88 105 ALA B CA 1
ATOM 2671 C C . ALA B 1 105 ? 14.195 -10.852 8.57 1 98.88 105 ALA B C 1
ATOM 2673 O O . ALA B 1 105 ? 14.305 -11.539 9.594 1 98.88 105 ALA B O 1
ATOM 2674 N N . ALA B 1 106 ? 15.25 -10.484 7.871 1 98.88 106 ALA B N 1
ATOM 2675 C CA . ALA B 1 106 ? 16.60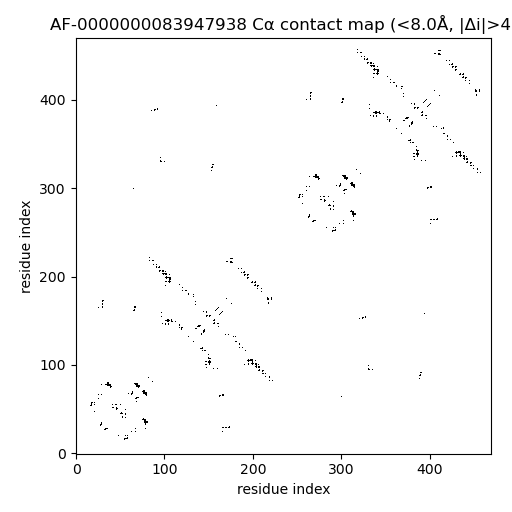9 -10.867 8.266 1 98.88 106 ALA B CA 1
ATOM 2676 C C . ALA B 1 106 ? 16.938 -10.336 9.656 1 98.88 106 ALA B C 1
ATOM 2678 O O . ALA B 1 106 ? 17.703 -10.961 10.398 1 98.88 106 ALA B O 1
ATOM 2679 N N . LYS B 1 107 ? 16.359 -9.219 10.023 1 98.69 107 LYS B N 1
ATOM 2680 C CA . LYS B 1 107 ? 16.656 -8.562 11.297 1 98.69 107 LYS B CA 1
ATOM 2681 C C . LYS B 1 107 ? 15.711 -9.055 12.398 1 98.69 107 LYS B C 1
ATOM 2683 O O . LYS B 1 107 ? 16.078 -9.07 13.57 1 98.69 107 LYS B O 1
ATOM 2688 N N . ARG B 1 108 ? 14.5 -9.523 12 1 98.69 108 ARG B N 1
ATOM 2689 C CA . ARG B 1 108 ? 13.453 -9.625 13.008 1 98.69 108 ARG B CA 1
ATOM 2690 C C . ARG B 1 108 ? 12.93 -11.047 13.117 1 98.69 108 ARG B C 1
ATOM 2692 O O . ARG B 1 108 ? 12.227 -11.391 14.07 1 98.69 108 ARG B O 1
ATOM 2699 N N . ILE B 1 109 ? 13.211 -11.906 12.164 1 98.75 109 ILE B N 1
ATOM 2700 C CA . ILE B 1 109 ? 12.594 -13.227 12.086 1 98.75 109 ILE B CA 1
ATOM 2701 C C . ILE B 1 109 ? 12.906 -14.016 13.352 1 98.75 109 ILE B C 1
ATOM 2703 O O . ILE B 1 109 ? 14.031 -13.969 13.859 1 98.75 109 ILE B O 1
ATOM 2707 N N . THR B 1 110 ? 11.914 -14.688 13.844 1 98.62 110 THR B N 1
ATOM 2708 C CA . THR B 1 110 ? 12.117 -15.547 15.008 1 98.62 110 THR B CA 1
ATOM 2709 C C . THR B 1 110 ? 12.602 -16.922 14.57 1 98.62 110 THR B C 1
ATOM 2711 O O . THR B 1 110 ? 12.469 -17.297 13.406 1 98.62 110 THR B O 1
ATOM 2714 N N . ASP B 1 111 ? 13.07 -17.641 15.531 1 98.38 111 ASP B N 1
ATOM 2715 C CA . ASP B 1 111 ? 13.516 -19 15.25 1 98.38 111 ASP B CA 1
ATOM 2716 C C . ASP B 1 111 ? 12.359 -19.859 14.75 1 98.38 111 ASP B C 1
ATOM 2718 O O . ASP B 1 111 ? 12.547 -20.688 13.867 1 98.38 111 ASP B O 1
ATOM 2722 N N . GLU B 1 112 ? 11.25 -19.641 15.328 1 98.5 112 GLU B N 1
ATOM 2723 C CA . GLU B 1 112 ? 10.07 -20.391 14.93 1 98.5 112 GLU B CA 1
ATOM 2724 C C . GLU B 1 112 ? 9.672 -20.078 13.484 1 98.5 112 GLU B C 1
ATOM 2726 O O . GLU B 1 112 ? 9.383 -20.984 12.703 1 98.5 112 GLU B O 1
ATOM 2731 N N . GLN B 1 113 ? 9.688 -18.859 13.148 1 98.5 113 GLN B N 1
ATOM 2732 C CA . GLN B 1 113 ? 9.344 -18.438 11.797 1 98.5 113 GLN B CA 1
ATOM 2733 C C . GLN B 1 113 ? 10.359 -18.953 10.781 1 98.5 113 GLN B C 1
ATOM 2735 O O . GLN B 1 113 ? 9.992 -19.391 9.688 1 98.5 113 GLN B O 1
ATOM 2740 N N . LEU B 1 114 ? 11.625 -18.859 11.125 1 98.62 114 LEU B N 1
ATOM 2741 C CA . LEU B 1 114 ? 12.68 -19.359 10.242 1 98.62 114 LEU B CA 1
ATOM 2742 C C . LEU B 1 114 ? 12.539 -20.859 10.008 1 98.62 114 LEU B C 1
ATOM 2744 O O . LEU B 1 114 ? 12.695 -21.328 8.883 1 98.62 114 LEU B O 1
ATOM 2748 N N . SER B 1 115 ? 12.219 -21.562 11.086 1 98.44 115 SER B N 1
ATOM 2749 C CA . SER B 1 115 ? 11.984 -23 10.969 1 98.44 115 SER B CA 1
ATOM 2750 C C . SER B 1 115 ? 10.82 -23.297 10.031 1 98.44 115 SER B C 1
ATOM 2752 O O . SER B 1 115 ? 10.898 -24.203 9.203 1 98.44 115 SER B O 1
ATOM 2754 N N . GLN B 1 116 ? 9.773 -22.531 10.164 1 97.69 116 GLN B N 1
ATOM 2755 C CA . GLN B 1 116 ? 8.609 -22.703 9.305 1 97.69 116 GLN B CA 1
ATOM 2756 C C . GLN B 1 116 ? 8.961 -22.422 7.844 1 97.69 116 GLN B C 1
ATOM 2758 O O . GLN B 1 116 ? 8.469 -23.109 6.941 1 97.69 116 GLN B O 1
ATOM 2763 N N . LEU B 1 117 ? 9.781 -21.469 7.602 1 97.12 117 LEU B N 1
ATOM 2764 C CA . LEU B 1 117 ? 10.211 -21.125 6.25 1 97.12 117 LEU B CA 1
ATOM 2765 C C . LEU B 1 117 ? 11.031 -22.266 5.633 1 97.12 117 LEU B C 1
ATOM 2767 O O . LEU B 1 117 ? 10.828 -22.609 4.469 1 97.12 117 LEU B O 1
ATOM 2771 N N . TRP B 1 118 ? 11.945 -22.812 6.426 1 97.69 118 TRP B N 1
ATOM 2772 C CA . TRP B 1 118 ? 12.727 -23.953 5.957 1 97.69 118 TRP B CA 1
ATOM 2773 C C . TRP B 1 118 ? 11.828 -25.141 5.652 1 97.69 118 TRP B C 1
ATOM 2775 O O . TRP B 1 118 ? 12.023 -25.828 4.652 1 97.69 118 TRP B O 1
ATOM 2785 N N . GLN B 1 119 ? 10.875 -25.375 6.492 1 97.25 119 GLN B N 1
ATOM 2786 C CA . GLN B 1 119 ? 9.945 -26.469 6.281 1 97.25 119 GLN B CA 1
ATOM 2787 C C . GLN B 1 119 ? 9.133 -26.266 5.008 1 97.25 119 GLN B C 1
ATOM 2789 O O . GLN B 1 119 ? 8.891 -27.219 4.262 1 97.25 119 GLN B O 1
ATOM 2794 N N . LEU B 1 120 ? 8.695 -25.078 4.809 1 94.94 120 LEU B N 1
ATOM 2795 C CA . LEU B 1 120 ? 7.965 -24.75 3.588 1 94.94 120 LEU B CA 1
ATOM 2796 C C . LEU B 1 120 ? 8.812 -25.047 2.352 1 94.94 120 LEU B C 1
ATOM 2798 O O . LEU B 1 120 ? 8.328 -25.656 1.396 1 94.94 120 LEU B O 1
ATOM 2802 N N . LEU B 1 121 ? 10.086 -24.641 2.344 1 94.12 121 LEU B N 1
ATOM 2803 C CA . LEU B 1 121 ? 10.984 -24.844 1.213 1 94.12 121 LEU B CA 1
ATOM 2804 C C . LEU B 1 121 ? 11.195 -26.328 0.956 1 94.12 121 LEU B C 1
ATOM 2806 O O . LEU B 1 121 ? 11.211 -26.781 -0.196 1 94.12 121 LEU B O 1
ATOM 2810 N N . ALA B 1 122 ? 11.375 -27.047 2.035 1 94.5 122 ALA B N 1
ATOM 2811 C CA . ALA B 1 122 ? 11.57 -28.484 1.913 1 94.5 122 ALA B CA 1
ATOM 2812 C C . ALA B 1 122 ? 10.359 -29.156 1.265 1 94.5 122 ALA B C 1
ATOM 2814 O O . ALA B 1 122 ? 10.508 -30.016 0.405 1 94.5 122 ALA B O 1
ATOM 2815 N N . ARG B 1 123 ? 9.188 -28.75 1.68 1 92.38 123 ARG B N 1
ATOM 2816 C CA . ARG B 1 123 ? 7.957 -29.281 1.106 1 92.38 123 ARG B CA 1
ATOM 2817 C C . ARG B 1 123 ? 7.848 -28.938 -0.374 1 92.38 123 ARG B C 1
ATOM 2819 O O . ARG B 1 123 ? 7.438 -29.766 -1.186 1 92.38 123 ARG B O 1
ATOM 2826 N N . GLN B 1 124 ? 8.195 -27.75 -0.735 1 89.69 124 GLN B N 1
ATOM 2827 C CA . GLN B 1 124 ? 8.102 -27.297 -2.119 1 89.69 124 GLN B CA 1
ATOM 2828 C C . GLN B 1 124 ? 9.133 -28 -3 1 89.69 124 GLN B C 1
ATOM 2830 O O . GLN B 1 124 ? 8.844 -28.344 -4.148 1 89.69 124 GLN B O 1
ATOM 2835 N N . GLU B 1 125 ? 10.289 -28.172 -2.447 1 89.31 125 GLU B N 1
ATOM 2836 C CA . GLU B 1 125 ? 11.328 -28.906 -3.168 1 89.31 125 GLU B CA 1
ATOM 2837 C C . GLU B 1 125 ? 10.906 -30.359 -3.406 1 89.31 125 GLU B C 1
ATOM 2839 O O . GLU B 1 125 ? 11.125 -30.906 -4.488 1 89.31 125 GLU B O 1
ATOM 2844 N N . ALA B 1 126 ? 10.312 -30.969 -2.447 1 90.88 126 ALA B N 1
ATOM 2845 C CA . ALA B 1 126 ? 9.828 -32.344 -2.572 1 90.88 126 ALA B CA 1
ATOM 2846 C C . ALA B 1 126 ? 8.711 -32.438 -3.607 1 90.88 126 ALA B C 1
ATOM 2848 O O . ALA B 1 126 ? 8.672 -33.375 -4.398 1 90.88 126 ALA B O 1
ATOM 2849 N N . ALA B 1 127 ? 7.82 -31.484 -3.568 1 86.44 127 ALA B N 1
ATOM 2850 C CA . ALA B 1 127 ? 6.723 -31.469 -4.527 1 86.44 127 ALA B CA 1
ATOM 2851 C C . ALA B 1 127 ? 7.242 -31.328 -5.957 1 86.44 127 ALA B C 1
ATOM 2853 O O . ALA B 1 127 ? 6.742 -31.984 -6.875 1 86.44 127 ALA B O 1
ATOM 2854 N N . LEU B 1 128 ? 8.188 -30.484 -6.145 1 83.94 128 LEU B N 1
ATOM 2855 C CA . LEU B 1 128 ? 8.789 -30.281 -7.457 1 83.94 128 LEU B CA 1
ATOM 2856 C C . LEU B 1 128 ? 9.438 -31.562 -7.965 1 83.94 128 LEU B C 1
ATOM 2858 O O . LEU B 1 128 ? 9.336 -31.875 -9.148 1 83.94 128 LEU B O 1
ATOM 2862 N N . ALA B 1 129 ? 10.07 -32.188 -7.094 1 85.19 129 ALA B N 1
ATOM 2863 C CA . ALA B 1 129 ? 10.734 -33.438 -7.449 1 85.19 129 ALA B CA 1
ATOM 2864 C C . ALA B 1 129 ? 9.734 -34.469 -7.91 1 85.19 129 ALA B C 1
ATOM 2866 O O . ALA B 1 129 ? 10.055 -35.344 -8.734 1 85.19 129 ALA B O 1
ATOM 2867 N N . GLU B 1 130 ? 8.492 -34.312 -7.422 1 85.94 130 GLU B N 1
ATOM 2868 C CA . GLU B 1 130 ? 7.434 -35.25 -7.797 1 85.94 130 GLU B CA 1
ATOM 2869 C C . GLU B 1 130 ? 6.688 -34.781 -9.039 1 85.94 130 GLU B C 1
ATOM 2871 O O . GLU B 1 130 ? 5.723 -35.406 -9.477 1 85.94 130 GLU B O 1
ATOM 2876 N N . GLY B 1 131 ? 7.09 -33.656 -9.547 1 77.31 131 GLY B N 1
ATOM 2877 C CA . GLY B 1 131 ? 6.52 -33.156 -10.781 1 77.31 131 GLY B CA 1
ATOM 2878 C C . GLY B 1 131 ? 5.379 -32.188 -10.555 1 77.31 131 GLY B C 1
ATOM 2879 O O . GLY B 1 131 ? 4.707 -31.766 -11.5 1 77.31 131 GLY B O 1
ATOM 2880 N N . ASP B 1 132 ? 5.156 -31.859 -9.297 1 71.56 132 ASP B N 1
ATOM 2881 C CA . ASP B 1 132 ? 4.129 -30.875 -8.984 1 71.56 132 ASP B CA 1
ATOM 2882 C C . ASP B 1 132 ? 4.656 -29.453 -9.172 1 71.56 132 ASP B C 1
ATOM 2884 O O . ASP B 1 132 ? 5.547 -29.016 -8.438 1 71.56 132 ASP B O 1
ATOM 2888 N N . THR B 1 133 ? 4.27 -28.844 -10.281 1 61 133 THR B N 1
ATOM 2889 C CA . THR B 1 133 ? 4.855 -27.562 -10.609 1 61 133 THR B CA 1
ATOM 2890 C C . THR B 1 133 ? 3.963 -26.422 -10.125 1 61 133 THR B C 1
ATOM 2892 O O . THR B 1 133 ? 4.297 -25.25 -10.297 1 61 133 THR B O 1
ATOM 2895 N N . TYR B 1 134 ? 2.822 -26.984 -9.469 1 56.94 134 TYR B N 1
ATOM 2896 C CA . TYR B 1 134 ? 1.906 -25.859 -9.312 1 56.94 134 TYR B CA 1
ATOM 2897 C C . TYR B 1 134 ? 1.832 -25.422 -7.852 1 56.94 134 TYR B C 1
ATOM 2899 O O . TYR B 1 134 ? 1.265 -26.125 -7.016 1 56.94 134 TYR B O 1
ATOM 2907 N N . PHE B 1 135 ? 2.771 -24.578 -7.477 1 56.06 135 PHE B N 1
ATOM 2908 C CA . PHE B 1 135 ? 2.766 -24.031 -6.125 1 56.06 135 PHE B CA 1
ATOM 2909 C C . PHE B 1 135 ? 1.903 -22.766 -6.055 1 56.06 135 PHE B C 1
ATOM 2911 O O . PHE B 1 135 ? 2.406 -21.656 -6.215 1 56.06 135 PHE B O 1
ATOM 2918 N N . GLN B 1 136 ? 0.558 -22.859 -6.336 1 61.72 136 GLN B N 1
ATOM 2919 C CA . GLN B 1 136 ? -0.168 -21.594 -6.398 1 61.72 136 GLN B CA 1
ATOM 2920 C C . GLN B 1 136 ? -1.047 -21.406 -5.168 1 61.72 136 GLN B C 1
ATOM 2922 O O . GLN B 1 136 ? -2.055 -20.703 -5.219 1 61.72 136 GLN B O 1
ATOM 2927 N N . GLU B 1 137 ? -0.519 -22.016 -4.059 1 72.88 137 GLU B N 1
ATOM 2928 C CA . GLU B 1 137 ? -1.302 -21.828 -2.84 1 72.88 137 GLU B CA 1
ATOM 2929 C C . GLU B 1 137 ? -0.976 -20.5 -2.17 1 72.88 137 GLU B C 1
ATOM 2931 O O . GLU B 1 137 ? -0.025 -19.828 -2.561 1 72.88 137 GLU B O 1
ATOM 2936 N N . GLU B 1 138 ? -1.906 -20.062 -1.395 1 81.25 138 GLU B N 1
ATOM 2937 C CA . GLU B 1 138 ? -1.812 -18.75 -0.744 1 81.25 138 GLU B CA 1
ATOM 2938 C C . GLU B 1 138 ? -1.596 -18.906 0.759 1 81.25 138 GLU B C 1
ATOM 2940 O O . GLU B 1 138 ? -1.682 -20 1.298 1 81.25 138 GLU B O 1
ATOM 2945 N N . GLY B 1 139 ? -1.182 -17.797 1.402 1 87.69 139 GLY B N 1
ATOM 2946 C CA . GLY B 1 139 ? -1.094 -17.734 2.854 1 87.69 139 GLY B CA 1
ATOM 2947 C C . GLY B 1 139 ? 0.124 -18.453 3.406 1 87.69 139 GLY B C 1
ATOM 2948 O O . GLY B 1 139 ? 1.243 -18.234 2.938 1 87.69 139 GLY B O 1
ATOM 2949 N N . ASP B 1 140 ? -0.049 -19.359 4.262 1 86.31 140 ASP B N 1
ATOM 2950 C CA . ASP B 1 140 ? 1.046 -19.938 5.031 1 86.31 140 ASP B CA 1
ATOM 2951 C C . ASP B 1 140 ? 1.859 -20.906 4.188 1 86.31 140 ASP B C 1
ATOM 2953 O O . ASP B 1 140 ? 2.971 -21.297 4.562 1 86.31 140 ASP B O 1
ATOM 2957 N N . VAL B 1 141 ? 1.354 -21.234 3.027 1 89.06 141 VAL B N 1
ATOM 2958 C CA . VAL B 1 141 ? 2.098 -22.156 2.18 1 89.06 141 VAL B CA 1
ATOM 2959 C C . VAL B 1 141 ? 2.725 -21.406 1.012 1 89.06 141 VAL B C 1
ATOM 2961 O O . VAL B 1 141 ? 3.178 -22.016 0.041 1 89.06 141 VAL B O 1
ATOM 2964 N N . ASP B 1 142 ? 2.688 -20.125 1.103 1 92.88 142 ASP B N 1
ATOM 2965 C CA . ASP B 1 142 ? 3.342 -19.266 0.116 1 92.88 142 ASP B CA 1
ATOM 2966 C C . ASP B 1 142 ? 4.625 -18.672 0.681 1 92.88 142 ASP B C 1
ATOM 2968 O O . ASP B 1 142 ? 4.613 -18.078 1.763 1 92.88 142 ASP B O 1
ATOM 2972 N N . PHE B 1 143 ? 5.715 -18.797 -0.078 1 95.19 143 PHE B N 1
ATOM 2973 C CA . PHE B 1 143 ? 7.051 -18.375 0.327 1 95.19 143 PHE B CA 1
ATOM 2974 C C . PHE B 1 143 ? 7.086 -16.875 0.595 1 95.19 143 PHE B C 1
ATOM 2976 O O . PHE B 1 143 ? 7.562 -16.438 1.645 1 95.19 143 PHE B O 1
ATOM 2983 N N . HIS B 1 144 ? 6.602 -16.031 -0.292 1 96.69 144 HIS B N 1
ATOM 2984 C CA . HIS B 1 144 ? 6.621 -14.586 -0.164 1 96.69 144 HIS B CA 1
ATOM 2985 C C . HIS B 1 144 ? 5.77 -14.125 1.014 1 96.69 144 HIS B C 1
ATOM 2987 O O . HIS B 1 144 ? 6.164 -13.227 1.758 1 96.69 144 HIS B O 1
ATOM 2993 N N . TYR B 1 145 ? 4.633 -14.812 1.177 1 97.19 145 TYR B N 1
ATOM 2994 C CA . TYR B 1 145 ? 3.73 -14.5 2.277 1 97.19 145 TYR B CA 1
ATOM 2995 C C . TYR B 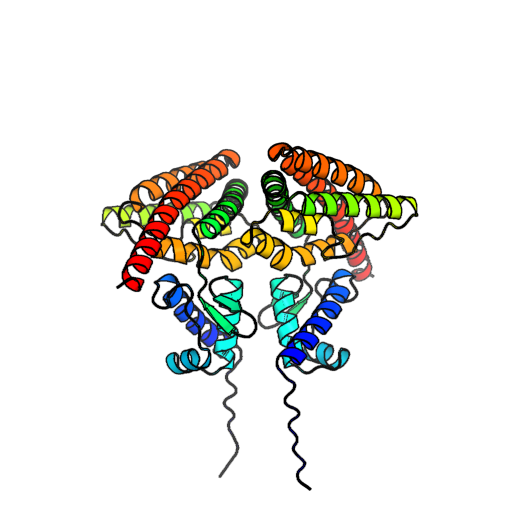1 145 ? 4.434 -14.656 3.621 1 97.19 145 TYR B C 1
ATOM 2997 O O . TYR B 1 145 ? 4.336 -13.781 4.484 1 97.19 145 TYR B O 1
ATOM 3005 N N . GLN B 1 146 ? 5.133 -15.734 3.771 1 97.44 146 GLN B N 1
ATOM 3006 C CA . GLN B 1 146 ? 5.812 -16 5.035 1 97.44 146 GLN B CA 1
ATOM 3007 C C . GLN B 1 146 ? 6.891 -14.953 5.305 1 97.44 146 GLN B C 1
ATOM 3009 O O . GLN B 1 146 ? 7.098 -14.555 6.453 1 97.44 146 GLN B O 1
ATOM 3014 N N . ILE B 1 147 ? 7.586 -14.539 4.312 1 98.5 147 ILE B N 1
ATOM 3015 C CA . ILE B 1 147 ? 8.633 -13.539 4.469 1 98.5 147 ILE B CA 1
ATOM 3016 C C . ILE B 1 147 ? 8.008 -12.203 4.871 1 98.5 147 ILE B C 1
ATOM 3018 O O . ILE B 1 147 ? 8.523 -11.516 5.754 1 98.5 147 ILE B O 1
ATOM 3022 N N . ILE B 1 148 ? 6.941 -11.812 4.207 1 98.56 148 ILE B N 1
ATOM 3023 C CA . ILE B 1 148 ? 6.242 -10.57 4.523 1 98.56 148 ILE B CA 1
ATOM 3024 C C . ILE B 1 148 ? 5.816 -10.578 5.988 1 98.56 148 ILE B C 1
ATOM 3026 O O . ILE B 1 148 ? 6.016 -9.594 6.703 1 98.56 148 ILE B O 1
ATOM 3030 N N . ARG B 1 149 ? 5.277 -11.695 6.469 1 98.12 149 ARG B N 1
ATOM 3031 C CA . ARG B 1 149 ? 4.871 -11.812 7.867 1 98.12 149 ARG B CA 1
ATOM 3032 C C . ARG B 1 149 ? 6.07 -11.672 8.797 1 98.12 149 ARG B C 1
ATOM 3034 O O . ARG B 1 149 ? 5.984 -11.016 9.836 1 98.12 149 ARG B O 1
ATOM 3041 N N . ALA B 1 150 ? 7.152 -12.242 8.406 1 98.56 150 ALA B N 1
ATOM 3042 C CA . ALA B 1 150 ? 8.352 -12.266 9.234 1 98.56 150 ALA B CA 1
ATOM 3043 C C . ALA B 1 150 ? 9 -10.891 9.305 1 98.56 150 ALA B C 1
ATOM 3045 O O . ALA B 1 150 ? 9.867 -10.641 10.148 1 98.56 150 ALA B O 1
ATOM 3046 N N . SER B 1 151 ? 8.664 -9.984 8.391 1 98.75 151 SER B N 1
ATOM 3047 C CA . SER B 1 151 ? 9.195 -8.625 8.414 1 98.75 151 SER B CA 1
ATOM 3048 C C . SER B 1 151 ? 8.836 -7.922 9.727 1 98.75 151 SER B C 1
ATOM 3050 O O . SER B 1 151 ? 9.516 -6.977 10.133 1 98.75 151 SER B O 1
ATOM 3052 N N . GLY B 1 152 ? 7.625 -8.297 10.297 1 98.19 152 GLY B N 1
ATOM 3053 C CA . GLY B 1 152 ? 7.176 -7.723 11.555 1 98.19 152 GLY B CA 1
ATOM 3054 C C . GLY B 1 152 ? 6.688 -6.293 11.414 1 98.19 152 GLY B C 1
ATOM 3055 O O . GLY B 1 152 ? 6.402 -5.629 12.414 1 98.19 152 GLY B O 1
ATOM 3056 N N . ASN B 1 153 ? 6.648 -5.754 10.258 1 98.5 153 ASN B N 1
ATOM 3057 C CA . ASN B 1 153 ? 6.129 -4.418 9.977 1 98.5 153 ASN B CA 1
ATOM 3058 C C . ASN B 1 153 ? 4.668 -4.469 9.539 1 98.5 153 ASN B C 1
ATOM 3060 O O . ASN B 1 153 ? 4.371 -4.805 8.391 1 98.5 153 ASN B O 1
ATOM 3064 N N . LYS B 1 154 ? 3.801 -4.078 10.391 1 97.25 154 LYS B N 1
ATOM 3065 C CA . LYS B 1 154 ? 2.367 -4.25 10.172 1 97.25 154 LYS B CA 1
ATOM 3066 C C . LYS B 1 154 ? 1.891 -3.42 8.977 1 97.25 154 LYS B C 1
ATOM 3068 O O . LYS B 1 154 ? 0.982 -3.832 8.25 1 97.25 154 LYS B O 1
ATOM 3073 N N . HIS B 1 155 ? 2.461 -2.264 8.797 1 97.81 155 HIS B N 1
ATOM 3074 C CA . HIS B 1 155 ? 2.086 -1.425 7.66 1 97.81 155 HIS B CA 1
ATOM 3075 C C . HIS B 1 155 ? 2.512 -2.059 6.344 1 97.81 155 HIS B C 1
ATOM 3077 O O . HIS B 1 155 ? 1.771 -2.008 5.355 1 97.81 155 HIS B O 1
ATOM 3083 N N . LEU B 1 156 ? 3.717 -2.637 6.348 1 98.62 156 LEU B N 1
ATOM 3084 C CA . LEU B 1 156 ? 4.195 -3.35 5.168 1 98.62 156 LEU B CA 1
ATOM 3085 C C . LEU B 1 156 ? 3.322 -4.566 4.875 1 98.62 156 LEU B C 1
ATOM 3087 O O . LEU B 1 156 ? 2.963 -4.812 3.723 1 98.62 156 LEU B O 1
ATOM 3091 N N . GLN B 1 157 ? 2.967 -5.297 5.941 1 98.25 157 GLN B N 1
ATOM 3092 C CA . GLN B 1 157 ? 2.086 -6.453 5.797 1 98.25 157 GLN B CA 1
ATOM 3093 C C . GLN B 1 157 ? 0.744 -6.051 5.195 1 98.25 157 GLN B C 1
ATOM 3095 O O . GLN B 1 157 ? 0.259 -6.695 4.262 1 98.25 157 GLN B O 1
ATOM 3100 N N . GLU B 1 158 ? 0.209 -4.988 5.637 1 96.62 158 GLU B N 1
ATOM 3101 C CA . GLU B 1 158 ? -1.085 -4.535 5.133 1 96.62 158 GLU B CA 1
ATOM 3102 C C . GLU B 1 158 ? -0.982 -4.078 3.68 1 96.62 158 GLU B C 1
ATOM 3104 O O . GLU B 1 158 ? -1.89 -4.324 2.881 1 96.62 158 GLU B O 1
ATOM 3109 N N . THR B 1 159 ? 0.103 -3.408 3.346 1 98.25 159 THR B N 1
ATOM 3110 C CA . THR B 1 159 ? 0.321 -2.918 1.989 1 98.25 159 THR B CA 1
ATOM 3111 C C . THR B 1 159 ? 0.45 -4.082 1.009 1 98.25 159 THR B C 1
ATOM 3113 O O . THR B 1 159 ? -0.118 -4.043 -0.085 1 98.25 159 THR B O 1
ATOM 3116 N N . LEU B 1 160 ? 1.119 -5.117 1.436 1 98.25 160 LEU B N 1
ATOM 3117 C CA . LEU B 1 160 ? 1.376 -6.25 0.556 1 98.25 160 LEU B CA 1
ATOM 3118 C C . LEU B 1 160 ? 0.258 -7.281 0.661 1 98.25 160 LEU B C 1
ATOM 3120 O O . LEU B 1 160 ? -0.54 -7.438 -0.266 1 98.25 160 LEU B O 1
ATOM 3124 N N . ILE B 1 161 ? 0.009 -7.863 1.827 1 96.12 161 ILE B N 1
ATOM 3125 C CA . ILE B 1 161 ? -0.931 -8.961 2.018 1 96.12 161 ILE B CA 1
ATOM 3126 C C . ILE B 1 161 ? -2.361 -8.453 1.857 1 96.12 161 ILE B C 1
ATOM 3128 O O . ILE B 1 161 ? -3.195 -9.109 1.229 1 96.12 161 ILE B O 1
ATOM 3132 N N . GLY B 1 162 ? -2.617 -7.246 2.279 1 92.5 162 GLY B N 1
ATOM 3133 C CA . GLY B 1 162 ? -3.961 -6.691 2.211 1 92.5 162 GLY B CA 1
ATOM 3134 C C . GLY B 1 162 ? -4.23 -5.938 0.923 1 92.5 162 GLY B C 1
ATOM 3135 O O . GLY B 1 162 ? -5.383 -5.641 0.603 1 92.5 162 GLY B O 1
ATOM 3136 N N . GLY B 1 163 ?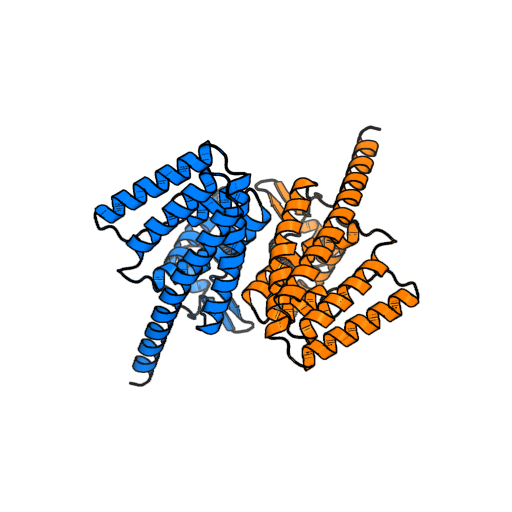 -3.229 -5.664 0.15 1 95.19 163 GLY B N 1
ATOM 3137 C CA . GLY B 1 163 ? -3.391 -4.777 -0.989 1 95.19 163 GLY B CA 1
ATOM 3138 C C . GLY B 1 163 ? -2.945 -5.398 -2.299 1 95.19 163 GLY B C 1
ATOM 3139 O O . GLY B 1 163 ? -3.756 -5.594 -3.207 1 95.19 163 GLY B O 1
ATOM 3140 N N . LEU B 1 164 ? -1.69 -5.836 -2.357 1 97.75 164 LEU B N 1
ATOM 3141 C CA . LEU B 1 164 ? -1.089 -6.152 -3.648 1 97.75 164 LEU B CA 1
ATOM 3142 C C . LEU B 1 164 ? -0.985 -7.66 -3.846 1 97.75 164 LEU B C 1
ATOM 3144 O O . LEU B 1 164 ? -0.838 -8.133 -4.973 1 97.75 164 LEU B O 1
ATOM 3148 N N . TYR B 1 165 ? -1.07 -8.406 -2.836 1 96.94 165 TYR B N 1
ATOM 3149 C CA . TYR B 1 165 ? -0.719 -9.828 -2.824 1 96.94 165 TYR B CA 1
ATOM 3150 C C . TYR B 1 165 ? -1.586 -10.609 -3.803 1 96.94 165 TYR B C 1
ATOM 3152 O O . TYR B 1 165 ? -1.071 -11.367 -4.625 1 96.94 165 TYR B O 1
ATOM 3160 N N . HIS B 1 166 ? -2.836 -10.438 -3.738 1 96.12 166 HIS B N 1
ATOM 3161 C CA . HIS B 1 166 ? -3.723 -11.242 -4.566 1 96.12 166 HIS B CA 1
ATOM 3162 C C . HIS B 1 166 ? -3.654 -10.812 -6.027 1 96.12 166 HIS B C 1
ATOM 3164 O O . HIS B 1 166 ? -3.791 -11.648 -6.93 1 96.12 166 HIS B O 1
ATOM 3170 N N . LEU B 1 167 ? -3.459 -9.531 -6.281 1 97.44 167 LEU B N 1
ATOM 3171 C CA . LEU B 1 167 ? -3.24 -9.07 -7.648 1 97.44 167 LEU B CA 1
ATOM 3172 C C . LEU B 1 167 ? -1.988 -9.703 -8.242 1 97.44 167 LEU B C 1
ATOM 3174 O O . LEU B 1 167 ? -2.006 -10.164 -9.383 1 97.44 167 LEU B O 1
ATOM 3178 N N . LEU B 1 168 ? -0.921 -9.719 -7.449 1 96.31 168 LEU B N 1
ATOM 3179 C CA . LEU B 1 168 ? 0.328 -10.336 -7.883 1 96.31 168 LEU B CA 1
ATOM 3180 C C . LEU B 1 168 ? 0.14 -11.828 -8.125 1 96.31 168 LEU B C 1
ATOM 3182 O O . LEU B 1 168 ? 0.667 -12.375 -9.102 1 96.31 168 LEU B O 1
ATOM 3186 N N . ARG B 1 169 ? -0.619 -12.492 -7.336 1 94.06 169 ARG B N 1
ATOM 3187 C CA . ARG B 1 169 ? -0.913 -13.906 -7.527 1 94.06 169 ARG B CA 1
ATOM 3188 C C . ARG B 1 169 ? -1.669 -14.133 -8.836 1 94.06 169 ARG B C 1
ATOM 3190 O O . ARG B 1 169 ? -1.452 -15.141 -9.516 1 94.06 169 ARG B O 1
ATOM 3197 N N . MET B 1 170 ? -2.568 -13.25 -9.141 1 94.56 170 MET B N 1
ATOM 3198 C CA . MET B 1 170 ? -3.334 -13.367 -10.383 1 94.56 170 MET B CA 1
ATOM 3199 C C . MET B 1 170 ? -2.408 -13.477 -11.586 1 94.56 170 MET B C 1
ATOM 3201 O O . MET B 1 170 ? -2.535 -14.398 -12.391 1 94.56 170 MET B O 1
ATOM 3205 N N . TYR B 1 171 ? -1.414 -12.641 -11.586 1 93.38 171 TYR B N 1
ATOM 3206 C CA . TYR B 1 171 ? -0.551 -12.602 -12.766 1 93.38 171 TYR B CA 1
ATOM 3207 C C . TYR B 1 171 ? 0.53 -13.672 -12.68 1 93.38 171 TYR B C 1
ATOM 3209 O O . TYR B 1 171 ? 0.987 -14.188 -13.703 1 93.38 171 TYR B O 1
ATOM 3217 N N . ARG B 1 172 ? 0.899 -14.016 -11.477 1 89.94 172 ARG B N 1
ATOM 3218 C CA . ARG B 1 172 ? 1.79 -15.164 -11.328 1 89.94 172 ARG B CA 1
ATOM 3219 C C . ARG B 1 172 ? 1.127 -16.438 -11.836 1 89.94 172 ARG B C 1
ATOM 3221 O O . ARG B 1 172 ? 1.775 -17.266 -12.477 1 89.94 172 ARG B O 1
ATOM 3228 N N . TYR B 1 173 ? -0.13 -16.578 -11.539 1 89.94 173 TYR B N 1
ATOM 3229 C CA . TYR B 1 173 ? -0.863 -17.766 -11.938 1 89.94 173 TYR B CA 1
ATOM 3230 C C . TYR B 1 173 ? -1.134 -17.766 -13.438 1 89.94 173 TYR B C 1
ATOM 3232 O O . TYR B 1 173 ? -0.88 -18.766 -14.117 1 89.94 173 TYR B O 1
ATOM 3240 N N . GLN B 1 174 ? -1.624 -16.734 -13.953 1 89.25 174 GLN B N 1
ATOM 3241 C CA . GLN B 1 174 ? -2.109 -16.688 -15.328 1 89.25 174 GLN B CA 1
ATOM 3242 C C . GLN B 1 174 ? -0.953 -16.578 -16.312 1 89.25 174 GLN B C 1
ATOM 3244 O O . GLN B 1 174 ? -1.106 -16.891 -17.5 1 89.25 174 GLN B O 1
ATOM 3249 N N . CYS B 1 175 ? 0.222 -16.172 -15.789 1 82.94 175 CYS B N 1
ATOM 3250 C CA . CYS B 1 175 ? 1.366 -15.992 -16.672 1 82.94 175 CYS B CA 1
ATOM 3251 C C . CYS B 1 175 ? 2.48 -16.969 -16.344 1 82.94 175 CYS B C 1
ATOM 3253 O O . CYS B 1 175 ? 3.65 -16.719 -16.625 1 82.94 175 CYS B O 1
ATOM 3255 N N . THR B 1 176 ? 2.133 -17.969 -15.57 1 75.88 176 THR B N 1
ATOM 3256 C CA . THR B 1 176 ? 3.133 -18.984 -15.227 1 75.88 176 THR B CA 1
ATOM 3257 C C . THR B 1 176 ? 3.457 -19.859 -16.422 1 75.88 176 THR B C 1
ATOM 3259 O O . THR B 1 176 ? 2.568 -20.203 -17.203 1 75.88 176 THR B O 1
ATOM 3262 N N . ASN B 1 177 ? 4.793 -19.844 -16.625 1 66.62 177 ASN B N 1
ATOM 3263 C CA . ASN B 1 177 ? 5.285 -20.812 -17.609 1 66.62 177 ASN B CA 1
ATOM 3264 C C . ASN B 1 177 ? 5.777 -22.078 -16.922 1 66.62 177 ASN B C 1
ATOM 3266 O O . ASN B 1 177 ? 6.176 -22.062 -15.766 1 66.62 177 ASN B O 1
ATOM 3270 N N . LYS B 1 178 ? 5.625 -23.234 -17.625 1 60.69 178 LYS B N 1
ATOM 3271 C CA . LYS B 1 178 ? 5.922 -24.594 -17.172 1 60.69 178 LYS B CA 1
ATOM 3272 C C . LYS B 1 178 ? 7.34 -24.688 -16.609 1 60.69 178 LYS B C 1
ATOM 3274 O O . LYS B 1 178 ? 7.617 -25.5 -15.727 1 60.69 178 LYS B O 1
ATOM 3279 N N . ASN B 1 179 ? 8.32 -23.953 -17.094 1 60.06 179 ASN B N 1
ATOM 3280 C CA . ASN B 1 179 ? 9.727 -24.156 -16.75 1 60.06 179 ASN B CA 1
ATOM 3281 C C . ASN B 1 179 ? 10.141 -23.297 -15.57 1 60.06 179 ASN B C 1
ATOM 3283 O O . ASN B 1 179 ? 11.258 -23.422 -15.055 1 60.06 179 ASN B O 1
ATOM 3287 N N . ARG B 1 180 ? 9.336 -22.562 -14.844 1 62.91 180 ARG B N 1
ATOM 3288 C CA . ARG B 1 180 ? 9.68 -21.5 -13.906 1 62.91 180 ARG B CA 1
ATOM 3289 C C . ARG B 1 180 ? 9.82 -22.047 -12.484 1 62.91 180 ARG B C 1
ATOM 3291 O O . ARG B 1 180 ? 10.719 -21.641 -11.742 1 62.91 180 ARG B O 1
ATOM 3298 N N . PRO B 1 181 ? 9.453 -23.188 -12.219 1 69.94 181 PRO B N 1
ATOM 3299 C CA . PRO B 1 181 ? 9.414 -23.547 -10.805 1 69.94 181 PRO B CA 1
ATOM 3300 C C . PRO B 1 181 ? 10.773 -24 -10.273 1 69.94 181 PRO B C 1
ATOM 3302 O O . PRO B 1 181 ? 11.141 -23.672 -9.141 1 69.94 181 PRO B O 1
ATOM 3305 N N . VAL B 1 182 ? 11.617 -24.594 -11.062 1 74.31 182 VAL B N 1
ATOM 3306 C CA . VAL B 1 182 ? 12.891 -25.109 -10.555 1 74.31 182 VAL B CA 1
ATOM 3307 C C . VAL B 1 182 ? 13.836 -23.953 -10.25 1 74.31 182 VAL B C 1
ATOM 3309 O O . VAL B 1 182 ? 14.422 -23.891 -9.164 1 74.31 182 VAL B O 1
ATOM 3312 N N . LYS B 1 183 ? 13.977 -23.078 -11.117 1 83.94 183 LYS B N 1
ATOM 3313 C CA . LYS B 1 183 ? 14.859 -21.922 -10.898 1 83.94 183 LYS B CA 1
ATOM 3314 C C . LYS B 1 183 ? 14.391 -21.078 -9.727 1 83.94 183 LYS B C 1
ATOM 3316 O O . LYS B 1 183 ? 15.203 -20.609 -8.93 1 83.94 183 LYS B O 1
ATOM 3321 N N . ALA B 1 184 ? 13.172 -21 -9.594 1 88.81 184 ALA B N 1
ATOM 3322 C CA . ALA B 1 184 ? 12.594 -20.156 -8.547 1 88.81 184 ALA B CA 1
ATOM 3323 C C . ALA B 1 184 ? 12.883 -20.734 -7.164 1 88.81 184 ALA B C 1
ATOM 3325 O O . ALA B 1 184 ? 13.188 -20 -6.227 1 88.81 184 ALA B O 1
ATOM 3326 N N . ILE B 1 185 ? 12.852 -22.016 -7.02 1 89.94 185 ILE B N 1
ATOM 3327 C CA . ILE B 1 185 ? 13.047 -22.656 -5.719 1 89.94 185 ILE B CA 1
ATOM 3328 C C . ILE B 1 185 ? 14.5 -22.484 -5.277 1 89.94 185 ILE B C 1
ATOM 3330 O O . ILE B 1 185 ? 14.773 -22.312 -4.09 1 89.94 185 ILE B O 1
ATOM 3334 N N . ALA B 1 186 ? 15.43 -22.625 -6.195 1 92.75 186 ALA B N 1
ATOM 3335 C CA . ALA B 1 186 ? 16.844 -22.406 -5.875 1 92.75 186 ALA B CA 1
ATOM 3336 C C . ALA B 1 186 ? 17.078 -20.969 -5.402 1 92.75 186 ALA B C 1
ATOM 3338 O O . ALA B 1 186 ? 17.859 -20.75 -4.477 1 92.75 186 ALA B O 1
ATOM 3339 N N . GLU B 1 187 ? 16.438 -20.047 -6.031 1 96 187 GLU B N 1
ATOM 3340 C CA . GLU B 1 187 ? 16.531 -18.641 -5.621 1 96 187 GLU B CA 1
ATOM 3341 C C . GLU B 1 187 ? 15.938 -18.438 -4.23 1 96 187 GLU B C 1
ATOM 3343 O O . GLU B 1 187 ? 16.5 -17.703 -3.416 1 96 187 GLU B O 1
ATOM 3348 N N . HIS B 1 188 ? 14.812 -19.109 -3.963 1 96.88 188 HIS B N 1
ATOM 3349 C CA . HIS B 1 188 ? 14.188 -19.016 -2.648 1 96.88 188 HIS B CA 1
ATOM 3350 C C . HIS B 1 188 ? 15.125 -19.516 -1.557 1 96.88 188 HIS B C 1
ATOM 3352 O O . HIS B 1 188 ? 15.219 -18.922 -0.488 1 96.88 188 HIS B O 1
ATOM 3358 N N . ARG B 1 189 ? 15.797 -20.562 -1.851 1 97 189 ARG B N 1
ATOM 3359 C CA . ARG B 1 189 ? 16.719 -21.125 -0.873 1 97 189 ARG B CA 1
ATOM 3360 C C . ARG B 1 189 ? 17.828 -20.125 -0.524 1 97 189 ARG B C 1
ATOM 3362 O O . ARG B 1 189 ? 18.156 -19.938 0.65 1 97 189 ARG B O 1
ATOM 3369 N N . ARG B 1 190 ? 18.391 -19.484 -1.525 1 98.31 190 ARG B N 1
ATOM 3370 C CA . ARG B 1 190 ? 19.453 -18.5 -1.296 1 98.31 190 ARG B CA 1
ATOM 3371 C C . ARG B 1 190 ? 18.922 -17.328 -0.47 1 98.31 190 ARG B C 1
ATOM 3373 O O . ARG B 1 190 ? 19.656 -16.781 0.36 1 98.31 190 ARG B O 1
ATOM 3380 N N . ILE B 1 191 ? 17.734 -16.922 -0.665 1 98.75 191 ILE B N 1
ATOM 3381 C CA . ILE B 1 191 ? 17.109 -15.836 0.086 1 98.75 191 ILE B CA 1
ATOM 3382 C C . ILE B 1 191 ? 16.984 -16.234 1.554 1 98.75 191 ILE B C 1
ATOM 3384 O O . ILE B 1 191 ? 17.344 -15.469 2.447 1 98.75 191 ILE B O 1
ATOM 3388 N N . VAL B 1 192 ? 16.469 -17.484 1.801 1 98.56 192 VAL B N 1
ATOM 3389 C CA . VAL B 1 192 ? 16.297 -17.938 3.176 1 98.56 192 VAL B CA 1
ATOM 3390 C C . VAL B 1 192 ? 17.641 -18.062 3.865 1 98.56 192 VAL B C 1
ATOM 3392 O O . VAL B 1 192 ? 17.781 -17.75 5.051 1 98.56 192 VAL B O 1
ATOM 3395 N N . GLU B 1 193 ? 18.641 -18.5 3.129 1 98.75 193 GLU B N 1
ATOM 3396 C CA . GLU B 1 193 ? 19.984 -18.594 3.682 1 98.75 193 GLU B CA 1
ATOM 3397 C C . GLU B 1 193 ? 20.484 -17.219 4.121 1 98.75 193 GLU B C 1
ATOM 3399 O O . GLU B 1 193 ? 21.078 -17.078 5.199 1 98.75 193 GLU B O 1
ATOM 3404 N N . ALA B 1 194 ? 20.281 -16.219 3.256 1 98.88 194 ALA B N 1
ATOM 3405 C CA . ALA B 1 194 ? 20.688 -14.867 3.6 1 98.88 194 ALA B CA 1
ATOM 3406 C C . ALA B 1 194 ? 19.938 -14.359 4.828 1 98.88 194 ALA B C 1
ATOM 3408 O O . ALA B 1 194 ? 20.516 -13.727 5.707 1 98.88 194 ALA B O 1
ATOM 3409 N N . ILE B 1 195 ? 18.656 -14.648 4.969 1 98.88 195 ILE B N 1
ATOM 3410 C CA . ILE B 1 195 ? 17.844 -14.266 6.113 1 98.88 195 ILE B CA 1
ATOM 3411 C C . ILE B 1 195 ? 18.344 -14.977 7.367 1 98.88 195 ILE B C 1
ATOM 3413 O O . ILE B 1 195 ? 18.484 -14.359 8.422 1 98.88 195 ILE B O 1
ATOM 3417 N N . ALA B 1 196 ? 18.609 -16.234 7.242 1 98.75 196 ALA B N 1
ATOM 3418 C CA . ALA B 1 196 ? 19.094 -17.031 8.359 1 98.75 196 ALA B CA 1
ATOM 3419 C C . ALA B 1 196 ? 20.422 -16.5 8.891 1 98.75 196 ALA B C 1
ATOM 3421 O O . ALA B 1 196 ? 20.703 -16.578 10.094 1 98.75 196 ALA B O 1
ATOM 3422 N N . GLN B 1 197 ? 21.234 -15.945 8.008 1 98.69 197 GLN B N 1
ATOM 3423 C CA . GLN B 1 197 ? 22.531 -15.398 8.375 1 98.69 197 GLN B CA 1
ATOM 3424 C C . GLN B 1 197 ? 22.406 -13.945 8.836 1 98.69 197 GLN B C 1
ATOM 3426 O O . GLN B 1 197 ? 23.406 -13.281 9.102 1 98.69 197 GLN B O 1
ATOM 3431 N N . ARG B 1 198 ? 21.25 -13.453 8.82 1 98.75 198 ARG B N 1
ATOM 3432 C CA . ARG B 1 198 ? 20.922 -12.094 9.242 1 98.75 198 ARG B CA 1
ATOM 3433 C C . ARG B 1 198 ? 21.594 -11.062 8.336 1 98.75 198 ARG B C 1
ATOM 3435 O O . ARG B 1 198 ? 22 -10 8.789 1 98.75 198 ARG B O 1
ATOM 3442 N N . ASP B 1 199 ? 21.812 -11.43 7.145 1 98.81 199 ASP B N 1
ATOM 3443 C CA . ASP B 1 199 ? 22.359 -10.516 6.148 1 98.81 199 ASP B CA 1
ATOM 3444 C C . ASP B 1 199 ? 21.25 -9.781 5.402 1 98.81 199 ASP B C 1
ATOM 3446 O O . ASP B 1 199 ? 20.859 -10.195 4.309 1 98.81 199 ASP B O 1
ATOM 3450 N N . ALA B 1 200 ? 20.859 -8.695 5.93 1 98.81 200 ALA B N 1
ATOM 3451 C CA . ALA B 1 200 ? 19.703 -7.953 5.434 1 98.81 200 ALA B CA 1
ATOM 3452 C C . ALA B 1 200 ? 19.938 -7.453 4.012 1 98.81 200 ALA B C 1
ATOM 3454 O O . ALA B 1 200 ? 19.078 -7.586 3.146 1 98.81 200 ALA B O 1
ATOM 3455 N N . GLU B 1 201 ? 21.109 -6.93 3.795 1 98.69 201 GLU B N 1
ATOM 3456 C CA . GLU B 1 201 ? 21.406 -6.359 2.486 1 98.69 201 GLU B CA 1
ATOM 3457 C C . GLU B 1 201 ? 21.391 -7.43 1.4 1 98.69 201 GLU B C 1
ATOM 3459 O O . GLU B 1 201 ? 20.781 -7.238 0.343 1 98.69 201 GLU B O 1
ATOM 3464 N N . LEU B 1 202 ? 22 -8.555 1.676 1 98.88 202 LEU B N 1
ATOM 3465 C CA . LEU B 1 202 ? 22.031 -9.633 0.699 1 98.88 202 LEU B CA 1
ATOM 3466 C C . LEU B 1 202 ? 20.641 -10.211 0.48 1 98.88 202 LEU B C 1
ATOM 3468 O O . LEU B 1 202 ? 20.25 -10.516 -0.653 1 98.88 202 LEU B O 1
ATOM 3472 N N . ALA B 1 203 ? 19.812 -10.391 1.516 1 98.94 203 ALA B N 1
ATOM 3473 C CA . ALA B 1 203 ? 18.453 -10.922 1.397 1 98.94 203 ALA B CA 1
ATOM 3474 C C . ALA B 1 203 ? 17.609 -10.047 0.479 1 98.94 203 ALA B C 1
ATOM 3476 O O . ALA B 1 203 ? 16.922 -10.555 -0.411 1 98.94 203 ALA B O 1
ATOM 3477 N N . GLY B 1 204 ? 17.719 -8.727 0.693 1 98.88 204 GLY B N 1
ATOM 3478 C CA . GLY B 1 204 ? 16.969 -7.801 -0.151 1 98.88 204 GLY B CA 1
ATOM 3479 C C . GLY B 1 204 ? 17.406 -7.844 -1.605 1 98.88 204 GLY B C 1
ATOM 3480 O O . GLY B 1 204 ? 16.562 -7.852 -2.508 1 98.88 204 GLY B O 1
ATOM 3481 N N . LEU B 1 205 ? 18.703 -7.906 -1.785 1 98.81 205 LEU B N 1
ATOM 3482 C CA . LEU B 1 205 ? 19.25 -7.941 -3.141 1 98.81 205 LEU B CA 1
ATOM 3483 C C . LEU B 1 205 ? 18.781 -9.195 -3.877 1 98.81 205 LEU B C 1
ATOM 3485 O O . LEU B 1 205 ? 18.391 -9.133 -5.043 1 98.81 205 LEU B O 1
ATOM 3489 N N . LEU B 1 206 ? 18.844 -10.32 -3.234 1 98.81 206 LEU B N 1
ATOM 3490 C CA . LEU B 1 206 ? 18.438 -11.586 -3.842 1 98.81 206 LEU B CA 1
ATOM 3491 C C . LEU B 1 206 ? 16.953 -11.586 -4.172 1 98.81 206 LEU B C 1
ATOM 3493 O O . LEU B 1 206 ? 16.547 -12.102 -5.219 1 98.81 206 LEU B O 1
ATOM 3497 N N . MET B 1 207 ? 16.141 -11.008 -3.342 1 98.88 207 MET B N 1
ATOM 3498 C CA . MET B 1 207 ? 14.719 -10.922 -3.617 1 98.88 207 MET B CA 1
ATOM 3499 C C . MET B 1 207 ? 14.445 -10.031 -4.824 1 98.88 207 MET B C 1
ATOM 3501 O O . MET B 1 207 ? 13.617 -10.359 -5.672 1 98.88 207 MET B O 1
ATOM 3505 N N . ARG B 1 208 ? 15.156 -8.883 -4.895 1 98.69 208 ARG B N 1
ATOM 3506 C CA . ARG B 1 208 ? 14.992 -8 -6.047 1 98.69 208 ARG B CA 1
ATOM 3507 C C . ARG B 1 208 ? 15.297 -8.742 -7.344 1 98.69 208 ARG B C 1
ATOM 3509 O O . ARG B 1 208 ? 14.555 -8.617 -8.328 1 98.69 208 ARG B O 1
ATOM 3516 N N . ARG B 1 209 ? 16.375 -9.477 -7.344 1 98.38 209 ARG B N 1
ATOM 3517 C CA . ARG B 1 209 ? 16.766 -10.219 -8.531 1 98.38 209 ARG B CA 1
ATOM 3518 C C . ARG B 1 209 ? 15.727 -11.281 -8.875 1 98.38 209 ARG B C 1
ATOM 3520 O O . ARG B 1 209 ? 15.398 -11.477 -10.047 1 98.38 209 ARG B O 1
ATOM 3527 N N . HIS B 1 210 ? 15.234 -11.992 -7.855 1 97.56 210 HIS B N 1
ATOM 3528 C CA . HIS B 1 210 ? 14.211 -13.008 -8.039 1 97.56 210 HIS B CA 1
ATOM 3529 C C . HIS B 1 210 ? 12.953 -12.414 -8.664 1 97.56 210 HIS B C 1
ATOM 3531 O O . HIS B 1 210 ? 12.406 -12.977 -9.617 1 97.56 210 HIS B O 1
ATOM 3537 N N . ILE B 1 211 ? 12.516 -11.266 -8.148 1 97.69 211 ILE B N 1
ATOM 3538 C CA . ILE B 1 211 ? 11.297 -10.625 -8.625 1 97.69 211 ILE B CA 1
ATOM 3539 C C . ILE B 1 211 ? 11.492 -10.109 -10.047 1 97.69 211 ILE B C 1
ATOM 3541 O O . ILE B 1 211 ? 10.586 -10.188 -10.875 1 97.69 211 ILE B O 1
ATOM 3545 N N . GLU B 1 212 ? 12.688 -9.586 -10.305 1 97.19 212 GLU B N 1
ATOM 3546 C CA . GLU B 1 212 ? 12.984 -9.086 -11.648 1 97.19 212 GLU B CA 1
ATOM 3547 C C . GLU B 1 212 ? 12.938 -10.211 -12.68 1 97.19 212 GLU B C 1
ATOM 3549 O O . GLU B 1 212 ? 12.438 -10.023 -13.789 1 97.19 212 GLU B O 1
ATOM 3554 N N . GLN B 1 213 ? 13.5 -11.336 -12.328 1 94.5 213 GLN B N 1
ATOM 3555 C CA . GLN B 1 213 ? 13.406 -12.484 -13.219 1 94.5 213 GLN B CA 1
ATOM 3556 C C . GLN B 1 213 ? 11.953 -12.891 -13.445 1 94.5 213 GLN B C 1
ATOM 3558 O O . GLN B 1 213 ? 11.555 -13.219 -14.57 1 94.5 213 GLN B O 1
ATOM 3563 N N . GLY B 1 214 ? 11.203 -12.922 -12.344 1 93.56 214 GLY B N 1
ATOM 3564 C CA . GLY B 1 214 ? 9.781 -13.195 -12.477 1 93.56 214 GLY B CA 1
ATOM 3565 C C . GLY B 1 214 ? 9.062 -12.211 -13.367 1 93.56 214 GLY B C 1
ATOM 3566 O O . GLY B 1 214 ? 8.203 -12.594 -14.156 1 93.56 214 GLY B O 1
ATOM 3567 N N . ARG B 1 215 ? 9.406 -10.938 -13.227 1 96 215 ARG B N 1
ATOM 3568 C CA . ARG B 1 215 ? 8.797 -9.875 -14.031 1 96 215 ARG B CA 1
ATOM 3569 C C . ARG B 1 215 ? 8.992 -10.141 -15.516 1 96 215 ARG B C 1
ATOM 3571 O O . ARG B 1 215 ? 8.055 -10.023 -16.297 1 96 215 ARG B O 1
ATOM 3578 N N . ARG B 1 216 ? 10.203 -10.492 -15.914 1 95.62 216 ARG B N 1
ATOM 3579 C CA . ARG B 1 216 ? 10.516 -10.75 -17.312 1 95.62 216 ARG B CA 1
ATOM 3580 C C . ARG B 1 216 ? 9.656 -11.883 -17.875 1 95.62 216 ARG B C 1
ATOM 3582 O O . ARG B 1 216 ? 9.148 -11.789 -18.984 1 95.62 216 ARG B O 1
ATOM 3589 N N . ASN B 1 217 ? 9.547 -12.93 -17.125 1 92.62 217 ASN B N 1
ATOM 3590 C CA . ASN B 1 217 ? 8.742 -14.07 -17.547 1 92.62 217 ASN B CA 1
ATOM 3591 C C . ASN B 1 217 ? 7.27 -13.703 -17.688 1 92.62 217 ASN B C 1
ATOM 3593 O O . ASN B 1 217 ? 6.617 -14.078 -18.656 1 92.62 217 ASN B O 1
ATOM 3597 N N . THR B 1 218 ? 6.742 -13.008 -16.719 1 94.69 218 THR B N 1
ATOM 3598 C CA . THR B 1 218 ? 5.34 -12.609 -16.719 1 94.69 218 THR B CA 1
ATOM 3599 C C . THR B 1 218 ? 5.055 -11.641 -17.859 1 94.69 218 THR B C 1
ATOM 3601 O O . THR B 1 218 ? 4.023 -11.742 -18.531 1 94.69 218 THR B O 1
ATOM 3604 N N . GLU B 1 219 ? 5.988 -10.711 -18.031 1 96.38 219 GLU B N 1
ATOM 3605 C CA . GLU B 1 219 ? 5.855 -9.758 -19.125 1 96.38 219 GLU B CA 1
ATOM 3606 C C . GLU B 1 219 ? 5.766 -10.469 -20.469 1 96.38 219 GLU B C 1
ATOM 3608 O O . GLU B 1 219 ? 4.906 -10.133 -21.297 1 96.38 219 GLU B O 1
ATOM 3613 N N . LEU B 1 220 ? 6.656 -11.398 -20.734 1 95.06 220 LEU B N 1
ATOM 3614 C CA . LEU B 1 220 ? 6.668 -12.148 -21.984 1 95.06 220 LEU B CA 1
ATOM 3615 C C . LEU B 1 220 ? 5.344 -12.875 -22.188 1 95.06 220 LEU B C 1
ATOM 3617 O O . LEU B 1 220 ? 4.781 -12.828 -23.281 1 95.06 220 LEU B O 1
ATOM 3621 N N . ARG B 1 221 ? 4.895 -13.523 -21.172 1 93.81 221 ARG B N 1
ATOM 3622 C CA . ARG B 1 221 ? 3.646 -14.266 -21.297 1 93.81 221 ARG B CA 1
ATOM 3623 C C . ARG B 1 221 ? 2.467 -13.336 -21.531 1 93.81 221 ARG B C 1
ATOM 3625 O O . ARG B 1 221 ? 1.562 -13.656 -22.312 1 93.81 221 ARG B O 1
ATOM 3632 N N . LEU B 1 222 ? 2.439 -12.18 -20.859 1 94.75 222 LEU B N 1
ATOM 3633 C CA . LEU B 1 222 ? 1.358 -11.219 -21.047 1 94.75 222 LEU B CA 1
ATOM 3634 C C . LEU B 1 222 ? 1.327 -10.711 -22.484 1 94.75 222 LEU B C 1
ATOM 3636 O O . LEU B 1 222 ? 0.253 -10.578 -23.078 1 94.75 222 LEU B O 1
ATOM 3640 N N . LYS B 1 223 ? 2.479 -10.453 -23.031 1 95.75 223 LYS B N 1
ATOM 3641 C CA . LYS B 1 223 ? 2.568 -10.031 -24.422 1 95.75 223 LYS B CA 1
ATOM 3642 C C . LYS B 1 223 ? 2.016 -11.094 -25.359 1 95.75 223 LYS B C 1
ATOM 3644 O O . LYS B 1 223 ? 1.311 -10.781 -26.312 1 95.75 223 LYS B O 1
ATOM 3649 N N . GLN B 1 224 ? 2.334 -12.336 -25.062 1 93.62 224 GLN B N 1
ATOM 3650 C CA . GLN B 1 224 ? 1.843 -13.445 -25.859 1 93.62 224 GLN B CA 1
ATOM 3651 C C . GLN B 1 224 ? 0.322 -13.555 -25.781 1 93.62 224 GLN B C 1
ATOM 3653 O O . GLN B 1 224 ? -0.345 -13.734 -26.812 1 93.62 224 GLN B O 1
ATOM 3658 N N . LEU B 1 225 ? -0.173 -13.422 -24.609 1 90.44 225 LEU B N 1
ATOM 3659 C CA . LEU B 1 225 ? -1.616 -13.516 -24.406 1 90.44 225 LEU B CA 1
ATOM 3660 C C . LEU B 1 225 ? -2.332 -12.383 -25.141 1 90.44 225 LEU B C 1
ATOM 3662 O O . LEU B 1 225 ? -3.395 -12.594 -25.734 1 90.44 225 LEU B O 1
ATOM 3666 N N . GLN B 1 226 ? -1.798 -11.195 -25.062 1 89.44 226 GLN B N 1
ATOM 3667 C CA . GLN B 1 226 ? -2.395 -10.047 -25.734 1 89.44 226 GLN B CA 1
ATOM 3668 C C . GLN B 1 226 ? -2.355 -10.219 -27.25 1 89.44 226 GLN B C 1
ATOM 3670 O O . GLN B 1 226 ? -3.301 -9.836 -27.953 1 89.44 226 GLN B O 1
ATOM 3675 N N . ALA B 1 227 ? -1.311 -10.789 -27.75 1 91.12 227 ALA B N 1
ATOM 3676 C CA . ALA B 1 227 ? -1.197 -11.078 -29.188 1 91.12 227 ALA B CA 1
ATOM 3677 C C . ALA B 1 227 ? -2.219 -12.125 -29.609 1 91.12 227 ALA B C 1
ATOM 3679 O O . ALA B 1 227 ? -2.811 -12.016 -30.688 1 91.12 227 ALA B O 1
ATOM 3680 N N . GLU B 1 228 ? -2.369 -13.086 -28.797 1 89.5 228 GLU B N 1
ATOM 3681 C CA . GLU B 1 228 ? -3.334 -14.141 -29.078 1 89.5 228 GLU B CA 1
ATOM 3682 C C . GLU B 1 228 ? -4.758 -13.602 -29.109 1 89.5 228 GLU B C 1
ATOM 3684 O O . GLU B 1 228 ? -5.566 -14 -29.938 1 89.5 228 GLU B O 1
ATOM 3689 N N . HIS B 1 229 ? -5.07 -12.734 -28.219 1 84.94 229 HIS B N 1
ATOM 3690 C CA . HIS B 1 229 ? -6.398 -12.141 -28.156 1 84.94 229 HIS B CA 1
ATOM 3691 C C . HIS B 1 229 ? -6.645 -11.219 -29.344 1 84.94 229 HIS B C 1
ATOM 3693 O O . HIS B 1 229 ? -7.746 -11.195 -29.906 1 84.94 229 HIS B O 1
ATOM 3699 N N . ALA B 1 230 ? -5.66 -10.461 -29.75 1 85.75 230 ALA B N 1
ATOM 3700 C CA . ALA B 1 230 ? -5.777 -9.562 -30.891 1 85.75 230 ALA B CA 1
ATOM 3701 C C . ALA B 1 230 ? -6 -10.344 -32.188 1 85.75 230 ALA B C 1
ATOM 3703 O O . ALA B 1 230 ? -6.746 -9.906 -33.062 1 85.75 230 ALA B O 1
ATOM 3704 N N . ALA B 1 231 ? -5.363 -11.438 -32.219 1 86.25 231 ALA B N 1
ATOM 3705 C CA . ALA B 1 231 ? -5.508 -12.289 -33.406 1 86.25 231 ALA B CA 1
ATOM 3706 C C . ALA B 1 231 ? -6.914 -12.875 -33.5 1 86.25 231 ALA B C 1
ATOM 3708 O O . ALA B 1 231 ? -7.473 -12.992 -34.594 1 86.25 231 ALA B O 1
ATOM 3709 N N . LEU B 1 232 ? -7.484 -13.141 -32.406 1 82.06 232 LEU B N 1
ATOM 3710 C CA . LEU B 1 232 ? -8.82 -13.719 -32.375 1 82.06 232 LEU B CA 1
ATOM 3711 C C . LEU B 1 232 ? -9.875 -12.672 -32.688 1 82.06 232 LEU B C 1
ATOM 3713 O O . LEU B 1 232 ? -10.898 -12.992 -33.312 1 82.06 232 LEU B O 1
ATOM 3717 N N . ASP B 1 233 ? -9.688 -11.43 -32.344 1 75.69 233 ASP B N 1
ATOM 3718 C CA . ASP B 1 233 ? -10.625 -10.336 -32.625 1 75.69 233 ASP B CA 1
ATOM 3719 C C . ASP B 1 233 ? -10.578 -9.93 -34.094 1 75.69 233 ASP B C 1
ATOM 3721 O O . ASP B 1 233 ? -11.531 -9.344 -34.594 1 75.69 233 ASP B O 1
ATOM 3725 N N . SER B 1 234 ? -9.484 -10.203 -34.781 1 76.44 234 SER B N 1
ATOM 3726 C CA . SER B 1 234 ? -9.305 -9.82 -36.156 1 76.44 234 SER B CA 1
ATOM 3727 C C . SER B 1 234 ? -9.93 -10.852 -37.094 1 76.44 234 SER B C 1
ATOM 3729 O O . SER B 1 234 ? -10.031 -10.625 -38.312 1 76.44 234 SER B O 1
ATOM 3731 N N . ILE B 1 235 ? -10.43 -11.898 -36.688 1 69.12 235 ILE B N 1
ATOM 3732 C CA . ILE B 1 235 ? -11.133 -12.875 -37.531 1 69.12 235 ILE B CA 1
ATOM 3733 C C . ILE B 1 235 ? -12.641 -12.68 -37.375 1 69.12 235 ILE B C 1
ATOM 3735 O O . ILE B 1 235 ? -13.156 -12.5 -36.281 1 69.12 235 ILE B O 1
#

pLDDT: mean 88.88, std 15.11, range [26.42, 98.94]

Secondary structure (DSSP, 8-state):
----------HHHHHHHHHHHHHHHHHHHHTTSS-TT-EE-HHHHHHHHT--HHHHHHHHHHHHHTTSEEEETTTEEEE----HHHHHHHHHHHHHHHHHHHHHHHHH--HHHHHHHHHHHHHHHHHHHTT-------GGG-HHHHHHHHT--HHHHHHIIIIIHHHHHHHHHHT--TTHHHHHHHHHHHHHHHHHTT-HHHHHHHHHHHHHHHHHHHHHHHHHHHHHHHHHHT-/----------HHHHHHHHHHHHHHHHHHHHHTSS-TT-EE-HHHHHHHHT--HHHHHHHHHHHHHTTSEEEETTTEEEE----HHHHHHHHHHHHHHHHHHHHHHHHH--HHHHHHHHHHHHHHHHHHHTT-------GGG-HHHHHHHHT--HHHHHHIIIIIHHHHHHHHHHT--TTHHHHHHHHHHHHHHHHHTT-HHHHHHHHHHHHHHHHHHHHHHHHHHHHHHHHHHT-

Solvent-accessible surface area (backbone atoms only — not comparable to full-atom values): 24779 Å² total; per-residue (Å²): 135,95,66,86,71,73,76,72,76,50,71,70,57,53,53,50,51,27,50,53,51,34,52,51,53,51,48,33,43,31,74,47,75,48,42,66,56,37,76,54,54,67,65,60,51,16,61,74,70,72,48,57,66,67,50,44,52,52,27,51,52,52,34,35,53,21,50,44,32,43,76,42,89,98,76,45,40,22,31,44,66,72,54,70,68,53,47,52,46,46,45,54,50,47,28,54,52,51,14,50,20,31,25,35,19,16,76,55,47,46,72,67,57,51,51,50,50,52,51,50,51,52,52,51,53,52,36,44,74,71,67,49,72,78,79,80,56,69,58,90,72,19,72,68,50,48,38,36,61,32,24,71,35,67,64,58,33,44,52,37,69,51,23,44,42,60,38,51,46,23,48,50,59,72,28,57,58,93,78,50,53,65,62,49,51,58,53,50,50,55,29,50,52,25,27,75,69,48,34,27,69,58,12,16,52,48,40,32,53,51,44,51,55,48,43,55,50,31,48,53,40,49,53,50,52,52,52,53,52,53,56,58,70,73,103,136,88,85,83,77,73,77,71,76,52,72,66,58,51,54,49,51,27,49,53,53,35,52,51,53,50,49,33,43,32,73,48,76,47,43,69,57,38,77,54,54,67,66,60,50,15,60,75,69,73,46,56,65,67,49,45,51,52,28,50,50,51,34,35,53,22,51,43,31,41,76,42,87,98,76,45,39,22,30,44,66,72,53,70,67,53,48,51,46,45,46,54,51,48,28,55,52,52,15,49,20,30,26,34,18,16,76,54,48,46,71,66,56,51,50,51,51,53,51,52,50,52,52,52,52,52,36,42,74,72,65,48,71,77,81,79,57,67,57,90,74,20,72,68,49,46,39,37,60,32,23,72,34,67,62,60,31,43,53,36,69,53,23,43,42,61,38,51,46,22,49,52,57,71,27,58,57,94,78,51,53,64,63,50,51,58,52,49,50,54,29,51,51,25,28,74,68,47,34,27,69,58,12,16,52,48,40,31,52,52,44,51,54,48,43,54,49,31,48,53,40,48,53,50,52,53,50,55,52,53,56,57,69,73,103

Radius of gyration: 24.23 Å; Cα contacts (8 Å, |Δi|>4): 565; chains: 2; bounding box: 76×71×76 Å

Nearest PDB structures (foldseek):
  7xp1-assembly1_A-2  TM=8.497E-01  e=7.935E-16  Pseudomonas aeruginosa PAO1
  7xp0-assembly1_A-2  TM=8.279E-01  e=6.076E-15  Pseudomonas aeruginosa PAO1
  7u5q-assembly2_B  TM=7.567E-01  e=2.124E-10  Brucella melitensis ATCC 23457
  3ihu-assembly2_B  TM=8.224E-01  e=8.274E-08  Cupriavidus pinatubonensis JMP134
  4p9f-assembly1_A  TM=7.453E-01  e=3.062E-08  Escherichia coli UMEA 3718-1

Foldseek 3Di:
DPPPPPVPCPPVNLVVLLVVLLVVVLVCLLQCVQPAFAADDLVVSCVVSVHDSVSSVVSQVLCVQQVQWDADPPPGIGGHDDDLVVLVVLLVVVLVLLLLLLLLLLVQADPVLLVLLVVLLVVLVVCVVVVNQPQLDDDSSDNSNSSNVSSVDVVSNCCAVSYHPSVVSSLCNVQDDSVPRPVLSVLSVQLSVCSPVSPSNSNSVSSSVSSVVSSVSSSVSVVVVVVVVVVVVVD/DDDDPPVPPPPVNLVVLLVVLLVVVLVCLLQCVQPAFAADDLVVSCVVSVHDSVSSVVSQVLCVQQVQWDADPPPGIGGHDDDLVVLVVLLVVVLVLLLLLLLLLLVQADPVLLVLLVVLLVVLVVCVVVVNQDQLDDASSDNSNSSNVSSVDVVSNCCAVSYHPSVVSSLCNVLDDSVPRPVLSVLSVQLSVCSPVSPSNSNSVSSSVSSVVVSVSSSVSVVVVVVVVVVVVVD

InterPro domains:
  IPR000524 Transcription regulator HTH, GntR [PF00392] (19-79)
  IPR000524 Transcription regulator HTH, GntR [PS50949] (15-82)
  IPR000524 Transcription regulator HTH, GntR [SM00345] (21-79)
  IPR000524 Transcription regulator HTH, GntR [cd07377] (16-80)
  IPR008920 Transcription regulator FadR/GntR, C-terminal [G3DSA:1.20.120.530] (84-232)
  IPR008920 Transcription regulator FadR/GntR, C-terminal [SSF48008] (86-217)
  IPR011711 GntR, C-terminal [PF07729] (89-212)
  IPR011711 GntR, C-terminal [SM00895] (89-213)
  IPR036388 Winged helix-like DNA-binding domain superfamily [G3DSA:1.10.10.10] (5-80)
  IPR036390 Winged helix DNA-binding domain superfamily [SSF46785] (13-105)

Sequence (470 aa):
MDKNGFDKATPEKSSTLVDQILVQIQTSIIKGELAPGSKINEQALALKYGISRGPTREALQILERQRLVVRIPHVGARVAAMTVAELNDLYELRSTLEAMACELAAKRITDEQLSQLWQLLARQEAALAEGDTYFQEEGDVDFHYQIIRASGNKHLQETLIGGLYHLLRMYRYQCTNKNRPVKAIAEHRRIVEAIAQRDAELAGLLMRRHIEQGRRNTELRLKQLQAEHAALDSIMDKNGFDKATPEKSSTLVDQILVQIQTSIIKGELAPGSKINEQALALKYGISRGPTREALQILERQRLVVRIPHVGARVAAMTVAELNDLYELRSTLEAMACELAAKRITDEQLSQLWQLLARQEAALAEGDTYFQEEGDVDFHYQIIRASGNKHLQETLIGGLYHLLRMYRYQCTNKNRPVKAIAEHRRIVEAIAQRDAELAGLLMRRHIEQGRRNTELRLKQLQAEHAALDSI